Protein 7FGP (pdb70)

Nearest PDB structures (foldseek):
  7fgp-assembly1_B  TM=1.003E+00  e=1.646E-81  Aureimonas altamirensis DSM 21988
  7fgp-assembly1_A  TM=9.881E-01  e=2.625E-73  Aureimonas altamirensis DSM 21988
  1vrq-assembly1_B  TM=8.591E-01  e=1.798E-23  Corynebacterium sp. U-96
  2gah-assembly1_B  TM=8.578E-01  e=1.438E-22  Stenotrophomonas maltophilia
  3if9-assembly1_B-2  TM=8.647E-01  e=1.458E-21  Bacillus subtilis

Secondary structure (DSSP, 8-state):
-PPEEEEE--SHHHHHHHHHHHHTT-EEEEEESS-TT-SGGGS---EE-STT--S-HHHHHHHHHHHHHHHHHGGGSSS--SEE-S-EEE-TTPBPTTSSB--S-HHHHHHHHHHTT---EEE-GGGHHHH-TTS-GGGS-SS-EEEETT-EEE-HHHHHHHHHHH---S--EEEE--EEEEEEETTEEEEEEETTS-EEE-SEEEE--GGGHHHHHGGGS----B--EEEEEEEESP------SEEE-SS---EEETTEEEE--HHHHTTS-TT----TT-HHHHHHHHHHHHH-GGGTT--EEEEEEEEE--BTTSS-EEE--TT-BTEEEEE-SSHHHHHHHHHHHHHHHHHH----GGGGGG-GGGGS-SS--/--EEEEE--SHHHHHHHHHHHHTT-EEEEEESS-TT-SGGGS---EE-S-SS---HHHHHHHHHHHHHHHHHGGGSSS--SEE-S-EEEE----HHHHHHHHHHHT---EEE-HHHHHHH-TTS-GGGTTT--EEEETT-EEE-HHHHHHHHHHH---S--EEEE--EEEEEEETTEEEEEEETTS-EEE-SEEEE--GGGHHHHHGGGS-------EEEEEEEESP------SEEE-SS---EEETTEEEE--HHHHTT--TT----TT-HHHHHHHHHHHHH-GGGTT--EEEEEEEEES-SSGGG-EEEE-TTSBTEEEEE-SSHHHHHHHHHHHHHHHHHHS---GGGGGG-GGGG--

B-factor: mean 20.96, std 8.36, range [6.31, 59.05]

Foldseek 3Di:
DAFEEEEEALFLFSLLQLLQLLVVRHAYEYEYQPDHRPACNQVDQAWQDLLLPLPDLLQSVLSVLLQVLVVVCPVVDDPDDFFAFQKAKADQQFADLLGDTHNDAVVVSVVSCVVSPQQKDKDFLVCVCVQPVLFDNVQRDGGIIIIRRGITGGSGRSVSVRSNVCSVPRNYHYHNFAFQAFDADPLETQFTATPVRDTDGGLAYEYEHEQCRQRRHPPHADDQAWDKFKWKKWKWDAAPGDDRYWYGGNQWTHDDPNRIDIITDPVLSVVDDQPDDQDQVDVSNVSRLVSVCNGRVSRPPIGTDGMDMHMGFAGPVSAWAWAGEPRYHRYIYTYHGSCSSNNNVSSNQVSCCNVPVDHDPSCVVHHSHVVDDPDDD/DFEEEEEALWLFSLLQLLQLLVVPYAYEYEYQPDHRPACSQVDQAWQDLQPPDDDLLSSVLSVVLSVLVVVCVVVDDPDDWFAFQKEKEWECVQVVVSQVVCVVSPQQKDKDFLVVVCVVFVLFDSVLGPGTIMIIRRGITGGSGRSVSVRSNVCSVPRNYHYHNFAFQAFDADPQATFFTATPVRDTDGGLAYEYEHELCRARRHHDPDDDADWDKFKWKKWKWDAAPGDDRHWYHGHQWTHDDPNRIDIITDPVLSVVDDQPDDQDQVDVSNVSRLVSVCNGRVSRPPIGTDGMDMHMHGHDDALSWAFADDPRGHRYTYGYGRSCSNNNNVSSNQRSCCNVPVDHDPSCVSRHSCVVVD

Sequence (739 aa):
QDLKAIVVGAGVIGSSVAYRLAQGGAQVTLVEADRVGGGTSCVSYAWVNACEKLTSHSYYKLNYAGRQAHEAILDEFESPAWYHRPGVLQWQHAEAEAGGRDDNDPLDKYRQLVEWGYPAELIDARDVRELEPQINADAIGNAPVIHYPQDGWLDPTLYAGSLTEAAVRHGLTLVRGKVAGLVVESGRCTGVRLDDGSVLGADAVINCSGRWSNETVGEGAPHVPLAPTVGLIAYTAPAGIGLRRALRTPLVNRPDGAGRLLLRSNELDQLVGNHDAPALDHPQALELLRRAEATVPALASVGIEAVRIAIRPIPQDSYSAVGPVPNLGNYWVAVTHSGVTLGAFIGEALADEVLNGRPRPELDDFRPARFFEQEPADLKAIVVGAGVIGSSVAYRLAQGGAQVTLVEADRVGGGTSCVSYAWVNACEKLTSHSYYKLNYAGRQAHEAILDEFESPAWYHRPGVLQWQHNDPLDKYRQLVEWGYPAELIDARDVRELEPQINADAIGNAPVIHYPQDGWLDPTLYAGSLTEAAVRHGLTLVRGKVAGLVVESGRCTGVRLDDGSVLGADAVINCSGRWSNETVGEGAPHVPLAPTVGLIAYTAPAGIGLRRALRTPLVNRPDGAGRLLLRSNELDQLVGNHDAPALDHPQALELLRRAEATVPALASVGIEAVRIAIRPIPQDSYSAVGPVPNLGNYWVAVTHSGVTLGAFIGEALADEVLNGRPRPELDDFRPARFFE

Structure (mmCIF, N/CA/C/O backbone):
data_7FGP
#
_entry.id   7FGP
#
_cell.length_a   105.727
_cell.length_b   105.727
_cell.length_c   261.837
_cell.angle_alpha   90.000
_cell.angle_beta   90.000
_cell.angle_gamma   120.000
#
_symmetry.space_group_name_H-M   'P 65 2 2'
#
loop_
_entity.id
_entity.type
_entity.pdbx_description
1 polymer 'Glycine/D-amino acid oxidase'
2 non-polymer 'FLAVIN-ADENINE DINUCLEOTIDE'
3 non-polymer 'SULFATE ION'
4 non-polymer GLYCEROL
5 non-polymer DI(HYDROXYETHYL)ETHER
6 water water
#
loop_
_atom_site.group_PDB
_atom_site.id
_atom_site.type_symbol
_atom_site.label_atom_id
_atom_site.label_alt_id
_atom_site.label_comp_id
_atom_site.label_asym_id
_atom_site.label_entity_id
_atom_site.label_seq_id
_atom_site.pdbx_PDB_ins_code
_atom_site.Cartn_x
_atom_site.Cartn_y
_atom_site.Cartn_z
_atom_site.occupancy
_atom_site.B_iso_or_equiv
_atom_site.auth_seq_id
_atom_site.auth_comp_id
_atom_site.auth_asym_id
_atom_site.auth_atom_id
_atom_site.pdbx_PDB_model_num
ATOM 1 N N . GLN A 1 12 ? 10.859 40.640 -24.921 1.00 47.66 -1 GLN A N 1
ATOM 2 C CA . GLN A 1 12 ? 12.167 41.126 -24.499 1.00 49.03 -1 GLN A CA 1
ATOM 3 C C . GLN A 1 12 ? 12.676 40.378 -23.272 1.00 40.54 -1 GLN A C 1
ATOM 4 O O . GLN A 1 12 ? 13.768 39.813 -23.292 1.00 43.92 -1 GLN A O 1
ATOM 6 N N . ASP A 1 13 ? 11.860 40.376 -22.218 1.00 40.64 0 ASP A N 1
ATOM 7 C CA . ASP A 1 13 ? 12.294 39.894 -20.912 1.00 35.00 0 ASP A CA 1
ATOM 8 C C . ASP A 1 13 ? 12.801 38.457 -20.984 1.00 31.58 0 ASP A C 1
ATOM 9 O O . ASP A 1 13 ? 12.166 37.584 -21.583 1.00 33.89 0 ASP A O 1
ATOM 14 N N . LEU A 1 14 ? 13.954 38.222 -20.362 1.00 22.36 1 LEU A N 1
ATOM 15 C CA . LEU A 1 14 ? 14.543 36.892 -20.310 1.00 20.99 1 LEU A CA 1
ATOM 16 C C . LEU A 1 14 ? 13.656 35.961 -19.492 1.00 17.97 1 LEU A C 1
ATOM 17 O O . LEU A 1 14 ? 13.203 36.320 -18.399 1.00 19.25 1 LEU A O 1
ATOM 22 N N . LYS A 1 15 ? 13.412 34.763 -20.018 1.00 17.00 2 LYS A N 1
ATOM 23 C CA . LYS A 1 15 ? 12.637 33.738 -19.327 1.00 16.97 2 LYS A CA 1
ATOM 24 C C . LYS A 1 15 ? 13.599 32.792 -18.619 1.00 16.64 2 LYS A C 1
ATOM 25 O O . LYS A 1 15 ? 14.412 32.127 -19.269 1.00 16.57 2 LYS A O 1
ATOM 31 N N . ALA A 1 16 ? 13.500 32.724 -17.294 1.00 14.63 3 ALA A N 1
ATOM 32 C CA . ALA A 1 16 ? 14.391 31.903 -16.486 1.00 14.96 3 ALA A CA 1
ATOM 33 C C . ALA A 1 16 ? 13.575 30.911 -15.672 1.00 13.45 3 ALA A C 1
ATOM 34 O O . ALA A 1 16 ? 12.572 31.283 -15.055 1.00 17.17 3 ALA A O 1
ATOM 36 N N . ILE A 1 17 ? 14.007 29.654 -15.672 1.00 13.10 4 ILE A N 1
ATOM 37 C CA . ILE A 1 17 ? 13.431 28.616 -14.824 1.00 13.54 4 ILE A CA 1
ATOM 38 C C . ILE A 1 17 ? 14.435 28.285 -13.730 1.00 12.65 4 ILE A C 1
ATOM 39 O O . ILE A 1 17 ? 15.600 27.986 -14.018 1.00 12.86 4 ILE A O 1
ATOM 44 N N . VAL A 1 18 ? 13.986 28.349 -12.482 1.00 12.75 5 VAL A N 1
ATOM 45 C CA . VAL A 1 18 ? 14.768 27.919 -11.329 1.00 11.87 5 VAL A CA 1
ATOM 46 C C . VAL A 1 18 ? 14.127 26.640 -10.813 1.00 11.84 5 VAL A C 1
ATOM 47 O O . VAL A 1 18 ? 12.925 26.618 -10.520 1.00 13.57 5 VAL A O 1
ATOM 51 N N . VAL A 1 19 ? 14.911 25.571 -10.722 1.00 12.16 6 VAL A N 1
ATOM 52 C CA . VAL A 1 19 ? 14.424 24.284 -10.238 1.00 11.69 6 VAL A CA 1
ATOM 53 C C . VAL A 1 19 ? 14.826 24.145 -8.778 1.00 11.80 6 VAL A C 1
ATOM 54 O O . VAL A 1 19 ? 16.019 24.122 -8.458 1.00 13.13 6 VAL A O 1
ATOM 58 N N . GLY A 1 20 ? 13.834 24.043 -7.898 1.00 11.45 7 GLY A N 1
ATOM 59 C CA . GLY A 1 20 ? 14.086 23.920 -6.475 1.00 11.52 7 GLY A CA 1
ATOM 60 C C . GLY A 1 20 ? 13.863 25.224 -5.737 1.00 11.15 7 GLY A C 1
ATOM 61 O O . GLY A 1 20 ? 14.441 26.252 -6.102 1.00 12.62 7 GLY A O 1
ATOM 62 N N . ALA A 1 21 ? 13.030 25.193 -4.696 1.00 11.51 8 ALA A N 1
ATOM 63 C CA . ALA A 1 21 ? 12.657 26.375 -3.929 1.00 11.49 8 ALA A CA 1
ATOM 64 C C . ALA A 1 21 ? 13.140 26.288 -2.485 1.00 11.98 8 ALA A C 1
ATOM 65 O O . ALA A 1 21 ? 12.408 26.615 -1.545 1.00 12.74 8 ALA A O 1
ATOM 67 N N . GLY A 1 22 ? 14.381 25.851 -2.294 1.00 11.87 9 GLY A N 1
ATOM 68 C CA . GLY A 1 22 ? 15.023 25.892 -0.995 1.00 10.69 9 GLY A CA 1
ATOM 69 C C . GLY A 1 22 ? 15.667 27.240 -0.739 1.00 11.91 9 GLY A C 1
ATOM 70 O O . GLY A 1 22 ? 15.371 28.240 -1.398 1.00 12.62 9 GLY A O 1
ATOM 71 N N . VAL A 1 23 ? 16.571 27.264 0.244 1.00 11.29 10 VAL A N 1
ATOM 72 C CA . VAL A 1 23 ? 17.257 28.509 0.582 1.00 11.06 10 VAL A CA 1
ATOM 73 C C . VAL A 1 23 ? 18.055 29.045 -0.603 1.00 10.74 10 VAL A C 1
ATOM 74 O O . VAL A 1 23 ? 18.208 30.263 -0.756 1.00 12.85 10 VAL A O 1
ATOM 78 N N . ILE A 1 24 ? 18.555 28.162 -1.467 1.00 11.00 11 ILE A N 1
ATOM 79 C CA . ILE A 1 24 ? 19.339 28.610 -2.616 1.00 11.45 11 ILE A CA 1
ATOM 80 C C . ILE A 1 24 ? 18.433 29.029 -3.769 1.00 12.33 11 ILE A C 1
ATOM 81 O O . ILE A 1 24 ? 18.544 30.146 -4.286 1.00 12.26 11 ILE A O 1
ATOM 86 N N . GLY A 1 25 ? 17.522 28.144 -4.183 1.00 10.62 12 GLY A N 1
ATOM 87 C CA . GLY A 1 25 ? 16.664 28.447 -5.320 1.00 11.83 12 GLY A CA 1
ATOM 88 C C . GLY A 1 25 ? 15.773 29.654 -5.095 1.00 12.58 12 GLY A C 1
ATOM 89 O O . GLY A 1 25 ? 15.558 30.456 -6.010 1.00 12.24 12 GLY A O 1
ATOM 90 N N . SER A 1 26 ? 15.237 29.803 -3.879 1.00 11.87 13 SER A N 1
ATOM 91 C CA . SER A 1 26 ? 14.424 30.981 -3.591 1.00 11.33 13 SER A CA 1
ATOM 92 C C . SER A 1 26 ? 15.244 32.263 -3.720 1.00 12.62 13 SER A C 1
ATOM 93 O O . SER A 1 26 ? 14.730 33.294 -4.170 1.00 12.52 13 SER A O 1
ATOM 96 N N . SER A 1 27 ? 16.527 32.212 -3.351 1.00 11.95 14 SER A N 1
ATOM 97 C CA . SER A 1 27 ? 17.392 33.382 -3.481 1.00 12.10 14 SER A CA 1
ATOM 98 C C . SER A 1 27 ? 17.663 33.702 -4.944 1.00 11.98 14 SER A C 1
ATOM 99 O O . SER A 1 27 ? 17.609 34.867 -5.356 1.00 12.25 14 SER A O 1
ATOM 102 N N . VAL A 1 28 ? 17.980 32.677 -5.739 1.00 11.41 15 VAL A N 1
ATOM 103 C CA . VAL A 1 28 ? 18.232 32.880 -7.163 1.00 12.31 15 VAL A CA 1
ATOM 104 C C . VAL A 1 28 ? 16.985 33.423 -7.848 1.00 12.51 15 VAL A C 1
ATOM 105 O O . VAL A 1 28 ? 17.050 34.369 -8.642 1.00 13.72 15 VAL A O 1
ATOM 109 N N . ALA A 1 29 ? 15.827 32.831 -7.544 1.00 12.06 16 ALA A N 1
ATOM 110 C CA . ALA A 1 29 ? 14.584 33.254 -8.180 1.00 12.63 16 ALA A CA 1
ATOM 111 C C . ALA A 1 29 ? 14.226 34.686 -7.800 1.00 13.67 16 ALA A C 1
ATOM 112 O O . ALA A 1 29 ? 13.791 35.473 -8.652 1.00 13.29 16 ALA A O 1
ATOM 114 N N . TYR A 1 30 ? 14.410 35.043 -6.527 1.00 12.52 17 TYR A N 1
ATOM 115 C CA . TYR A 1 30 ? 14.094 36.393 -6.072 1.00 12.09 17 TYR A CA 1
ATOM 116 C C . TYR A 1 30 ? 14.973 37.431 -6.760 1.00 14.06 17 TYR A C 1
ATOM 117 O O . TYR A 1 30 ? 14.477 38.449 -7.259 1.00 13.69 17 TYR A O 1
ATOM 126 N N . ARG A 1 31 ? 16.287 37.194 -6.796 1.00 14.24 18 ARG A N 1
ATOM 127 C CA . ARG A 1 31 ? 17.187 38.167 -7.407 1.00 13.78 18 ARG A CA 1
ATOM 128 C C . ARG A 1 31 ? 16.999 38.244 -8.919 1.00 13.69 18 ARG A C 1
ATOM 129 O O . ARG A 1 31 ? 17.126 39.328 -9.499 1.00 14.87 18 ARG A O 1
ATOM 137 N N . LEU A 1 32 ? 16.691 37.121 -9.571 1.00 13.12 19 LEU A N 1
ATOM 138 C CA . LEU A 1 32 ? 16.435 37.148 -11.009 1.00 12.24 19 LEU A CA 1
ATOM 139 C C . LEU A 1 32 ? 15.172 37.939 -11.323 1.00 15.61 19 LEU A C 1
ATOM 140 O O . LEU A 1 32 ? 15.150 38.755 -12.252 1.00 15.19 19 LEU A O 1
ATOM 145 N N . ALA A 1 33 ? 14.101 37.698 -10.562 1.00 14.32 20 ALA A N 1
ATOM 146 C CA . ALA A 1 33 ? 12.851 38.412 -10.797 1.00 15.30 20 ALA A CA 1
ATOM 147 C C . ALA A 1 33 ? 13.015 39.899 -10.517 1.00 16.46 20 ALA A C 1
ATOM 148 O O . ALA A 1 33 ? 12.545 40.744 -11.290 1.00 17.40 20 ALA A O 1
ATOM 150 N N . GLN A 1 34 ? 13.691 40.234 -9.417 1.00 15.75 21 GLN A N 1
ATOM 151 C CA . GLN A 1 34 ? 14.007 41.625 -9.116 1.00 16.36 21 GLN A CA 1
ATOM 152 C C . GLN A 1 34 ? 14.824 42.268 -10.230 1.00 17.95 21 GLN A C 1
ATOM 153 O O . GLN A 1 34 ? 14.662 43.462 -10.508 1.00 19.20 21 GLN A O 1
ATOM 159 N N . GLY A 1 35 ? 15.696 41.498 -10.880 1.00 16.88 22 GLY A N 1
ATOM 160 C CA . GLY A 1 35 ? 16.508 41.983 -11.976 1.00 19.09 22 GLY A CA 1
ATOM 161 C C . GLY A 1 35 ? 15.802 42.119 -13.304 1.00 19.48 22 GLY A C 1
ATOM 162 O O . GLY A 1 35 ? 16.421 42.552 -14.280 1.00 20.31 22 GLY A O 1
ATOM 163 N N . GLY A 1 36 ? 14.524 41.751 -13.381 1.00 17.47 23 GLY A N 1
ATOM 164 C CA . GLY A 1 36 ? 13.738 41.935 -14.586 1.00 16.33 23 GLY A CA 1
ATOM 165 C C . GLY A 1 36 ? 13.423 40.675 -15.363 1.00 20.88 23 GLY A C 1
ATOM 166 O O . GLY A 1 36 ? 12.697 40.756 -16.361 1.00 21.06 23 GLY A O 1
ATOM 167 N N . ALA A 1 37 ? 13.937 39.520 -14.956 1.00 16.72 24 ALA A N 1
ATOM 168 C CA . ALA A 1 37 ? 13.650 38.283 -15.664 1.00 15.24 24 ALA A CA 1
ATOM 169 C C . ALA A 1 37 ? 12.244 37.791 -15.338 1.00 16.16 24 ALA A C 1
ATOM 170 O O . ALA A 1 37 ? 11.705 38.053 -14.258 1.00 17.17 24 ALA A O 1
ATOM 172 N N . GLN A 1 38 ? 11.649 37.075 -16.293 1.00 16.86 25 GLN A N 1
ATOM 173 C CA . GLN A 1 38 ? 10.376 36.393 -16.089 1.00 18.53 25 GLN A CA 1
ATOM 174 C C . GLN A 1 38 ? 10.691 35.013 -15.525 1.00 15.27 25 GLN A C 1
ATOM 175 O O . GLN A 1 38 ? 11.148 34.126 -16.255 1.00 16.42 25 GLN A O 1
ATOM 181 N N . VAL A 1 39 ? 10.459 34.828 -14.227 1.00 15.82 26 VAL A N 1
ATOM 182 C CA . VAL A 1 39 ? 10.970 33.671 -13.500 1.00 15.23 26 VAL A CA 1
ATOM 183 C C . VAL A 1 39 ? 9.840 32.688 -13.237 1.00 13.70 26 VAL A C 1
ATOM 184 O O . VAL A 1 39 ? 8.773 33.071 -12.741 1.00 16.79 26 VAL A O 1
ATOM 188 N N . THR A 1 40 ? 10.087 31.421 -13.553 1.00 14.13 27 THR A N 1
ATOM 189 C CA . THR A 1 40 ? 9.225 30.313 -13.172 1.00 15.27 27 THR A CA 1
ATOM 190 C C . THR A 1 40 ? 10.001 29.439 -12.198 1.00 15.16 27 THR A C 1
ATOM 191 O O . THR A 1 40 ? 11.051 28.891 -12.552 1.00 15.88 27 THR A O 1
ATOM 195 N N . LEU A 1 41 ? 9.497 29.329 -10.973 1.00 13.67 28 LEU A N 1
ATOM 196 C CA . LEU A 1 41 ? 10.126 28.543 -9.922 1.00 13.80 28 LEU A CA 1
ATOM 197 C C . LEU A 1 41 ? 9.396 27.209 -9.831 1.00 12.96 28 LEU A C 1
ATOM 198 O O . LEU A 1 41 ? 8.203 27.173 -9.511 1.00 15.88 28 LEU A O 1
ATOM 203 N N . VAL A 1 42 ? 10.107 26.121 -10.120 1.00 13.13 29 VAL A N 1
ATOM 204 C CA . VAL A 1 42 ? 9.527 24.782 -10.194 1.00 12.57 29 VAL A CA 1
ATOM 205 C C . VAL A 1 42 ? 9.982 23.992 -8.976 1.00 14.09 29 VAL A C 1
ATOM 206 O O . VAL A 1 42 ? 11.185 23.791 -8.773 1.00 14.29 29 VAL A O 1
ATOM 210 N N . GLU A 1 43 ? 9.020 23.523 -8.182 1.00 12.25 30 GLU A N 1
ATOM 211 C CA . GLU A 1 43 ? 9.306 22.855 -6.916 1.00 13.07 30 GLU A CA 1
ATOM 212 C C . GLU A 1 43 ? 8.421 21.622 -6.804 1.00 14.93 30 GLU A C 1
ATOM 213 O O . GLU A 1 43 ? 7.194 21.728 -6.884 1.00 16.14 30 GLU A O 1
ATOM 219 N N . ALA A 1 44 ? 9.045 20.455 -6.608 1.00 13.50 31 ALA A N 1
ATOM 220 C CA . ALA A 1 44 ? 8.314 19.189 -6.630 1.00 14.56 31 ALA A CA 1
ATOM 221 C C . ALA A 1 44 ? 7.539 18.929 -5.345 1.00 17.45 31 ALA A C 1
ATOM 222 O O . ALA A 1 44 ? 6.540 18.200 -5.368 1.00 17.73 31 ALA A O 1
ATOM 224 N N . ASP A 1 45 ? 7.980 19.497 -4.225 1.00 14.99 32 ASP A N 1
ATOM 225 C CA . ASP A 1 45 ? 7.360 19.240 -2.932 1.00 17.81 32 ASP A CA 1
ATOM 226 C C . ASP A 1 45 ? 6.670 20.504 -2.438 1.00 15.68 32 ASP A C 1
ATOM 227 O O . ASP A 1 45 ? 5.470 20.693 -2.657 1.00 16.94 32 ASP A O 1
ATOM 232 N N . ARG A 1 46 ? 7.424 21.381 -1.783 1.00 13.87 33 ARG A N 1
ATOM 233 C CA . ARG A 1 46 ? 6.888 22.639 -1.289 1.00 13.47 33 ARG A CA 1
ATOM 234 C C . ARG A 1 46 ? 8.052 23.590 -1.065 1.00 13.27 33 ARG A C 1
ATOM 235 O O . ARG A 1 46 ? 9.198 23.164 -0.898 1.00 13.16 33 ARG A O 1
ATOM 243 N N . VAL A 1 47 ? 7.741 24.889 -1.073 1.00 13.26 34 VAL A N 1
ATOM 244 C CA . VAL A 1 47 ? 8.766 25.899 -0.836 1.00 12.65 34 VAL A CA 1
ATOM 245 C C . VAL A 1 47 ? 9.397 25.668 0.529 1.00 12.72 34 VAL A C 1
ATOM 246 O O . VAL A 1 47 ? 8.701 25.563 1.548 1.00 13.20 34 VAL A O 1
ATOM 250 N N . GLY A 1 48 ? 10.727 25.563 0.550 1.00 12.42 35 GLY A N 1
ATOM 251 C CA . GLY A 1 48 ? 11.465 25.380 1.785 1.00 12.62 35 GLY A CA 1
ATOM 252 C C . GLY A 1 48 ? 11.292 24.041 2.463 1.00 13.03 35 GLY A C 1
ATOM 253 O O . GLY A 1 48 ? 11.664 23.907 3.631 1.00 14.02 35 GLY A O 1
ATOM 254 N N . GLY A 1 49 ? 10.754 23.040 1.772 1.00 13.24 36 GLY A N 1
ATOM 255 C CA . GLY A 1 49 ? 10.469 21.763 2.392 1.00 14.90 36 GLY A CA 1
ATOM 256 C C . GLY A 1 49 ? 11.561 20.719 2.325 1.00 15.26 36 GLY A C 1
ATOM 257 O O . GLY A 1 49 ? 11.362 19.603 2.814 1.00 14.06 36 GLY A O 1
ATOM 258 N N . GLY A 1 50 ? 12.712 21.038 1.740 1.00 14.20 37 GLY A N 1
ATOM 259 C CA . GLY A 1 50 ? 13.775 20.063 1.583 1.00 13.02 37 GLY A CA 1
ATOM 260 C C . GLY A 1 50 ? 14.786 20.094 2.710 1.00 12.10 37 GLY A C 1
ATOM 261 O O . GLY A 1 50 ? 14.417 20.216 3.881 1.00 13.41 37 GLY A O 1
ATOM 262 N N . THR A 1 51 ? 16.073 19.988 2.368 1.00 11.68 38 THR A N 1
ATOM 263 C CA . THR A 1 51 ? 17.109 20.005 3.397 1.00 11.99 38 THR A CA 1
ATOM 264 C C . THR A 1 51 ? 17.136 21.331 4.149 1.00 12.55 38 THR A C 1
ATOM 265 O O . THR A 1 51 ? 17.543 21.375 5.315 1.00 11.96 38 THR A O 1
ATOM 269 N N . SER A 1 52 ? 16.680 22.416 3.514 1.00 11.92 39 SER A N 1
ATOM 270 C CA . SER A 1 52 ? 16.619 23.706 4.196 1.00 11.95 39 SER A CA 1
ATOM 271 C C . SER A 1 52 ? 15.714 23.677 5.422 1.00 12.63 39 SER A C 1
ATOM 272 O O . SER A 1 52 ? 15.875 24.516 6.315 1.00 13.39 39 SER A O 1
ATOM 275 N N . CYS A 1 53 ? 14.770 22.739 5.485 1.00 11.63 40 CYS A N 1
ATOM 276 C CA . CYS A 1 53 ? 13.899 22.596 6.643 1.00 12.06 40 CYS A CA 1
ATOM 277 C C . CYS A 1 53 ? 14.563 21.838 7.784 1.00 11.47 40 CYS A C 1
ATOM 278 O O . CYS A 1 53 ? 14.023 21.826 8.894 1.00 13.54 40 CYS A O 1
ATOM 281 N N . VAL A 1 54 ? 15.712 21.212 7.537 1.00 11.29 41 VAL A N 1
ATOM 282 C CA . VAL A 1 54 ? 16.387 20.369 8.518 1.00 12.31 41 VAL A CA 1
ATOM 283 C C . VAL A 1 54 ? 17.835 20.825 8.634 1.00 12.81 41 VAL A C 1
ATOM 284 O O . VAL A 1 54 ? 18.752 20.144 8.162 1.00 13.44 41 VAL A O 1
ATOM 288 N N . SER A 1 55 ? 18.055 21.971 9.274 1.00 12.55 42 SER A N 1
ATOM 289 C CA . SER A 1 55 ? 19.377 22.578 9.283 1.00 12.42 42 SER A CA 1
ATOM 290 C C . SER A 1 55 ? 19.589 23.337 10.583 1.00 12.36 42 SER A C 1
ATOM 291 O O . SER A 1 55 ? 18.670 23.987 11.089 1.00 12.81 42 SER A O 1
ATOM 294 N N . TYR A 1 56 ? 20.808 23.250 11.120 1.00 10.91 43 TYR A N 1
ATOM 295 C CA . TYR A 1 56 ? 21.191 24.138 12.212 1.00 10.85 43 TYR A CA 1
ATOM 296 C C . TYR A 1 56 ? 21.211 25.588 11.744 1.00 11.27 43 TYR A C 1
ATOM 297 O O . TYR A 1 56 ? 20.947 26.503 12.534 1.00 11.29 43 TYR A O 1
ATOM 306 N N . ALA A 1 57 ? 21.533 25.810 10.469 1.00 11.06 44 ALA A N 1
ATOM 307 C CA . ALA A 1 57 ? 21.341 27.099 9.804 1.00 10.73 44 ALA A CA 1
ATOM 308 C C . ALA A 1 57 ? 22.167 28.228 10.420 1.00 11.72 44 ALA A C 1
ATOM 309 O O . ALA A 1 57 ? 21.783 29.397 10.339 1.00 12.09 44 ALA A O 1
ATOM 311 N N . TRP A 1 58 ? 23.307 27.904 11.028 1.00 11.12 45 TRP A N 1
ATOM 312 C CA . TRP A 1 58 ? 24.231 28.936 11.489 1.00 11.30 45 TRP A CA 1
ATOM 313 C C . TRP A 1 58 ? 24.836 29.642 10.281 1.00 10.44 45 TRP A C 1
ATOM 314 O O . TRP A 1 58 ? 25.513 29.015 9.460 1.00 11.11 45 TRP A O 1
ATOM 325 N N . VAL A 1 59 ? 24.580 30.944 10.165 1.00 10.97 46 VAL A N 1
ATOM 326 C CA . VAL A 1 59 ? 25.141 31.763 9.090 1.00 10.98 46 VAL A CA 1
ATOM 327 C C . VAL A 1 59 ? 26.551 32.151 9.528 1.00 11.26 46 VAL A C 1
ATOM 328 O O . VAL A 1 59 ? 26.724 33.022 10.380 1.00 12.53 46 VAL A O 1
ATOM 332 N N . ASN A 1 60 ? 27.568 31.502 8.962 1.00 11.11 47 ASN A N 1
ATOM 333 C CA . ASN A 1 60 ? 28.903 31.638 9.529 1.00 11.17 47 ASN A CA 1
ATOM 334 C C . ASN A 1 60 ? 29.977 31.502 8.461 1.00 11.63 47 ASN A C 1
ATOM 335 O O . ASN A 1 60 ? 29.807 30.796 7.465 1.00 11.88 47 ASN A O 1
ATOM 340 N N . ALA A 1 61 ? 31.107 32.169 8.706 1.00 11.90 48 ALA A N 1
ATOM 341 C CA . ALA A 1 61 ? 32.347 31.887 7.999 1.00 11.20 48 ALA A CA 1
ATOM 342 C C . ALA A 1 61 ? 33.418 31.307 8.910 1.00 11.36 48 ALA A C 1
ATOM 343 O O . ALA A 1 61 ? 34.437 30.816 8.411 1.00 12.31 48 ALA A O 1
ATOM 345 N N . CYS A 1 62 ? 33.202 31.325 10.227 1.00 12.48 49 CYS A N 1
ATOM 346 C CA . CYS A 1 62 ? 34.235 30.947 11.185 1.00 12.75 49 CYS A CA 1
ATOM 347 C C . CYS A 1 62 ? 34.511 29.448 11.225 1.00 13.04 49 CYS A C 1
ATOM 348 O O . CYS A 1 62 ? 35.508 29.040 11.828 1.00 14.51 49 CYS A O 1
ATOM 351 N N . GLU A 1 63 ? 33.660 28.619 10.623 1.00 13.70 50 GLU A N 1
ATOM 352 C CA . GLU A 1 63 ? 33.959 27.197 10.508 1.00 14.64 50 GLU A CA 1
ATOM 353 C C . GLU A 1 63 ? 34.873 26.887 9.330 1.00 15.84 50 GLU A C 1
ATOM 354 O O . GLU A 1 63 ? 35.248 25.724 9.147 1.00 17.46 50 GLU A O 1
ATOM 360 N N . LYS A 1 64 ? 35.239 27.891 8.541 1.00 13.57 51 LYS A N 1
ATOM 361 C CA . LYS A 1 64 ? 36.015 27.710 7.318 1.00 12.58 51 LYS A CA 1
ATOM 362 C C . LYS A 1 64 ? 37.346 28.440 7.474 1.00 14.89 51 LYS A C 1
ATOM 363 O O . LYS A 1 64 ? 37.585 29.465 6.833 1.00 22.41 51 LYS A O 1
ATOM 369 N N . LEU A 1 65 ? 38.218 27.905 8.325 1.00 16.87 52 LEU A N 1
ATOM 370 C CA . LEU A 1 65 ? 39.511 28.521 8.592 1.00 16.91 52 LEU A CA 1
ATOM 371 C C . LEU A 1 65 ? 40.665 27.842 7.865 1.00 20.14 52 LEU A C 1
ATOM 372 O O . LEU A 1 65 ? 41.820 28.227 8.073 1.00 23.49 52 LEU A O 1
ATOM 377 N N . THR A 1 66 ? 40.388 26.852 7.020 1.00 18.06 53 THR A N 1
ATOM 378 C CA . THR A 1 66 ? 41.433 26.187 6.252 1.00 20.22 53 THR A CA 1
ATOM 379 C C . THR A 1 66 ? 41.611 26.769 4.855 1.00 22.53 53 THR A C 1
ATOM 380 O O . THR A 1 66 ? 42.744 26.891 4.381 1.00 27.71 53 THR A O 1
ATOM 384 N N . SER A 1 67 ? 40.519 27.140 4.187 1.00 20.23 54 SER A N 1
ATOM 385 C CA . SER A 1 67 ? 40.555 27.736 2.857 1.00 18.82 54 SER A CA 1
ATOM 386 C C . SER A 1 67 ? 40.170 29.206 2.984 1.00 17.38 54 SER A C 1
ATOM 387 O O . SER A 1 67 ? 39.023 29.525 3.317 1.00 17.08 54 SER A O 1
ATOM 390 N N . HIS A 1 68 ? 41.124 30.103 2.714 1.00 15.39 55 HIS A N 1
ATOM 391 C CA . HIS A 1 68 ? 40.817 31.527 2.814 1.00 15.41 55 HIS A CA 1
ATOM 392 C C . HIS A 1 68 ? 39.762 31.943 1.795 1.00 14.27 55 HIS A C 1
ATOM 393 O O . HIS A 1 68 ? 38.893 32.767 2.094 1.00 14.47 55 HIS A O 1
ATOM 400 N N . SER A 1 69 ? 39.817 31.390 0.582 1.00 14.81 56 SER A N 1
ATOM 401 C CA . SER A 1 69 ? 38.817 31.762 -0.414 1.00 13.49 56 SER A CA 1
ATOM 402 C C . SER A 1 69 ? 37.436 31.237 -0.040 1.00 13.23 56 SER A C 1
ATOM 403 O O . SER A 1 69 ? 36.431 31.919 -0.268 1.00 13.66 56 SER A O 1
ATOM 406 N N . TYR A 1 70 ? 37.362 30.039 0.550 1.00 13.07 57 TYR A N 1
ATOM 407 C CA . TYR A 1 70 ? 36.070 29.555 1.033 1.00 12.65 57 TYR A CA 1
ATOM 408 C C . TYR A 1 70 ? 35.584 30.381 2.218 1.00 12.28 57 TYR A C 1
ATOM 409 O O . TYR A 1 70 ? 34.383 30.651 2.345 1.00 12.66 57 TYR A O 1
ATOM 418 N N . TYR A 1 71 ? 36.501 30.793 3.095 1.00 12.72 58 TYR A N 1
ATOM 419 C CA . TYR A 1 71 ? 36.138 31.723 4.158 1.00 13.20 58 TYR A CA 1
ATOM 420 C C . TYR A 1 71 ? 35.538 32.996 3.578 1.00 13.42 58 TYR A C 1
ATOM 421 O O . TYR A 1 71 ? 34.485 33.462 4.028 1.00 12.23 58 TYR A O 1
ATOM 430 N N . LYS A 1 72 ? 36.200 33.573 2.572 1.00 12.56 59 LYS A N 1
ATOM 431 C CA . LYS A 1 72 ? 35.720 34.822 1.991 1.00 12.15 59 LYS A CA 1
ATOM 432 C C . LYS A 1 72 ? 34.362 34.637 1.329 1.00 12.66 59 LYS A C 1
ATOM 433 O O . LYS A 1 72 ? 33.511 35.534 1.381 1.00 13.23 59 LYS A O 1
ATOM 439 N N . LEU A 1 73 ? 34.138 33.478 0.705 1.00 13.16 60 LEU A N 1
ATOM 440 C CA . LEU A 1 73 ? 32.839 33.204 0.099 1.00 12.26 60 LEU A CA 1
ATOM 441 C C . LEU A 1 73 ? 31.753 33.116 1.163 1.00 11.85 60 LEU A C 1
ATOM 442 O O . LEU A 1 73 ? 30.670 33.694 1.012 1.00 12.17 60 LEU A O 1
ATOM 447 N N . ASN A 1 74 ? 32.030 32.397 2.252 1.00 11.05 61 ASN A N 1
ATOM 448 C CA . ASN A 1 74 ? 31.058 32.298 3.334 1.00 11.08 61 ASN A CA 1
ATOM 449 C C . ASN A 1 74 ? 30.849 33.637 4.027 1.00 13.73 61 ASN A C 1
ATOM 450 O O . ASN A 1 74 ? 29.732 33.938 4.461 1.00 13.13 61 ASN A O 1
ATOM 455 N N . TYR A 1 75 ? 31.899 34.457 4.135 1.00 11.93 62 TYR A N 1
ATOM 456 C CA . TYR A 1 75 ? 31.727 35.781 4.724 1.00 11.30 62 TYR A CA 1
ATOM 457 C C . TYR A 1 75 ? 30.843 36.658 3.847 1.00 12.34 62 TYR A C 1
ATOM 458 O O . TYR A 1 75 ? 29.991 37.398 4.356 1.00 12.64 62 TYR A O 1
ATOM 467 N N . ALA A 1 76 ? 31.024 36.582 2.525 1.00 11.81 63 ALA A N 1
ATOM 468 C CA . ALA A 1 76 ? 30.137 37.303 1.619 1.00 11.95 63 ALA A CA 1
ATOM 469 C C . ALA A 1 76 ? 28.702 36.810 1.754 1.00 12.85 63 ALA A C 1
ATOM 470 O O . ALA A 1 76 ? 27.754 37.598 1.656 1.00 13.05 63 ALA A O 1
ATOM 472 N N . GLY A 1 77 ? 28.523 35.509 1.991 1.00 11.37 64 GLY A N 1
ATOM 473 C CA . GLY A 1 77 ? 27.187 34.993 2.233 1.00 12.29 64 GLY A CA 1
ATOM 474 C C . GLY A 1 77 ? 26.574 35.554 3.501 1.00 11.17 64 GLY A C 1
ATOM 475 O O . GLY A 1 77 ? 25.407 35.956 3.514 1.00 12.31 64 GLY A O 1
ATOM 476 N N . ARG A 1 78 ? 27.358 35.600 4.579 1.00 11.41 65 ARG A N 1
ATOM 477 C CA . ARG A 1 78 ? 26.882 36.173 5.833 1.00 11.44 65 ARG A CA 1
ATOM 478 C C . ARG A 1 78 ? 26.469 37.630 5.653 1.00 12.81 65 ARG A C 1
ATOM 479 O O . ARG A 1 78 ? 25.401 38.046 6.118 1.00 12.86 65 ARG A O 1
ATOM 487 N N . GLN A 1 79 ? 27.299 38.418 4.966 1.00 13.68 66 GLN A N 1
ATOM 488 C CA . GLN A 1 79 ? 26.970 39.824 4.756 1.00 13.99 66 GLN A CA 1
ATOM 489 C C . GLN A 1 79 ? 25.701 39.980 3.928 1.00 14.25 66 GLN A C 1
ATOM 490 O O . GLN A 1 79 ? 24.887 40.874 4.191 1.00 14.29 66 GLN A O 1
ATOM 496 N N . ALA A 1 80 ? 25.510 39.113 2.929 1.00 13.21 67 ALA A N 1
ATOM 497 C CA . ALA A 1 80 ? 24.325 39.206 2.083 1.00 11.80 67 ALA A CA 1
ATOM 498 C C . ALA A 1 80 ? 23.049 38.933 2.869 1.00 12.68 67 ALA A C 1
ATOM 499 O O . ALA A 1 80 ? 21.995 39.500 2.556 1.00 14.10 67 ALA A O 1
ATOM 501 N N . HIS A 1 81 ? 23.117 38.076 3.891 1.00 12.18 68 HIS A N 1
ATOM 502 C CA . HIS A 1 81 ? 21.927 37.803 4.692 1.00 13.20 68 HIS A CA 1
ATOM 503 C C . HIS A 1 81 ? 21.528 38.998 5.549 1.00 13.53 68 HIS A C 1
ATOM 504 O O . HIS A 1 81 ? 20.338 39.197 5.810 1.00 13.73 68 HIS A O 1
ATOM 511 N N . GLU A 1 82 ? 22.495 39.800 6.001 1.00 14.18 69 GLU A N 1
ATOM 512 C CA . GLU A 1 82 ? 22.142 41.030 6.702 1.00 14.24 69 GLU A CA 1
ATOM 513 C C . GLU A 1 82 ? 21.563 42.064 5.742 1.00 15.85 69 GLU A C 1
ATOM 514 O O . GLU A 1 82 ? 20.568 42.727 6.059 1.00 17.33 69 GLU A O 1
ATOM 520 N N . ALA A 1 83 ? 22.163 42.203 4.558 1.00 15.56 70 ALA A N 1
ATOM 521 C CA . ALA A 1 83 ? 21.748 43.251 3.631 1.00 15.95 70 ALA A CA 1
ATOM 522 C C . ALA A 1 83 ? 20.323 43.037 3.131 1.00 18.13 70 ALA A C 1
ATOM 523 O O . ALA A 1 83 ? 19.566 44.002 2.973 1.00 19.12 70 ALA A O 1
ATOM 525 N N . ILE A 1 84 ? 19.934 41.784 2.880 1.00 15.00 71 ILE A N 1
ATOM 526 C CA . ILE A 1 84 ? 18.633 41.518 2.274 1.00 14.95 71 ILE A CA 1
ATOM 527 C C . ILE A 1 84 ? 17.476 41.856 3.210 1.00 16.29 71 ILE A C 1
ATOM 528 O O . ILE A 1 84 ? 16.359 42.102 2.738 1.00 15.03 71 ILE A O 1
ATOM 533 N N . LEU A 1 85 ? 17.718 41.892 4.526 1.00 16.56 72 LEU A N 1
ATOM 534 C CA . LEU A 1 85 ? 16.642 42.167 5.475 1.00 13.94 72 LEU A CA 1
ATOM 535 C C . LEU A 1 85 ? 15.975 43.508 5.205 1.00 17.39 72 LEU A C 1
ATOM 536 O O . LEU A 1 85 ? 14.772 43.662 5.447 1.00 17.27 72 LEU A O 1
ATOM 541 N N . ASP A 1 86 ? 16.732 44.484 4.701 1.00 18.23 73 ASP A N 1
ATOM 542 C CA . ASP A 1 86 ? 16.198 45.819 4.459 1.00 19.41 73 ASP A CA 1
ATOM 543 C C . ASP A 1 86 ? 15.133 45.847 3.371 1.00 18.44 73 ASP A C 1
ATOM 544 O O . ASP A 1 86 ? 14.429 46.854 3.244 1.00 21.91 73 ASP A O 1
ATOM 549 N N . GLU A 1 87 ? 14.995 44.780 2.590 1.00 15.74 74 GLU A N 1
ATOM 550 C CA . GLU A 1 87 ? 14.015 44.725 1.515 1.00 15.73 74 GLU A CA 1
ATOM 551 C C . GLU A 1 87 ? 12.683 44.126 1.956 1.00 14.82 74 GLU A C 1
ATOM 552 O O . GLU A 1 87 ? 11.806 43.910 1.112 1.00 16.79 74 GLU A O 1
ATOM 558 N N . PHE A 1 88 ? 12.502 43.874 3.254 1.00 15.95 75 PHE A N 1
ATOM 559 C CA . PHE A 1 88 ? 11.324 43.169 3.740 1.00 17.44 75 PHE A CA 1
ATOM 560 C C . PHE A 1 88 ? 10.769 43.859 4.978 1.00 15.96 75 PHE A C 1
ATOM 561 O O . PHE A 1 88 ? 11.502 44.513 5.723 1.00 17.99 75 PHE A O 1
ATOM 569 N N . GLU A 1 89 ? 9.460 43.707 5.184 1.00 16.49 76 GLU A N 1
ATOM 570 C CA . GLU A 1 89 ? 8.799 44.221 6.376 1.00 17.67 76 GLU A CA 1
ATOM 571 C C . GLU A 1 89 ? 8.891 43.193 7.494 1.00 17.73 76 GLU A C 1
ATOM 572 O O . GLU A 1 89 ? 8.541 42.024 7.299 1.00 19.38 76 GLU A O 1
ATOM 578 N N . SER A 1 90 ? 9.350 43.642 8.665 1.00 20.52 77 SER A N 1
ATOM 579 C CA . SER A 1 90 ? 9.466 42.832 9.876 1.00 22.97 77 SER A CA 1
ATOM 580 C C . SER A 1 90 ? 9.982 41.423 9.590 1.00 19.91 77 SER A C 1
ATOM 581 O O . SER A 1 90 ? 9.323 40.442 9.964 1.00 21.55 77 SER A O 1
ATOM 584 N N . PRO A 1 91 ? 11.143 41.268 8.949 1.00 17.83 78 PRO A N 1
ATOM 585 C CA . PRO A 1 91 ? 11.648 39.914 8.694 1.00 16.72 78 PRO A CA 1
ATOM 586 C C . PRO A 1 91 ? 12.036 39.252 10.006 1.00 15.04 78 PRO A C 1
ATOM 587 O O . PRO A 1 91 ? 12.766 39.827 10.815 1.00 17.92 78 PRO A O 1
ATOM 591 N N . ALA A 1 92 ? 11.527 38.039 10.220 1.00 13.60 79 ALA A N 1
ATOM 592 C CA . ALA A 1 92 ? 11.694 37.345 11.491 1.00 13.44 79 ALA A CA 1
ATOM 593 C C . ALA A 1 92 ? 12.529 36.075 11.368 1.00 15.30 79 ALA A C 1
ATOM 594 O O . ALA A 1 92 ? 12.406 35.176 12.205 1.00 16.67 79 ALA A O 1
ATOM 596 N N . TRP A 1 93 ? 13.391 35.989 10.355 1.00 13.51 80 TRP A N 1
ATOM 597 C CA . TRP A 1 93 ? 14.059 34.740 10.018 1.00 13.99 80 TRP A CA 1
ATOM 598 C C . TRP A 1 93 ? 15.558 34.727 10.290 1.00 12.70 80 TRP A C 1
ATOM 599 O O . TRP A 1 93 ? 16.208 33.727 9.982 1.00 13.67 80 TRP A O 1
ATOM 610 N N . TYR A 1 94 ? 16.134 35.800 10.828 1.00 12.61 81 TYR A N 1
ATOM 611 C CA . TYR A 1 94 ? 17.575 35.856 11.085 1.00 10.92 81 TYR A CA 1
ATOM 612 C C . TYR A 1 94 ? 17.785 36.285 12.534 1.00 12.68 81 TYR A C 1
ATOM 613 O O . TYR A 1 94 ? 17.719 37.476 12.856 1.00 14.32 81 TYR A O 1
ATOM 622 N N . HIS A 1 95 ? 18.042 35.309 13.401 1.00 11.60 82 HIS A N 1
ATOM 623 C CA . HIS A 1 95 ? 18.175 35.531 14.836 1.00 11.69 82 HIS A CA 1
ATOM 624 C C . HIS A 1 95 ? 19.655 35.587 15.184 1.00 13.33 82 HIS A C 1
ATOM 625 O O . HIS A 1 95 ? 20.387 34.629 14.926 1.00 13.45 82 HIS A O 1
ATOM 632 N N . ARG A 1 96 ? 20.095 36.691 15.788 1.00 13.13 83 ARG A N 1
ATOM 633 C CA . ARG A 1 96 ? 21.519 36.923 16.044 1.00 12.58 83 ARG A CA 1
ATOM 634 C C . ARG A 1 96 ? 21.792 37.231 17.515 1.00 13.11 83 ARG A C 1
ATOM 635 O O . ARG A 1 96 ? 22.309 38.299 17.856 1.00 15.42 83 ARG A O 1
ATOM 643 N N . PRO A 1 97 ? 21.491 36.293 18.420 1.00 12.81 84 PRO A N 1
ATOM 644 C CA . PRO A 1 97 ? 21.779 36.517 19.842 1.00 13.52 84 PRO A CA 1
ATOM 645 C C . PRO A 1 97 ? 23.197 36.156 20.254 1.00 12.44 84 PRO A C 1
ATOM 646 O O . PRO A 1 97 ? 23.567 36.407 21.410 1.00 14.33 84 PRO A O 1
ATOM 650 N N . GLY A 1 98 ? 23.982 35.579 19.363 1.00 12.25 85 GLY A N 1
ATOM 651 C CA . GLY A 1 98 ? 25.322 35.136 19.679 1.00 12.90 85 GLY A CA 1
ATOM 652 C C . GLY A 1 98 ? 25.432 33.620 19.656 1.00 12.77 85 GLY A C 1
ATOM 653 O O . GLY A 1 98 ? 24.453 32.891 19.865 1.00 12.21 85 GLY A O 1
ATOM 654 N N . VAL A 1 99 ? 26.650 33.137 19.406 1.00 10.86 86 VAL A N 1
ATOM 655 C CA . VAL A 1 99 ? 26.958 31.712 19.364 1.00 11.78 86 VAL A CA 1
ATOM 656 C C . VAL A 1 99 ? 28.152 31.453 20.273 1.00 12.54 86 VAL A C 1
ATOM 657 O O . VAL A 1 99 ? 29.145 32.189 20.225 1.00 12.91 86 VAL A O 1
ATOM 661 N N . LEU A 1 100 ? 28.054 30.415 21.102 1.00 10.79 87 LEU A N 1
ATOM 662 C CA . LEU A 1 100 ? 29.146 29.982 21.969 1.00 11.28 87 LEU A CA 1
ATOM 663 C C . LEU A 1 100 ? 29.684 28.656 21.445 1.00 13.42 87 LEU A C 1
ATOM 664 O O . LEU A 1 100 ? 28.924 27.694 21.287 1.00 13.08 87 LEU A O 1
ATOM 669 N N . GLN A 1 101 ? 30.990 28.605 21.189 1.00 12.32 88 GLN A N 1
ATOM 670 C CA . GLN A 1 101 ? 31.621 27.472 20.523 1.00 11.59 88 GLN A CA 1
ATOM 671 C C . GLN A 1 101 ? 32.791 26.978 21.363 1.00 15.09 88 GLN A C 1
ATOM 672 O O . GLN A 1 101 ? 33.719 27.741 21.651 1.00 14.83 88 GLN A O 1
ATOM 678 N N . TRP A 1 102 ? 32.756 25.702 21.728 1.00 13.67 89 TRP A N 1
ATOM 679 C CA . TRP A 1 102 ? 33.763 25.091 22.580 1.00 13.63 89 TRP A CA 1
ATOM 680 C C . TRP A 1 102 ? 34.909 24.530 21.746 1.00 14.38 89 TRP A C 1
ATOM 681 O O . TRP A 1 102 ? 34.755 24.206 20.567 1.00 15.86 89 TRP A O 1
ATOM 692 N N . GLN A 1 103 ? 36.072 24.400 22.383 1.00 15.87 90 GLN A N 1
ATOM 693 C CA . GLN A 1 103 ? 37.100 23.534 21.826 1.00 15.03 90 GLN A CA 1
ATOM 694 C C . GLN A 1 103 ? 36.565 22.109 21.793 1.00 15.35 90 GLN A C 1
ATOM 695 O O . GLN A 1 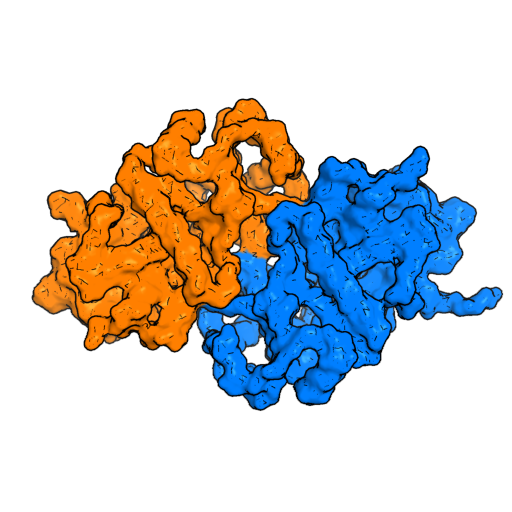103 ? 35.837 21.684 22.695 1.00 16.46 90 GLN A O 1
ATOM 701 N N . HIS A 1 104 ? 36.906 21.379 20.730 1.00 16.37 91 HIS A N 1
ATOM 702 C CA . HIS A 1 104 ? 36.417 20.029 20.450 1.00 16.76 91 HIS A CA 1
ATOM 703 C C . HIS A 1 104 ? 34.967 20.003 19.986 1.00 15.53 91 HIS A C 1
ATOM 704 O O . HIS A 1 104 ? 34.356 18.928 19.946 1.00 20.37 91 HIS A O 1
ATOM 711 N N . ALA A 1 105 ? 34.393 21.152 19.641 1.00 15.64 92 ALA A N 1
ATOM 712 C CA . ALA A 1 105 ? 33.050 21.162 19.086 1.00 16.76 92 ALA A CA 1
ATOM 713 C C . ALA A 1 105 ? 33.062 20.599 17.672 1.00 16.27 92 ALA A C 1
ATOM 714 O O . ALA A 1 105 ? 34.019 20.775 16.914 1.00 15.53 92 ALA A O 1
ATOM 716 N N . GLU A 1 106 ? 31.985 19.905 17.325 1.00 15.61 93 GLU A N 1
ATOM 717 C CA . GLU A 1 106 ? 31.802 19.476 15.950 1.00 16.50 93 GLU A CA 1
ATOM 718 C C . GLU A 1 106 ? 31.401 20.667 15.092 1.00 18.30 93 GLU A C 1
ATOM 719 O O . GLU A 1 106 ? 30.729 21.595 15.549 1.00 24.29 93 GLU A O 1
ATOM 725 N N . ALA A 1 107 ? 31.827 20.639 13.837 1.00 14.99 94 ALA A N 1
ATOM 726 C CA . ALA A 1 107 ? 31.489 21.686 12.886 1.00 15.71 94 ALA A CA 1
ATOM 727 C C . ALA A 1 107 ? 30.329 21.228 12.015 1.00 14.66 94 ALA A C 1
ATOM 728 O O . ALA A 1 107 ? 30.275 20.068 11.596 1.00 15.58 94 ALA A O 1
ATOM 730 N N . GLU A 1 108 ? 29.387 22.141 11.765 1.00 12.93 95 GLU A N 1
ATOM 731 C CA . GLU A 1 108 ? 28.355 21.865 10.771 1.00 14.59 95 GLU A CA 1
ATOM 732 C C . GLU A 1 108 ? 28.983 21.551 9.423 1.00 14.78 95 GLU A C 1
ATOM 733 O O . GLU A 1 108 ? 28.518 20.659 8.703 1.00 14.92 95 GLU A O 1
ATOM 739 N N . ALA A 1 109 ? 30.057 22.261 9.076 1.00 14.31 96 ALA A N 1
ATOM 740 C CA . ALA A 1 109 ? 30.754 22.031 7.818 1.00 15.63 96 ALA A CA 1
ATOM 741 C C . ALA A 1 109 ? 31.488 20.697 7.781 1.00 19.74 96 ALA A C 1
ATOM 742 O O . ALA A 1 109 ? 31.997 20.324 6.719 1.00 21.89 96 ALA A O 1
ATOM 744 N N . GLY A 1 110 ? 31.558 19.979 8.901 1.00 19.61 97 GLY A N 1
ATOM 745 C CA . GLY A 1 110 ? 32.167 18.664 8.929 1.00 19.33 97 GLY A CA 1
ATOM 746 C C . GLY A 1 110 ? 33.346 18.553 9.875 1.00 18.51 97 GLY A C 1
ATOM 747 O O . GLY A 1 110 ? 34.169 19.469 9.962 1.00 20.77 97 GLY A O 1
ATOM 748 N N . GLY A 1 111 ? 33.434 17.434 10.591 1.00 19.98 98 GLY A N 1
ATOM 749 C CA . GLY A 1 111 ? 34.570 17.150 11.441 1.00 17.72 98 GLY A CA 1
ATOM 750 C C . GLY A 1 111 ? 34.450 17.748 12.832 1.00 19.04 98 GLY A C 1
ATOM 751 O O . GLY A 1 111 ? 33.516 18.482 13.163 1.00 21.33 98 GLY A O 1
ATOM 752 N N . ARG A 1 112 ? 35.428 17.408 13.666 1.00 19.57 99 ARG A N 1
ATOM 753 C CA . ARG A 1 112 ? 35.541 17.934 15.019 1.00 19.52 99 ARG A CA 1
ATOM 754 C C . ARG A 1 112 ? 36.771 18.828 15.090 1.00 21.21 99 ARG A C 1
ATOM 755 O O . ARG A 1 112 ? 37.852 18.438 14.635 1.00 23.75 99 ARG A O 1
ATOM 763 N N . ASP A 1 113 ? 36.604 20.024 15.652 1.00 19.12 100 ASP A N 1
ATOM 764 C CA . ASP A 1 113 ? 37.653 21.038 15.689 1.00 18.94 100 ASP A CA 1
ATOM 765 C C . ASP A 1 113 ? 38.349 20.967 17.043 1.00 19.16 100 ASP A C 1
ATOM 766 O O . ASP A 1 113 ? 37.797 21.409 18.055 1.00 18.49 100 ASP A O 1
ATOM 771 N N . ASP A 1 114 ? 39.571 20.437 17.058 1.00 19.20 101 ASP A N 1
ATOM 772 C CA . ASP A 1 114 ? 40.337 20.283 18.287 1.00 21.35 101 ASP A CA 1
ATOM 773 C C . ASP A 1 114 ? 41.378 21.379 18.482 1.00 19.51 101 ASP A C 1
ATOM 774 O O . ASP A 1 114 ? 42.147 21.321 19.447 1.00 19.71 101 ASP A O 1
ATOM 779 N N . ASN A 1 115 ? 41.407 22.380 17.606 1.00 18.86 102 ASN A N 1
ATOM 780 C CA . ASN A 1 115 ? 42.447 23.397 17.655 1.00 19.45 102 ASN A CA 1
ATOM 781 C C . ASN A 1 115 ? 42.333 24.247 18.917 1.00 19.47 102 ASN A C 1
ATOM 782 O O . ASN A 1 115 ? 41.245 24.455 19.461 1.00 19.49 102 ASN A O 1
ATOM 787 N N . ASP A 1 116 ? 43.479 24.741 19.374 1.00 19.15 103 ASP A N 1
ATOM 788 C CA . ASP A 1 116 ? 43.523 25.563 20.574 1.00 21.63 103 ASP A CA 1
ATOM 789 C C . ASP A 1 116 ? 42.738 26.852 20.345 1.00 18.77 103 ASP A C 1
ATOM 790 O O . ASP A 1 116 ? 42.936 27.519 19.320 1.00 18.52 103 ASP A O 1
ATOM 795 N N . PRO A 1 117 ? 41.845 27.233 21.263 1.00 16.77 104 PRO A N 1
ATOM 796 C CA . PRO A 1 117 ? 41.029 28.439 21.038 1.00 18.68 104 PRO A CA 1
ATOM 797 C C . PRO A 1 117 ? 41.831 29.720 20.874 1.00 18.11 104 PRO A C 1
ATOM 798 O O . PRO A 1 117 ? 41.400 30.609 20.130 1.00 17.93 104 PRO A O 1
ATOM 802 N N . LEU A 1 118 ? 42.984 29.850 21.537 1.00 19.10 105 LEU A N 1
ATOM 803 C CA . LEU A 1 118 ? 43.767 31.075 21.392 1.00 18.74 105 LEU A CA 1
ATOM 804 C C . LEU A 1 118 ? 44.406 31.166 20.011 1.00 19.68 105 LEU A C 1
ATOM 805 O O . LEU A 1 118 ? 44.435 32.246 19.408 1.00 19.63 105 LEU A O 1
ATOM 810 N N . ASP A 1 119 ? 44.928 30.047 19.497 1.00 20.66 106 ASP A N 1
ATOM 811 C CA . ASP A 1 119 ? 45.423 30.013 18.122 1.00 23.67 106 ASP A CA 1
ATOM 812 C C . ASP A 1 119 ? 44.304 30.333 17.143 1.00 19.56 106 ASP A C 1
ATOM 813 O O . ASP A 1 119 ? 44.476 31.129 16.212 1.00 19.49 106 ASP A O 1
ATOM 818 N N . LYS A 1 120 ? 43.148 29.699 17.338 1.00 18.90 107 LYS A N 1
ATOM 819 C CA . LYS A 1 120 ? 41.995 29.934 16.482 1.00 18.65 107 LYS A CA 1
ATOM 820 C C . LYS A 1 120 ? 41.564 31.393 16.532 1.00 15.22 107 LYS A C 1
ATOM 821 O O . LYS A 1 120 ? 41.252 31.995 15.497 1.00 15.14 107 LYS A O 1
ATOM 827 N N . TYR A 1 121 ? 41.548 31.981 17.730 1.00 16.08 108 TYR A N 1
ATOM 828 C CA . TYR A 1 121 ? 41.138 33.373 17.859 1.00 14.82 108 TYR A CA 1
ATOM 829 C C . TYR A 1 121 ? 42.081 34.301 17.105 1.00 14.06 108 TYR A C 1
ATOM 830 O O . TYR A 1 121 ? 41.636 35.255 16.454 1.00 14.99 108 TYR A O 1
ATOM 839 N N . ARG A 1 122 ? 43.389 34.038 17.178 1.00 15.93 109 ARG A N 1
ATOM 840 C CA . ARG A 1 122 ? 44.343 34.851 16.431 1.00 15.62 109 ARG A CA 1
ATOM 841 C C . ARG A 1 122 ? 44.018 34.847 14.943 1.00 14.88 109 ARG A C 1
ATOM 842 O O . ARG A 1 122 ? 44.066 35.894 14.287 1.00 15.24 109 ARG A O 1
ATOM 850 N N . GLN A 1 123 ? 43.663 33.681 14.397 1.00 16.18 110 GLN A N 1
ATOM 851 C CA . GLN A 1 123 ? 43.318 33.610 12.981 1.00 15.27 110 GLN A CA 1
ATOM 852 C C . GLN A 1 123 ? 42.007 34.329 12.691 1.00 13.25 110 GLN A C 1
ATOM 853 O O . GLN A 1 123 ? 41.885 35.019 11.671 1.00 14.13 110 GLN A O 1
ATOM 859 N N . LEU A 1 124 ? 41.012 34.175 13.569 1.00 13.30 111 LEU A N 1
ATOM 860 C CA . LEU A 1 124 ? 39.746 34.876 13.380 1.00 14.59 111 LEU A CA 1
ATOM 861 C C . LEU A 1 124 ? 39.951 36.385 13.363 1.00 13.42 111 LEU A C 1
ATOM 862 O O . LEU A 1 124 ? 39.350 37.094 12.546 1.00 13.39 111 LEU A O 1
ATOM 867 N N . VAL A 1 125 ? 40.811 36.891 14.249 1.00 13.95 112 VAL A N 1
ATOM 868 C CA . VAL A 1 125 ? 41.102 38.323 14.283 1.00 13.99 112 VAL A CA 1
ATOM 869 C C . VAL A 1 125 ? 41.785 38.760 12.993 1.00 13.68 112 VAL A C 1
ATOM 870 O O . VAL A 1 125 ? 41.416 39.772 12.384 1.00 13.94 112 VAL A O 1
ATOM 874 N N . GLU A 1 126 ? 42.795 38.001 12.556 1.00 13.74 113 GLU A N 1
ATOM 875 C CA . GLU A 1 126 ? 43.519 38.358 11.339 1.00 13.03 113 GLU A CA 1
ATOM 876 C C . GLU A 1 126 ? 42.608 38.367 10.119 1.00 14.56 113 GLU A C 1
ATOM 877 O O . GLU A 1 126 ? 42.793 39.190 9.214 1.00 15.28 113 GLU A O 1
ATOM 883 N N . TRP A 1 127 ? 41.618 37.480 10.078 1.00 15.09 114 TRP A N 1
ATOM 884 C CA . TRP A 1 127 ? 40.687 37.413 8.959 1.00 15.73 114 TRP A CA 1
ATOM 885 C C . TRP A 1 127 ? 39.437 38.259 9.171 1.00 15.91 114 TRP A C 1
ATOM 886 O O . TRP A 1 127 ? 38.543 38.244 8.318 1.00 17.86 114 TRP A O 1
ATOM 897 N N . GLY A 1 128 ? 39.351 38.987 10.283 1.00 14.06 115 GLY A N 1
ATOM 898 C CA . GLY A 1 128 ? 38.299 39.966 10.467 1.00 15.36 115 GLY A CA 1
ATOM 899 C C . GLY A 1 128 ? 36.965 39.430 10.929 1.00 13.23 115 GLY A C 1
ATOM 900 O O . GLY A 1 128 ? 35.943 40.086 10.707 1.00 17.92 115 GLY A O 1
ATOM 901 N N . TYR A 1 129 ? 36.932 38.266 11.57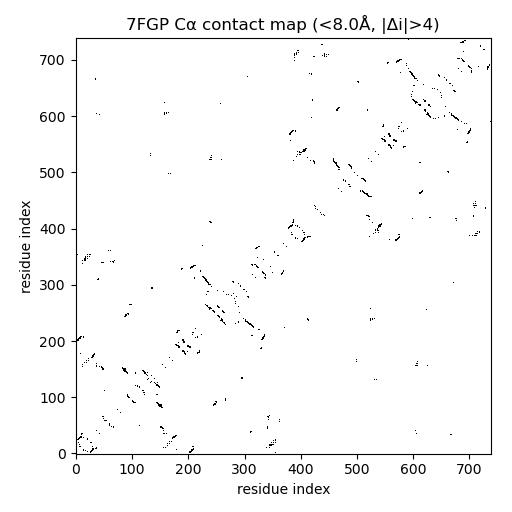4 1.00 13.21 116 TYR A N 1
ATOM 902 C CA . TYR A 1 129 ? 35.632 37.755 11.996 1.00 12.85 116 TYR A CA 1
ATOM 903 C C . TYR A 1 129 ? 35.295 38.269 13.390 1.00 14.32 116 TYR A C 1
ATOM 904 O O . TYR A 1 129 ? 36.156 38.239 14.277 1.00 15.19 116 TYR A O 1
ATOM 913 N N . PRO A 1 130 ? 34.067 38.739 13.617 1.00 12.49 117 PRO A N 1
ATOM 914 C CA . PRO A 1 130 ? 33.694 39.237 14.950 1.00 14.09 117 PRO A CA 1
ATOM 915 C C . PRO A 1 130 ? 33.635 38.129 15.988 1.00 12.62 117 PRO A C 1
ATOM 916 O O . PRO A 1 130 ? 32.787 37.235 15.906 1.00 13.93 117 PRO A O 1
ATOM 920 N N . ALA A 1 131 ? 34.525 38.183 16.977 1.00 13.45 118 ALA A N 1
ATOM 921 C CA . ALA A 1 131 ? 34.623 37.116 17.963 1.00 12.89 118 ALA A CA 1
ATOM 922 C C . ALA A 1 131 ? 35.335 37.638 19.200 1.00 14.33 118 ALA A C 1
ATOM 923 O O . ALA A 1 131 ? 36.002 38.675 19.169 1.00 16.22 118 ALA A O 1
ATOM 925 N N . GLU A 1 132 ? 35.180 36.892 20.292 1.00 13.15 119 GLU A N 1
ATOM 926 C CA . GLU A 1 132 ? 35.877 37.162 21.541 1.00 14.15 119 GLU A CA 1
ATOM 927 C C . GLU A 1 132 ? 36.008 35.846 22.294 1.00 14.74 119 GLU A C 1
ATOM 928 O O . GLU A 1 132 ? 35.284 34.884 22.025 1.00 16.60 119 GLU A O 1
ATOM 934 N N . LEU A 1 133 ? 36.942 35.804 23.238 1.00 12.59 120 LEU A N 1
ATOM 935 C CA . LEU A 1 133 ? 37.132 34.626 24.072 1.00 13.44 120 LEU A CA 1
ATOM 936 C C . LEU A 1 133 ? 36.504 34.850 25.441 1.00 13.87 120 LEU A C 1
ATOM 937 O O . LEU A 1 133 ? 36.524 35.965 25.970 1.00 16.00 120 LEU A O 1
ATOM 942 N N . ILE A 1 134 ? 35.941 33.783 26.001 1.00 13.95 121 ILE A N 1
ATOM 943 C CA . ILE A 1 134 ? 35.369 33.791 27.342 1.00 14.78 121 ILE A CA 1
ATOM 944 C C . ILE A 1 134 ? 36.052 32.695 28.145 1.00 14.61 121 ILE A C 1
ATOM 945 O O . ILE A 1 134 ? 36.113 31.543 27.702 1.00 15.00 121 ILE A O 1
ATOM 950 N N . ASP A 1 135 ? 36.572 33.049 29.318 1.00 14.55 122 ASP A N 1
ATOM 951 C CA . ASP A 1 135 ? 37.095 32.027 30.213 1.00 13.99 122 ASP A CA 1
ATOM 952 C C . ASP A 1 135 ? 35.982 31.047 30.559 1.00 12.96 122 ASP A C 1
ATOM 953 O O . ASP A 1 135 ? 34.822 31.434 30.724 1.00 14.67 122 ASP A O 1
ATOM 958 N N . ALA A 1 136 ? 36.338 29.761 30.646 1.00 14.31 123 ALA A N 1
ATOM 959 C CA . ALA A 1 136 ? 35.344 28.740 30.961 1.00 15.53 123 ALA A CA 1
ATOM 960 C C . ALA A 1 136 ? 34.583 29.064 32.240 1.00 15.54 123 ALA A C 1
ATOM 961 O O . ALA A 1 136 ? 33.383 28.783 32.338 1.00 15.96 123 ALA A O 1
ATOM 963 N N . ARG A 1 137 ? 35.253 29.670 33.219 1.00 15.32 124 ARG A N 1
ATOM 964 C CA . ARG A 1 137 ? 34.616 30.010 34.485 1.00 16.74 124 ARG A CA 1
ATOM 965 C C . ARG A 1 137 ? 33.690 31.217 34.387 1.00 19.48 124 ARG A C 1
ATOM 966 O O . ARG A 1 137 ? 33.002 31.525 35.366 1.00 18.70 124 ARG A O 1
ATOM 974 N N . ASP A 1 138 ? 33.657 31.903 33.244 1.00 14.74 125 ASP A N 1
ATOM 975 C CA . ASP A 1 138 ? 32.779 33.047 33.039 1.00 15.68 125 ASP A CA 1
ATOM 976 C C . ASP A 1 138 ? 31.642 32.756 32.070 1.00 15.73 125 ASP A C 1
ATOM 977 O O . ASP A 1 138 ? 30.820 33.644 31.819 1.00 17.39 125 ASP A O 1
ATOM 982 N N . VAL A 1 139 ? 31.573 31.540 31.521 1.00 15.95 126 VAL A N 1
ATOM 983 C CA . VAL A 1 139 ? 30.524 31.206 30.560 1.00 17.14 126 VAL A CA 1
ATOM 984 C C . VAL A 1 139 ? 29.146 31.330 31.196 1.00 16.62 126 VAL A C 1
ATOM 985 O O . VAL A 1 139 ? 28.194 31.807 30.564 1.00 17.00 126 VAL A O 1
ATOM 989 N N . ARG A 1 140 ? 29.016 30.917 32.458 1.00 16.09 127 ARG A N 1
ATOM 990 C CA . ARG A 1 140 ? 27.721 30.963 33.125 1.00 15.93 127 ARG A CA 1
ATOM 991 C C . ARG A 1 140 ? 27.242 32.381 33.410 1.00 17.73 127 ARG A C 1
ATOM 992 O O . ARG A 1 140 ? 26.072 32.558 33.757 1.00 19.69 127 ARG A O 1
ATOM 1000 N N . GLU A 1 141 ? 28.100 33.395 33.276 1.00 17.01 128 GLU A N 1
ATOM 1001 C CA . GLU A 1 141 ? 27.593 34.762 33.330 1.00 18.77 128 GLU A CA 1
ATOM 1002 C C . GLU A 1 141 ? 26.723 35.074 32.119 1.00 20.53 128 GLU A C 1
ATOM 1003 O O . GLU A 1 141 ? 25.772 35.856 32.223 1.00 21.45 128 GLU A O 1
ATOM 1009 N N . LEU A 1 142 ? 27.027 34.465 30.971 1.00 15.97 129 LEU A N 1
ATOM 1010 C CA . LEU A 1 142 ? 26.215 34.659 29.774 1.00 16.73 129 LEU A CA 1
ATOM 1011 C C . LEU A 1 142 ? 25.000 33.740 29.775 1.00 16.18 129 LEU A C 1
ATOM 1012 O O . LEU A 1 142 ? 23.886 34.169 29.451 1.00 18.11 129 LEU A O 1
ATOM 1017 N N . GLU A 1 143 ? 25.199 32.468 30.121 1.00 15.63 130 GLU A N 1
ATOM 1018 C CA . GLU A 1 143 ? 24.131 31.470 30.132 1.00 15.37 130 GLU A CA 1
ATOM 1019 C C . GLU A 1 143 ? 24.203 30.701 31.443 1.00 14.29 130 GLU A C 1
ATOM 1020 O O . GLU A 1 143 ? 24.831 29.636 31.524 1.00 15.38 130 GLU A O 1
ATOM 1026 N N . PRO A 1 144 ? 23.561 31.213 32.496 1.00 14.86 131 PRO A N 1
ATOM 1027 C CA . PRO A 1 144 ? 23.733 30.612 33.831 1.00 16.14 131 PRO A CA 1
ATOM 1028 C C . PRO A 1 144 ? 23.140 29.223 33.992 1.00 14.94 131 PRO A C 1
ATOM 1029 O O . PRO A 1 144 ? 23.488 28.538 34.960 1.00 17.62 131 PRO A O 1
ATOM 1033 N N . GLN A 1 145 ? 22.273 28.774 33.093 1.00 14.24 132 GLN A N 1
ATOM 1034 C CA . GLN A 1 145 ? 21.652 27.466 33.258 1.00 15.67 132 GLN A CA 1
ATOM 1035 C C . GLN A 1 145 ? 22.474 26.328 32.664 1.00 15.01 132 GLN A C 1
ATOM 1036 O O . GLN A 1 145 ? 22.058 25.168 32.752 1.00 16.25 132 GLN A O 1
ATOM 1042 N N . ILE A 1 146 ? 23.633 26.625 32.073 1.00 15.38 133 ILE A N 1
ATOM 1043 C CA . ILE A 1 146 ? 24.541 25.565 31.655 1.00 15.29 133 ILE A CA 1
ATOM 1044 C C . ILE A 1 146 ? 25.125 24.889 32.888 1.00 17.48 133 ILE A C 1
ATOM 1045 O O . ILE A 1 146 ? 25.528 25.552 33.855 1.00 16.52 133 ILE A O 1
ATOM 1050 N N . ASN A 1 147 ? 25.156 23.558 32.862 1.00 15.63 134 ASN A N 1
ATOM 1051 C CA . ASN A 1 147 ? 25.745 22.779 33.944 1.00 18.90 134 ASN A CA 1
ATOM 1052 C C . ASN A 1 147 ? 27.220 23.129 34.093 1.00 16.78 134 ASN A C 1
ATOM 1053 O O . ASN A 1 147 ? 27.981 23.080 33.124 1.00 17.11 134 ASN A O 1
ATOM 1058 N N . ALA A 1 148 ? 27.625 23.480 35.318 1.00 18.21 135 ALA A N 1
ATOM 1059 C CA . ALA A 1 148 ? 29.026 23.808 35.561 1.00 17.67 135 ALA A CA 1
ATOM 1060 C C . ALA A 1 148 ? 29.952 22.658 35.185 1.00 19.61 135 ALA A C 1
ATOM 1061 O O . ALA A 1 148 ? 31.074 22.891 34.721 1.00 21.35 135 ALA A O 1
ATOM 1063 N N . ASP A 1 149 ? 29.498 21.415 35.357 1.00 18.95 136 ASP A N 1
ATOM 1064 C CA . ASP A 1 149 ? 30.315 20.251 35.037 1.00 22.82 136 ASP A CA 1
ATOM 1065 C C . ASP A 1 149 ? 30.420 19.982 33.541 1.00 21.99 136 ASP A C 1
ATOM 1066 O O . ASP A 1 149 ? 31.260 19.175 33.133 1.00 24.24 136 ASP A O 1
ATOM 1071 N N . ALA A 1 150 ? 29.596 20.629 32.719 1.00 19.20 137 ALA A N 1
ATOM 1072 C CA . ALA A 1 150 ? 29.594 20.384 31.284 1.00 20.37 137 ALA A CA 1
ATOM 1073 C C . ALA A 1 150 ? 30.516 21.317 30.512 1.00 19.70 137 ALA A C 1
ATOM 1074 O O . ALA A 1 150 ? 30.739 21.094 29.318 1.00 19.27 137 ALA A O 1
ATOM 1076 N N . ILE A 1 151 ? 31.071 22.337 31.165 1.00 16.95 138 ILE A N 1
ATOM 1077 C CA . ILE A 1 151 ? 31.727 23.423 30.444 1.00 18.87 138 ILE A CA 1
ATOM 1078 C C . ILE A 1 151 ? 33.165 23.074 30.079 1.00 18.58 138 ILE A C 1
ATOM 1079 O O . ILE A 1 151 ? 33.645 23.433 28.998 1.00 17.86 138 ILE A O 1
ATOM 1084 N N . GLY A 1 152 ? 33.877 22.376 30.955 1.00 18.28 139 GLY A N 1
ATOM 1085 C CA . GLY A 1 152 ? 35.284 22.135 30.721 1.00 21.41 139 GLY A CA 1
ATOM 1086 C C . GLY A 1 152 ? 36.131 23.297 31.205 1.00 20.06 139 GLY A C 1
ATOM 1087 O O . GLY A 1 152 ? 35.657 24.221 31.869 1.00 21.50 139 GLY A O 1
ATOM 1088 N N . ASN A 1 153 ? 37.416 23.251 30.845 1.00 21.05 140 ASN A N 1
ATOM 1089 C CA . ASN A 1 153 ? 38.379 24.212 31.364 1.00 19.36 140 ASN A CA 1
ATOM 1090 C C . ASN A 1 153 ? 38.970 25.147 30.318 1.00 21.29 140 ASN A C 1
ATOM 1091 O O . ASN A 1 153 ? 39.558 26.165 30.693 1.00 22.72 140 ASN A O 1
ATOM 1096 N N . ALA A 1 154 ? 38.825 24.841 29.033 1.00 18.85 141 ALA A N 1
ATOM 1097 C CA . ALA A 1 154 ? 39.403 25.661 27.983 1.00 18.94 141 ALA A CA 1
ATOM 1098 C C . ALA A 1 154 ? 38.521 26.872 27.688 1.00 15.18 141 ALA A C 1
ATOM 1099 O O . ALA A 1 154 ? 37.315 26.853 27.950 1.00 15.86 141 ALA A O 1
ATOM 1101 N N . PRO A 1 155 ? 39.101 27.945 27.145 1.00 17.10 142 PRO A N 1
ATOM 1102 C CA . PRO A 1 155 ? 38.288 29.109 26.772 1.00 16.23 142 PRO A CA 1
ATOM 1103 C C . PRO A 1 155 ? 37.261 28.755 25.707 1.00 14.93 142 PRO A C 1
ATOM 1104 O O . PRO A 1 155 ? 37.470 27.870 24.874 1.00 16.15 142 PRO A O 1
ATOM 1108 N N . VAL A 1 156 ? 36.140 29.469 25.745 1.00 13.85 143 VAL A N 1
ATOM 1109 C CA . VAL A 1 156 ? 35.046 29.302 24.798 1.00 12.65 143 VAL A CA 1
ATOM 1110 C C . VAL A 1 156 ? 35.037 30.505 23.866 1.00 13.83 143 VAL A C 1
ATOM 1111 O O . VAL A 1 156 ? 35.226 31.644 24.307 1.00 14.33 143 VAL A O 1
ATOM 1115 N N . ILE A 1 157 ? 34.835 30.258 22.578 1.00 13.61 144 ILE A N 1
ATOM 1116 C CA . ILE A 1 157 ? 34.744 31.340 21.606 1.00 13.03 144 ILE A CA 1
ATOM 1117 C C . ILE A 1 157 ? 33.307 31.842 21.556 1.00 14.06 144 ILE A C 1
ATOM 1118 O O . ILE A 1 157 ? 32.366 31.056 21.385 1.00 15.14 144 ILE A O 1
ATOM 1123 N N . HIS A 1 158 ? 33.139 33.150 21.709 1.00 12.21 145 HIS A N 1
ATOM 1124 C CA . HIS A 1 158 ? 31.839 33.797 21.623 1.00 12.65 145 HIS A CA 1
ATOM 1125 C C . HIS A 1 158 ? 31.804 34.608 20.338 1.00 13.07 145 HIS A C 1
ATOM 1126 O O . HIS A 1 158 ? 32.648 35.487 20.130 1.00 13.60 145 HIS A O 1
ATOM 1133 N N . TYR A 1 159 ? 30.854 34.289 19.469 1.00 11.69 146 TYR A N 1
ATOM 1134 C CA . TYR A 1 159 ? 30.605 35.075 18.271 1.00 12.02 146 TYR A CA 1
ATOM 1135 C C . TYR A 1 159 ? 29.391 35.946 18.567 1.00 13.31 146 TYR A C 1
ATOM 1136 O O . TYR A 1 159 ? 28.250 35.525 18.335 1.00 12.21 146 TYR A O 1
ATOM 1145 N N . PRO A 1 160 ? 29.592 37.158 19.095 1.00 12.94 147 PRO A N 1
ATOM 1146 C CA . PRO A 1 160 ? 28.469 37.883 19.713 1.00 13.87 147 PRO A CA 1
ATOM 1147 C C . PRO A 1 160 ? 27.460 38.428 18.725 1.00 14.11 147 PRO A C 1
ATOM 1148 O O . PRO A 1 160 ? 26.332 38.735 19.130 1.00 16.94 147 PRO A O 1
ATOM 1152 N N . GLN A 1 161 ? 27.822 38.566 17.452 1.00 12.49 148 GLN A N 1
ATOM 1153 C CA . GLN A 1 161 ? 26.920 39.088 16.435 1.00 15.15 148 GLN A CA 1
ATOM 1154 C C . GLN A 1 161 ? 26.411 38.000 15.503 1.00 14.60 148 GLN A C 1
ATOM 1155 O O . GLN A 1 161 ? 25.776 38.309 14.489 1.00 15.65 148 GLN A O 1
ATOM 1161 N N . ASP A 1 162 ? 26.666 36.737 15.823 1.00 12.25 149 ASP A N 1
ATOM 1162 C CA . ASP A 1 162 ? 26.324 35.627 14.949 1.00 11.28 149 ASP A CA 1
ATOM 1163 C C . ASP A 1 162 ? 24.984 35.015 15.334 1.00 11.91 149 ASP A C 1
ATOM 1164 O O . ASP A 1 162 ? 24.506 35.148 16.464 1.00 13.73 149 ASP A O 1
ATOM 1169 N N . GLY A 1 163 ? 24.389 34.324 14.376 1.00 11.72 150 GLY A N 1
ATOM 1170 C CA . GLY A 1 163 ? 23.182 33.589 14.658 1.00 13.23 150 GLY A CA 1
ATOM 1171 C C . GLY A 1 163 ? 22.761 32.731 13.491 1.00 12.76 150 GLY A C 1
ATOM 1172 O O . GLY A 1 163 ? 23.555 32.429 12.598 1.00 12.49 150 GLY A O 1
ATOM 1173 N N . TRP A 1 164 ? 21.487 32.353 13.505 1.00 11.98 151 TRP A N 1
ATOM 1174 C CA . TRP A 1 164 ? 20.969 31.352 12.591 1.00 10.78 151 TRP A CA 1
ATOM 1175 C C . TRP A 1 164 ? 19.803 31.898 11.782 1.00 11.96 151 TRP A C 1
ATOM 1176 O O . TRP A 1 164 ? 19.117 32.844 12.182 1.00 11.57 151 TRP A O 1
ATOM 1187 N N . LEU A 1 165 ? 19.591 31.271 10.633 1.00 11.15 152 LEU A N 1
ATOM 1188 C CA . LEU A 1 165 ? 18.469 31.559 9.759 1.00 10.74 152 LEU A CA 1
ATOM 1189 C C . LEU A 1 165 ? 17.332 30.582 10.027 1.00 12.09 152 LEU A C 1
ATOM 1190 O O . LEU A 1 165 ? 17.526 29.496 10.577 1.00 11.93 152 LEU A O 1
ATOM 1195 N N . ASP A 1 166 ? 16.127 30.994 9.634 1.00 11.77 153 ASP A N 1
ATOM 1196 C CA . ASP A 1 166 ? 14.978 30.104 9.509 1.00 10.95 153 ASP A CA 1
ATOM 1197 C C . ASP A 1 166 ? 14.796 29.908 8.011 1.00 10.95 153 ASP A C 1
ATOM 1198 O O . ASP A 1 166 ? 14.054 30.664 7.367 1.00 11.69 153 ASP A O 1
ATOM 1203 N N . PRO A 1 167 ? 15.465 28.923 7.405 1.00 11.54 154 PRO A N 1
ATOM 1204 C CA . PRO A 1 167 ? 15.517 28.862 5.932 1.00 10.92 154 PRO A CA 1
ATOM 1205 C C . PRO A 1 167 ? 14.169 28.683 5.255 1.00 11.75 154 PRO A C 1
ATOM 1206 O O . PRO A 1 167 ? 13.979 29.188 4.140 1.00 11.96 154 PRO A O 1
ATOM 1210 N N . THR A 1 168 ? 13.232 27.970 5.882 1.00 12.09 155 THR A N 1
ATOM 1211 C CA . THR A 1 168 ? 11.923 27.771 5.265 1.00 12.06 155 THR A CA 1
ATOM 1212 C C . THR A 1 168 ? 11.118 29.065 5.255 1.00 11.85 155 THR A C 1
ATOM 1213 O O . THR A 1 168 ? 10.464 29.390 4.255 1.00 12.25 155 THR A O 1
ATOM 1217 N N . LEU A 1 169 ? 11.160 29.816 6.359 1.00 12.06 156 LEU A N 1
ATOM 1218 C CA . LEU A 1 169 ? 10.501 31.119 6.415 1.00 12.31 156 LEU A CA 1
ATOM 1219 C C . LEU A 1 169 ? 11.160 32.107 5.459 1.00 12.48 156 LEU A C 1
ATOM 1220 O O . LEU A 1 169 ? 10.472 32.882 4.783 1.00 12.53 156 LEU A O 1
ATOM 1225 N N . TYR A 1 170 ? 12.492 32.085 5.388 1.00 11.57 157 TYR A N 1
ATOM 1226 C CA . TYR A 1 170 ? 13.220 32.899 4.418 1.00 12.22 157 TYR A CA 1
ATOM 1227 C C . TYR A 1 170 ? 12.776 32.579 2.994 1.00 11.94 157 TYR A C 1
ATOM 1228 O O . TYR A 1 170 ? 12.426 33.481 2.221 1.00 12.51 157 TYR A O 1
ATOM 1237 N N . ALA A 1 171 ? 12.784 31.294 2.628 1.00 11.06 158 ALA A N 1
ATOM 1238 C CA . ALA A 1 171 ? 12.400 30.907 1.273 1.00 11.21 158 ALA A CA 1
ATOM 1239 C C . ALA A 1 171 ? 10.961 31.302 0.971 1.00 11.73 158 ALA A C 1
ATOM 1240 O O . ALA A 1 171 ? 10.656 31.769 -0.133 1.00 12.87 158 ALA A O 1
ATOM 1242 N N . GLY A 1 172 ? 10.062 31.128 1.941 1.00 11.84 159 GLY A N 1
ATOM 1243 C CA . GLY A 1 172 ? 8.678 31.512 1.721 1.00 12.48 159 GLY A CA 1
ATOM 1244 C C . GLY A 1 172 ? 8.506 33.009 1.546 1.00 12.79 159 GLY A C 1
ATOM 1245 O O . GLY A 1 172 ? 7.694 33.456 0.731 1.00 13.45 159 GLY A O 1
ATOM 1246 N N . SER A 1 173 ? 9.267 33.803 2.303 1.00 11.94 160 SER A N 1
ATOM 1247 C CA . SER A 1 173 ? 9.157 35.256 2.210 1.00 12.30 160 SER A CA 1
ATOM 1248 C C . SER A 1 173 ? 9.725 35.780 0.897 1.00 12.88 160 SER A C 1
ATOM 1249 O O . SER A 1 173 ? 9.136 36.672 0.275 1.00 13.54 160 SER A O 1
ATOM 1252 N N . LEU A 1 174 ? 10.874 35.254 0.467 1.00 11.94 161 LEU A N 1
ATOM 1253 C CA . LEU A 1 174 ? 11.438 35.687 -0.807 1.00 12.57 161 LEU A CA 1
ATOM 1254 C C . LEU A 1 174 ? 10.534 35.298 -1.969 1.00 13.47 161 LEU A C 1
ATOM 1255 O O . LEU A 1 174 ? 10.364 36.072 -2.921 1.00 13.65 161 LEU A O 1
ATOM 1260 N N . THR A 1 175 ? 9.944 34.102 -1.912 1.00 10.90 162 THR A N 1
ATOM 1261 C CA . THR A 1 175 ? 9.044 33.672 -2.977 1.00 12.15 162 THR A CA 1
ATOM 1262 C C . THR A 1 175 ? 7.791 34.538 -3.019 1.00 12.60 162 THR A C 1
ATOM 1263 O O . THR A 1 175 ? 7.321 34.903 -4.103 1.00 13.93 162 THR A O 1
ATOM 1267 N N . GLU A 1 176 ? 7.248 34.891 -1.851 1.00 13.30 163 GLU A N 1
ATOM 1268 C CA . GLU A 1 176 ? 6.091 35.780 -1.811 1.00 13.72 163 GLU A CA 1
ATOM 1269 C C . GLU A 1 176 ? 6.418 37.129 -2.438 1.00 13.55 163 GLU A C 1
ATOM 1270 O O . GLU A 1 176 ? 5.647 37.653 -3.251 1.00 14.72 163 GLU A O 1
ATOM 1276 N N . ALA A 1 177 ? 7.566 37.705 -2.075 1.00 14.48 164 ALA A N 1
ATOM 1277 C CA . ALA A 1 177 ? 7.951 39.001 -2.623 1.00 14.19 164 ALA A CA 1
ATOM 1278 C C . ALA A 1 177 ? 8.187 38.915 -4.125 1.00 13.80 164 ALA A C 1
ATOM 1279 O O . ALA A 1 177 ? 7.775 39.807 -4.876 1.00 15.21 164 ALA A O 1
ATOM 1281 N N . ALA A 1 178 ? 8.841 37.846 -4.582 1.00 13.21 165 ALA A N 1
ATOM 1282 C CA . ALA A 1 178 ? 9.111 37.702 -6.010 1.00 12.77 165 ALA A CA 1
ATOM 1283 C C . ALA A 1 178 ? 7.818 37.620 -6.811 1.00 14.68 165 ALA A C 1
ATOM 1284 O O . ALA A 1 178 ? 7.725 38.171 -7.914 1.00 15.84 165 ALA A O 1
ATOM 1294 N N . VAL A 1 180 ? 4.703 38.811 -5.821 1.00 16.48 167 VAL A N 1
ATOM 1295 C CA . VAL A 1 180 ? 3.885 40.014 -5.695 1.00 16.56 167 VAL A CA 1
ATOM 1296 C C . VAL A 1 180 ? 4.540 41.191 -6.406 1.00 17.97 167 VAL A C 1
ATOM 1297 O O . VAL A 1 180 ? 3.882 41.937 -7.143 1.00 20.23 167 VAL A O 1
ATOM 1301 N N . ARG A 1 181 ? 5.841 41.382 -6.196 1.00 17.17 168 ARG A N 1
ATOM 1302 C CA . ARG A 1 181 ? 6.526 42.546 -6.741 1.00 17.66 168 ARG A CA 1
ATOM 1303 C C . ARG A 1 181 ? 7.002 42.351 -8.171 1.00 19.09 168 ARG A C 1
ATOM 1304 O O . ARG A 1 181 ? 7.032 43.318 -8.940 1.00 19.45 168 ARG A O 1
ATOM 1312 N N . HIS A 1 182 ? 7.378 41.128 -8.552 1.00 16.34 169 HIS A N 1
ATOM 1313 C CA . HIS A 1 182 ? 8.112 40.923 -9.794 1.00 19.33 169 HIS A CA 1
ATOM 1314 C C . HIS A 1 182 ? 7.513 39.853 -10.702 1.00 18.13 169 HIS A C 1
ATOM 1315 O O . HIS A 1 182 ? 8.166 39.448 -11.671 1.00 21.43 169 HIS A O 1
ATOM 1322 N N . GLY A 1 183 ? 6.300 39.384 -10.421 1.00 17.25 170 GLY A N 1
ATOM 1323 C CA . GLY A 1 183 ? 5.611 38.508 -11.348 1.00 18.42 170 GLY A CA 1
ATOM 1324 C C . GLY A 1 183 ? 6.137 37.094 -11.444 1.00 18.78 170 GLY A C 1
ATOM 1325 O O . GLY A 1 183 ? 5.846 36.407 -12.425 1.00 20.33 170 GLY A O 1
ATOM 1326 N N . LEU A 1 184 ? 6.902 36.633 -10.457 1.00 15.73 171 LEU A N 1
ATOM 1327 C CA . LEU A 1 184 ? 7.339 35.244 -10.453 1.00 16.28 171 LEU A CA 1
ATOM 1328 C C . LEU A 1 184 ? 6.128 34.321 -10.391 1.00 16.17 171 LEU A C 1
ATOM 1329 O O . LEU A 1 184 ? 5.128 34.625 -9.735 1.00 15.58 171 LEU A O 1
ATOM 1334 N N . THR A 1 185 ? 6.219 33.188 -11.081 1.00 15.84 172 THR A N 1
ATOM 1335 C CA . THR A 1 185 ? 5.217 32.137 -10.994 1.00 15.38 172 THR A CA 1
ATOM 1336 C C . THR A 1 185 ? 5.820 30.915 -10.314 1.00 18.47 172 THR A C 1
ATOM 1337 O O . THR A 1 185 ? 6.984 30.571 -10.548 1.00 16.51 172 THR A O 1
ATOM 1341 N N . LEU A 1 186 ? 5.026 30.272 -9.464 1.00 18.13 173 LEU A N 1
ATOM 1342 C CA . LEU A 1 186 ? 5.430 29.066 -8.756 1.00 16.64 173 LEU A CA 1
ATOM 1343 C C . LEU A 1 186 ? 4.686 27.882 -9.358 1.00 19.14 173 LEU A C 1
ATOM 1344 O O . LEU A 1 186 ? 3.451 27.886 -9.421 1.00 21.04 173 LEU A O 1
ATOM 1349 N N . VAL A 1 187 ? 5.436 26.878 -9.799 1.00 16.19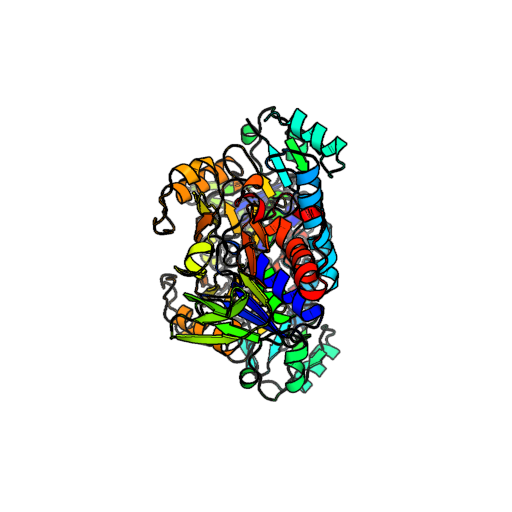 174 VAL A N 1
ATOM 1350 C CA . VAL A 1 187 ? 4.886 25.673 -10.407 1.00 16.35 174 VAL A CA 1
ATOM 1351 C C . VAL A 1 187 ? 5.199 24.505 -9.488 1.00 18.79 174 VAL A C 1
ATOM 1352 O O . VAL A 1 187 ? 6.366 24.257 -9.160 1.00 17.60 174 VAL A O 1
ATOM 1356 N N . ARG A 1 188 ? 4.165 23.782 -9.072 1.00 16.56 175 ARG A N 1
ATOM 1357 C CA . ARG A 1 188 ? 4.370 22.535 -8.335 1.00 16.57 175 ARG A CA 1
ATOM 1358 C C . ARG A 1 188 ? 4.487 21.408 -9.349 1.00 20.26 175 ARG A C 1
ATOM 1359 O O . ARG A 1 188 ? 3.482 20.895 -9.846 1.00 24.27 175 ARG A O 1
ATOM 1367 N N . GLY A 1 189 ? 5.720 21.026 -9.650 1.00 17.22 176 GLY A N 1
ATOM 1368 C CA . GLY A 1 189 ? 5.990 19.961 -10.591 1.00 17.13 176 GLY A CA 1
ATOM 1369 C C . GLY A 1 189 ? 7.380 19.420 -10.365 1.00 14.97 176 GLY A C 1
ATOM 1370 O O . GLY A 1 189 ? 8.203 20.034 -9.678 1.00 15.17 176 GLY A O 1
ATOM 1371 N N . LYS A 1 190 ? 7.637 18.259 -10.952 1.00 13.78 177 LYS A N 1
ATOM 1372 C CA . LYS A 1 190 ? 8.909 17.572 -10.796 1.00 14.60 177 LYS A CA 1
ATOM 1373 C C . LYS A 1 190 ? 9.637 17.564 -12.131 1.00 16.86 177 LYS A C 1
ATOM 1374 O O . LYS A 1 190 ? 9.157 16.969 -13.103 1.00 15.68 177 LYS A O 1
ATOM 1380 N N . VAL A 1 191 ? 10.801 18.210 -12.170 1.00 14.80 178 VAL A N 1
ATOM 1381 C CA . VAL A 1 191 ? 11.625 18.191 -13.371 1.00 13.67 178 VAL A CA 1
ATOM 1382 C C . VAL A 1 191 ? 12.246 16.811 -13.530 1.00 14.97 178 VAL A C 1
ATOM 1383 O O . VAL A 1 191 ? 12.830 16.261 -12.586 1.00 14.99 178 VAL A O 1
ATOM 1387 N N . ALA A 1 192 ? 12.110 16.237 -14.728 1.00 17.08 179 ALA A N 1
ATOM 1388 C CA . ALA A 1 192 ? 12.690 14.938 -15.036 1.00 17.44 179 ALA A CA 1
ATOM 1389 C C . ALA A 1 192 ? 13.926 15.025 -15.920 1.00 16.10 179 ALA A C 1
ATOM 1390 O O . ALA A 1 192 ? 14.673 14.044 -16.010 1.00 19.80 179 ALA A O 1
ATOM 1392 N N . GLY A 1 193 ? 14.156 16.160 -16.565 1.00 16.35 180 GLY A N 1
ATOM 1393 C CA . GLY A 1 193 ? 15.317 16.314 -17.421 1.00 18.74 180 GLY A CA 1
ATOM 1394 C C . GLY A 1 193 ? 15.292 17.669 -18.089 1.00 16.40 180 GLY A C 1
ATOM 1395 O O . GLY A 1 193 ? 14.417 18.502 -17.832 1.00 16.62 180 GLY A O 1
ATOM 1396 N N . LEU A 1 194 ? 16.273 17.879 -18.959 1.00 19.92 181 LEU A N 1
ATOM 1397 C CA . LEU A 1 194 ? 16.418 19.124 -19.693 1.00 19.10 181 LEU A CA 1
ATOM 1398 C C . LEU A 1 194 ? 16.075 18.910 -21.160 1.00 20.81 181 LEU A C 1
ATOM 1399 O O . LEU A 1 194 ? 16.234 17.813 -21.702 1.00 22.02 181 LEU A O 1
ATOM 1404 N N . VAL A 1 195 ? 15.599 19.974 -21.795 1.00 18.81 182 VAL A N 1
ATOM 1405 C CA . VAL A 1 195 ? 15.469 20.019 -23.246 1.00 18.73 182 VAL A CA 1
ATOM 1406 C C . VAL A 1 195 ? 16.747 20.646 -23.786 1.00 20.58 182 VAL A C 1
ATOM 1407 O O . VAL A 1 195 ? 17.112 21.760 -23.394 1.00 19.78 182 VAL A O 1
ATOM 1411 N N . VAL A 1 196 ? 17.440 19.926 -24.665 1.00 19.62 183 VAL A N 1
ATOM 1412 C CA . VAL A 1 196 ? 18.750 20.335 -25.160 1.00 20.11 183 VAL A CA 1
ATOM 1413 C C . VAL A 1 196 ? 18.716 20.328 -26.682 1.00 20.21 183 VAL A C 1
ATOM 1414 O O . VAL A 1 196 ? 18.392 19.303 -27.295 1.00 24.22 183 VAL A O 1
ATOM 1418 N N . GLU A 1 197 ? 19.052 21.466 -27.288 1.00 19.87 184 GLU A N 1
ATOM 1419 C CA . GLU A 1 197 ? 19.074 21.619 -28.738 1.00 23.82 184 GLU A CA 1
ATOM 1420 C C . GLU A 1 197 ? 20.400 22.250 -29.128 1.00 22.86 184 GLU A C 1
ATOM 1421 O O . GLU A 1 197 ? 20.704 23.367 -28.697 1.00 23.80 184 GLU A O 1
ATOM 1427 N N . SER A 1 198 ? 21.180 21.539 -29.943 1.00 23.35 185 SER A N 1
ATOM 1428 C CA . SER A 1 198 ? 22.460 22.039 -30.452 1.00 22.96 185 SER A CA 1
ATOM 1429 C C . SER A 1 198 ? 23.382 22.495 -29.321 1.00 21.15 185 SER A C 1
ATOM 1430 O O . SER A 1 198 ? 23.993 23.564 -29.373 1.00 23.70 185 SER A O 1
ATOM 1433 N N . GLY A 1 199 ? 23.469 21.669 -28.281 1.00 21.58 186 GLY A N 1
ATOM 1434 C CA . GLY A 1 199 ? 24.348 21.956 -27.164 1.00 23.70 186 GLY A CA 1
ATOM 1435 C C . GLY A 1 199 ? 23.888 23.056 -26.235 1.00 23.35 186 GLY A C 1
ATOM 1436 O O . GLY A 1 199 ? 24.679 23.514 -25.405 1.00 19.10 186 GLY A O 1
ATOM 1437 N N . ARG A 1 200 ? 22.637 23.498 -26.345 1.00 19.59 187 ARG A N 1
ATOM 1438 C CA . ARG A 1 200 ? 22.092 24.532 -25.481 1.00 21.04 187 ARG A CA 1
ATOM 1439 C C . ARG A 1 200 ? 20.805 24.036 -24.844 1.00 19.81 187 ARG A C 1
ATOM 1440 O O . ARG A 1 200 ? 19.981 23.394 -25.498 1.00 21.38 187 ARG A O 1
ATOM 1448 N N . CYS A 1 201 ? 20.640 24.330 -23.563 1.00 16.86 188 CYS A N 1
ATOM 1449 C CA . CYS A 1 201 ? 19.414 23.981 -22.865 1.00 16.74 188 CYS A CA 1
ATOM 1450 C C . CYS A 1 201 ? 18.337 25.000 -23.208 1.00 19.27 188 CYS A C 1
ATOM 1451 O O . CYS A 1 201 ? 18.569 26.208 -23.126 1.00 19.20 188 CYS A O 1
ATOM 1454 N N . THR A 1 202 ? 17.161 24.512 -23.600 1.00 17.49 189 THR A N 1
ATOM 1455 C CA . THR A 1 202 ? 16.054 25.373 -24.001 1.00 17.24 189 THR A CA 1
ATOM 1456 C C . THR A 1 202 ? 14.847 25.252 -23.082 1.00 18.55 189 THR A C 1
ATOM 1457 O O . THR A 1 202 ? 13.776 25.779 -23.410 1.00 18.34 189 THR A O 1
ATOM 1461 N N . GLY A 1 203 ? 14.982 24.578 -21.955 1.00 15.92 190 GLY A N 1
ATOM 1462 C CA . GLY A 1 203 ? 13.887 24.430 -21.024 1.00 17.64 190 GLY A CA 1
ATOM 1463 C C . GLY A 1 203 ? 14.029 23.137 -20.249 1.00 17.33 190 GLY A C 1
ATOM 1464 O O . GLY A 1 203 ? 15.061 22.473 -20.295 1.00 16.99 190 GLY A O 1
ATOM 1465 N N . VAL A 1 204 ? 12.961 22.795 -19.535 1.00 15.51 191 VAL A N 1
ATOM 1466 C CA . VAL A 1 204 ? 12.921 21.592 -18.715 1.00 16.16 191 VAL A CA 1
ATOM 1467 C C . VAL A 1 204 ? 11.748 20.726 -19.145 1.00 16.85 191 VAL A C 1
ATOM 1468 O O . VAL A 1 204 ? 10.753 21.210 -19.697 1.00 17.65 191 VAL A O 1
ATOM 1472 N N . ARG A 1 205 ? 11.877 19.431 -18.883 1.00 15.93 192 ARG A N 1
ATOM 1473 C CA . ARG A 1 205 ? 10.812 18.463 -19.093 1.00 16.95 192 ARG A CA 1
ATOM 1474 C C . ARG A 1 205 ? 10.338 17.972 -17.732 1.00 17.45 192 ARG A C 1
ATOM 1475 O O . ARG A 1 205 ? 11.153 17.563 -16.898 1.00 17.29 192 ARG A O 1
ATOM 1483 N N . LEU A 1 206 ? 9.030 18.032 -17.502 1.00 16.25 193 LEU A N 1
ATOM 1484 C CA . LEU A 1 206 ? 8.466 17.531 -16.259 1.00 15.70 193 LEU A CA 1
ATOM 1485 C C . LEU A 1 206 ? 8.219 16.027 -16.363 1.00 18.48 193 LEU A C 1
ATOM 1486 O O . LEU A 1 206 ? 8.296 15.430 -17.441 1.00 19.40 193 LEU A O 1
ATOM 1491 N N . ASP A 1 207 ? 7.917 15.406 -15.220 1.00 17.76 194 ASP A N 1
ATOM 1492 C CA . ASP A 1 207 ? 7.744 13.957 -15.211 1.00 20.25 194 ASP A CA 1
ATOM 1493 C C . ASP A 1 207 ? 6.456 13.500 -15.888 1.00 24.42 194 ASP A C 1
ATOM 1494 O O . ASP A 1 207 ? 6.252 12.290 -16.034 1.00 26.70 194 ASP A O 1
ATOM 1499 N N . ASP A 1 208 ? 5.592 14.423 -16.305 1.00 22.41 195 ASP A N 1
ATOM 1500 C CA . ASP A 1 208 ? 4.449 14.084 -17.142 1.00 23.95 195 ASP A CA 1
ATOM 1501 C C . ASP A 1 208 ? 4.739 14.255 -18.629 1.00 24.31 195 ASP A C 1
ATOM 1502 O O . ASP A 1 208 ? 3.832 14.089 -19.451 1.00 26.59 195 ASP A O 1
ATOM 1507 N N . GLY A 1 209 ? 5.981 14.575 -18.990 1.00 21.81 196 GLY A N 1
ATOM 1508 C CA . GLY A 1 209 ? 6.348 14.797 -20.369 1.00 23.17 196 GLY A CA 1
ATOM 1509 C C . GLY A 1 209 ? 6.134 16.209 -20.863 1.00 23.44 196 GLY A C 1
ATOM 1510 O O . GLY A 1 209 ? 6.637 16.553 -21.942 1.00 23.66 196 GLY A O 1
ATOM 1511 N N . SER A 1 210 ? 5.407 17.038 -20.115 1.00 19.97 197 SER A N 1
ATOM 1512 C CA . SER A 1 210 ? 5.209 18.418 -20.523 1.00 19.20 197 SER A CA 1
ATOM 1513 C C . SER A 1 210 ? 6.537 19.165 -20.504 1.00 18.71 197 SER A C 1
ATOM 1514 O O . SER A 1 210 ? 7.484 18.793 -19.805 1.00 20.09 197 SER A O 1
ATOM 1517 N N . VAL A 1 211 ? 6.603 20.229 -21.295 1.00 18.71 198 VAL A N 1
ATOM 1518 C CA . VAL A 1 211 ? 7.816 21.015 -21.461 1.00 19.42 198 VAL A CA 1
ATOM 1519 C C . VAL A 1 211 ? 7.543 22.439 -21.003 1.00 20.06 198 VAL A C 1
ATOM 1520 O O . VAL A 1 211 ? 6.475 22.999 -21.278 1.00 20.54 198 VAL A O 1
ATOM 1524 N N . LEU A 1 212 ? 8.502 23.013 -20.280 1.00 17.09 199 LEU A N 1
ATOM 1525 C CA . LEU A 1 212 ? 8.489 24.422 -19.906 1.00 17.35 199 LEU A CA 1
ATOM 1526 C C . LEU A 1 212 ? 9.706 25.057 -20.567 1.00 18.36 199 LEU A C 1
ATOM 1527 O O . LEU A 1 212 ? 10.843 24.786 -20.169 1.00 17.93 199 LEU A O 1
ATOM 1532 N N . GLY A 1 213 ? 9.475 25.880 -21.588 1.00 16.84 200 GLY A N 1
ATOM 1533 C CA . GLY A 1 213 ? 10.579 26.506 -22.291 1.00 15.84 200 GLY A CA 1
ATOM 1534 C C . GLY A 1 213 ? 11.132 27.703 -21.540 1.00 17.14 200 GLY A C 1
ATOM 1535 O O . GLY A 1 213 ? 10.424 28.392 -20.808 1.00 19.99 200 GLY A O 1
ATOM 1536 N N . ALA A 1 214 ? 12.428 27.952 -21.730 1.00 16.70 201 ALA A N 1
ATOM 1537 C CA . ALA A 1 214 ? 13.072 29.075 -21.065 1.00 15.51 201 ALA A CA 1
ATOM 1538 C C . ALA A 1 214 ? 14.355 29.444 -21.792 1.00 14.64 201 ALA A C 1
ATOM 1539 O O . ALA A 1 214 ? 14.907 28.656 -22.565 1.00 18.17 201 ALA A O 1
ATOM 1541 N N . ASP A 1 215 ? 14.822 30.663 -21.520 1.00 15.55 202 ASP A N 1
ATOM 1542 C CA . ASP A 1 215 ? 16.112 31.133 -22.005 1.00 16.52 202 ASP A CA 1
ATOM 1543 C C . ASP A 1 215 ? 17.258 30.754 -21.079 1.00 15.80 202 ASP A C 1
ATOM 1544 O O . ASP A 1 215 ? 18.419 30.788 -21.503 1.00 17.65 202 ASP A O 1
ATOM 1549 N N . ALA A 1 216 ? 16.959 30.406 -19.830 1.00 15.29 203 ALA A N 1
ATOM 1550 C CA . ALA A 1 216 ? 17.974 30.021 -18.862 1.00 14.85 203 ALA A CA 1
ATOM 1551 C C . ALA A 1 216 ? 17.344 29.057 -17.871 1.00 14.34 203 ALA A C 1
ATOM 1552 O O . ALA A 1 216 ? 16.194 29.242 -17.464 1.00 14.99 203 ALA A O 1
ATOM 1554 N N . VAL A 1 217 ? 18.096 28.025 -17.497 1.00 13.73 204 VAL A N 1
ATOM 1555 C CA . VAL A 1 217 ? 17.676 27.065 -16.484 1.00 12.41 204 VAL A CA 1
ATOM 1556 C C . VAL A 1 217 ? 18.743 27.027 -15.401 1.00 13.33 204 VAL A C 1
ATOM 1557 O O . VAL A 1 217 ? 19.929 26.840 -15.698 1.00 13.61 204 VAL A O 1
ATOM 1561 N N . ILE A 1 218 ? 18.324 27.216 -14.152 1.00 11.87 205 ILE A N 1
ATOM 1562 C CA . ILE A 1 218 ? 19.222 27.214 -13.002 1.00 12.53 205 ILE A CA 1
ATOM 1563 C C . ILE A 1 218 ? 18.779 26.091 -12.073 1.00 13.01 205 ILE A C 1
ATOM 1564 O O . ILE A 1 218 ? 17.689 26.149 -11.487 1.00 13.28 205 ILE A O 1
ATOM 1569 N N . ASN A 1 219 ? 19.626 25.074 -11.934 1.00 12.47 206 ASN A N 1
ATOM 1570 C CA . ASN A 1 219 ? 19.311 23.869 -11.168 1.00 10.84 206 ASN A CA 1
ATOM 1571 C C . ASN A 1 219 ? 19.737 24.093 -9.721 1.00 11.90 206 ASN A C 1
ATOM 1572 O O . ASN A 1 219 ? 20.926 24.046 -9.395 1.00 12.71 206 ASN A O 1
ATOM 1577 N N . CYS A 1 220 ? 18.759 24.334 -8.850 1.00 10.90 207 CYS A N 1
ATOM 1578 C CA . CYS A 1 220 ? 19.010 24.501 -7.425 1.00 12.44 207 CYS A CA 1
ATOM 1579 C C . CYS A 1 220 ? 18.259 23.436 -6.639 1.00 11.34 207 CYS A C 1
ATOM 1580 O O . CYS A 1 220 ? 17.507 23.757 -5.711 1.00 11.78 207 CYS A O 1
ATOM 1583 N N . SER A 1 221 ? 18.448 22.169 -7.003 1.00 11.73 208 SER A N 1
ATOM 1584 C CA . SER A 1 221 ? 17.692 21.078 -6.409 1.00 11.06 208 SER A CA 1
ATOM 1585 C C . SER A 1 221 ? 18.465 20.350 -5.306 1.00 12.20 208 SER A C 1
ATOM 1586 O O . SER A 1 221 ? 18.139 19.201 -4.983 1.00 12.70 208 SER A O 1
ATOM 1589 N N . GLY A 1 222 ? 19.458 21.010 -4.704 1.00 12.34 209 GLY A N 1
ATOM 1590 C CA . GLY A 1 222 ? 20.091 20.477 -3.505 1.00 12.35 209 GLY A CA 1
ATOM 1591 C C . GLY A 1 222 ? 20.724 19.119 -3.726 1.00 12.04 209 GLY A C 1
ATOM 1592 O O . GLY A 1 222 ? 21.395 18.869 -4.734 1.00 12.14 209 GLY A O 1
ATOM 1593 N N . ARG A 1 223 ? 20.499 18.217 -2.768 1.00 11.57 210 ARG A N 1
ATOM 1594 C CA . ARG A 1 223 ? 21.088 16.884 -2.846 1.00 10.80 210 ARG A CA 1
ATOM 1595 C C . ARG A 1 223 ? 20.524 16.054 -3.994 1.00 13.75 210 ARG A C 1
ATOM 1596 O O . ARG A 1 223 ? 21.096 15.008 -4.320 1.00 13.82 210 ARG A O 1
ATOM 1604 N N . TRP A 1 224 ? 19.426 16.493 -4.606 1.00 12.34 211 TRP A N 1
ATOM 1605 C CA . TRP A 1 224 ? 18.855 15.850 -5.781 1.00 13.20 211 TRP A CA 1
ATOM 1606 C C . TRP A 1 224 ? 19.433 16.391 -7.084 1.00 13.88 211 TRP A C 1
ATOM 1607 O O . TRP A 1 224 ? 18.900 16.081 -8.154 1.00 12.86 211 TRP A O 1
ATOM 1618 N N . SER A 1 225 ? 20.514 17.175 -7.014 1.00 12.10 212 SER A N 1
ATOM 1619 C CA . SER A 1 225 ? 20.972 17.964 -8.159 1.00 12.97 212 SER A CA 1
ATOM 1620 C C . SER A 1 225 ? 21.132 17.122 -9.423 1.00 12.82 212 SER A C 1
ATOM 1621 O O . SER A 1 225 ? 20.700 17.523 -10.512 1.00 13.55 212 SER A O 1
ATOM 1624 N N . ASN A 1 226 ? 21.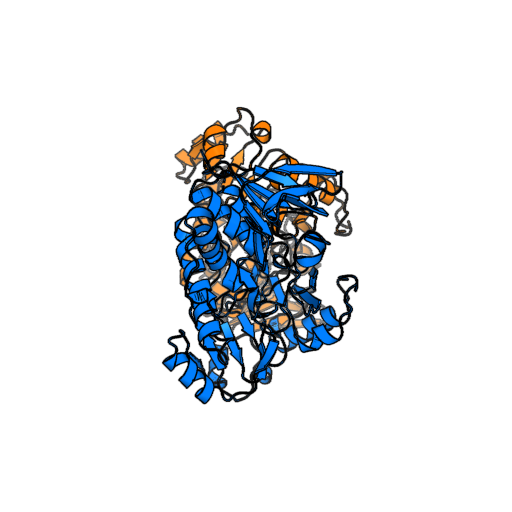753 15.949 -9.296 1.00 12.40 213 ASN A N 1
ATOM 1625 C CA . ASN A 1 226 ? 22.011 15.128 -10.473 1.00 15.66 213 ASN A CA 1
ATOM 1626 C C . ASN A 1 226 ? 20.782 14.347 -10.919 1.00 17.30 213 ASN A C 1
ATOM 1627 O O . ASN A 1 226 ? 20.604 14.121 -12.121 1.00 16.49 213 ASN A O 1
ATOM 1632 N N . GLU A 1 227 ? 19.933 13.922 -9.979 1.00 15.51 214 GLU A N 1
ATOM 1633 C CA . GLU A 1 227 ? 18.698 13.239 -10.355 1.00 16.27 214 GLU A CA 1
ATOM 1634 C C . GLU A 1 227 ? 17.787 14.148 -11.169 1.00 17.35 214 GLU A C 1
ATOM 1635 O O . GLU A 1 227 ? 17.032 13.670 -12.024 1.00 18.14 214 GLU A O 1
ATOM 1641 N N . THR A 1 228 ? 17.859 15.458 -10.928 1.00 14.32 215 THR A N 1
ATOM 1642 C CA . THR A 1 228 ? 16.986 16.405 -11.612 1.00 14.65 215 THR A CA 1
ATOM 1643 C C . THR A 1 228 ? 17.268 16.445 -13.109 1.00 16.39 215 THR A C 1
ATOM 1644 O O . THR A 1 228 ? 16.336 16.498 -13.921 1.00 16.89 215 THR A O 1
ATOM 1648 N N . VAL A 1 229 ? 18.543 16.409 -13.495 1.00 15.58 216 VAL A N 1
ATOM 1649 C CA . VAL A 1 229 ? 18.901 16.545 -14.903 1.00 16.79 216 VAL A CA 1
ATOM 1650 C C . VAL A 1 229 ? 19.020 15.209 -15.628 1.00 21.29 216 VAL A C 1
ATOM 1651 O O . VAL A 1 229 ? 18.911 15.178 -16.862 1.00 19.45 216 VAL A O 1
ATOM 1655 N N . GLY A 1 230 ? 19.238 14.113 -14.906 1.00 19.03 217 GLY A N 1
ATOM 1656 C CA . GLY A 1 230 ? 19.370 12.821 -15.564 1.00 23.71 217 GLY A CA 1
ATOM 1657 C C . GLY A 1 230 ? 20.517 12.828 -16.555 1.00 27.57 217 GLY A C 1
ATOM 1658 O O . GLY A 1 230 ? 21.626 13.287 -16.258 1.00 28.59 217 GLY A O 1
ATOM 1659 N N . GLU A 1 231 ? 20.248 12.326 -17.759 1.00 29.80 218 GLU A N 1
ATOM 1660 C CA . GLU A 1 231 ? 21.256 12.265 -18.811 1.00 30.88 218 GLU A CA 1
ATOM 1661 C C . GLU A 1 231 ? 21.398 13.570 -19.584 1.00 31.54 218 GLU A C 1
ATOM 1662 O O . GLU A 1 231 ? 22.222 13.639 -20.503 1.00 37.09 218 GLU A O 1
ATOM 1664 N N . GLY A 1 232 ? 20.634 14.604 -19.233 1.00 29.37 219 GLY A N 1
ATOM 1665 C CA . GLY A 1 232 ? 20.622 15.837 -20.000 1.00 29.98 219 GLY A CA 1
ATOM 1666 C C . GLY A 1 232 ? 21.725 16.824 -19.702 1.00 29.59 219 GLY A C 1
ATOM 1667 O O . GLY A 1 232 ? 21.935 17.751 -20.488 1.00 28.60 219 GLY A O 1
ATOM 1668 N N . ALA A 1 233 ? 22.440 16.657 -18.593 1.00 27.56 220 ALA A N 1
ATOM 1669 C CA . ALA A 1 233 ? 23.491 17.594 -18.230 1.00 23.96 220 ALA A CA 1
ATOM 1670 C C . ALA A 1 233 ? 24.613 16.837 -17.542 1.00 22.81 220 ALA A C 1
ATOM 1671 O O . ALA A 1 233 ? 24.374 15.771 -16.961 1.00 22.00 220 ALA A O 1
ATOM 1673 N N . PRO A 1 234 ? 25.842 17.349 -17.599 1.00 21.75 221 PRO A N 1
ATOM 1674 C CA . PRO A 1 234 ? 26.907 16.787 -16.765 1.00 18.45 221 PRO A CA 1
ATOM 1675 C C . PRO A 1 234 ? 26.514 16.834 -15.297 1.00 17.10 221 PRO A C 1
ATOM 1676 O O . PRO A 1 234 ? 25.696 17.654 -14.874 1.00 20.49 221 PRO A O 1
ATOM 1680 N N . HIS A 1 235 ? 27.103 15.932 -14.520 1.00 16.61 222 HIS A N 1
ATOM 1681 C CA . HIS A 1 235 ? 26.793 15.795 -13.105 1.00 15.89 222 HIS A CA 1
ATOM 1682 C C . HIS A 1 235 ? 27.941 16.332 -12.265 1.00 17.52 222 HIS A C 1
ATOM 1683 O O . HIS A 1 235 ? 29.113 16.120 -12.591 1.00 20.13 222 HIS A O 1
ATOM 1690 N N . VAL A 1 236 ? 27.601 17.025 -11.184 1.00 15.63 223 VAL A N 1
ATOM 1691 C CA . VAL A 1 236 ? 28.569 17.412 -10.164 1.00 14.51 223 VAL A CA 1
ATOM 1692 C C . VAL A 1 236 ? 28.697 16.244 -9.191 1.00 13.75 223 VAL A C 1
ATOM 1693 O O . VAL A 1 236 ? 27.682 15.830 -8.609 1.00 15.63 223 VAL A O 1
ATOM 1697 N N . PRO A 1 237 ? 29.890 15.685 -8.996 1.00 14.79 224 PRO A N 1
ATOM 1698 C CA . PRO A 1 237 ? 30.025 14.551 -8.072 1.00 14.15 224 PRO A CA 1
ATOM 1699 C C . PRO A 1 237 ? 29.696 14.976 -6.649 1.00 13.04 224 PRO A C 1
ATOM 1700 O O . PRO A 1 237 ? 30.163 16.011 -6.170 1.00 15.00 224 PRO A O 1
ATOM 1704 N N . LEU A 1 238 ? 28.883 14.164 -5.977 1.00 14.23 225 LEU A N 1
ATOM 1705 C CA . LEU A 1 238 ? 28.376 14.475 -4.649 1.00 13.23 225 LEU A CA 1
ATOM 1706 C C . LEU A 1 238 ? 28.800 13.411 -3.645 1.00 15.91 225 LEU A C 1
ATOM 1707 O O . LEU A 1 238 ? 29.066 12.258 -3.997 1.00 16.11 225 LEU A O 1
ATOM 1712 N N . ALA A 1 239 ? 28.852 13.815 -2.376 1.00 13.32 226 ALA A N 1
ATOM 1713 C CA . ALA A 1 239 ? 29.197 12.930 -1.262 1.00 14.57 226 ALA A CA 1
ATOM 1714 C C . ALA A 1 239 ? 28.175 13.125 -0.148 1.00 15.00 226 ALA A C 1
ATOM 1715 O O . ALA A 1 239 ? 28.481 13.696 0.906 1.00 16.15 226 ALA A O 1
ATOM 1717 N N . PRO A 1 240 ? 26.948 12.652 -0.351 1.00 14.27 227 PRO A N 1
ATOM 1718 C CA . PRO A 1 240 ? 25.875 12.944 0.607 1.00 15.39 227 PRO A CA 1
ATOM 1719 C C . PRO A 1 240 ? 26.072 12.243 1.942 1.00 14.89 227 PRO A C 1
ATOM 1720 O O . PRO A 1 240 ? 26.642 11.153 2.025 1.00 16.24 227 PRO A O 1
ATOM 1724 N N . THR A 1 241 ? 25.584 12.896 2.999 1.00 12.85 228 THR A N 1
ATOM 1725 C CA . THR A 1 241 ? 25.509 12.310 4.330 1.00 13.07 228 THR A CA 1
ATOM 1726 C C . THR A 1 241 ? 24.163 12.663 4.943 1.00 13.94 228 THR A C 1
ATOM 1727 O O . THR A 1 241 ? 23.561 13.688 4.611 1.00 14.80 228 THR A O 1
ATOM 1731 N N . VAL A 1 242 ? 23.704 11.815 5.850 1.00 13.89 229 VAL A N 1
ATOM 1732 C CA . VAL A 1 242 ? 22.409 11.992 6.497 1.00 14.08 229 VAL A CA 1
ATOM 1733 C C . VAL A 1 242 ? 22.579 12.806 7.772 1.00 14.81 229 VAL A C 1
ATOM 1734 O O . VAL A 1 242 ? 23.608 12.741 8.456 1.00 14.03 229 VAL A O 1
ATOM 1738 N N . GLY A 1 243 ? 21.556 13.597 8.087 1.00 12.25 230 GLY A N 1
ATOM 1739 C CA . GLY A 1 243 ? 21.506 14.324 9.339 1.00 13.88 230 GLY A CA 1
ATOM 1740 C C . GLY A 1 243 ? 20.162 14.190 10.023 1.00 13.67 230 GLY A C 1
ATOM 1741 O O . GLY A 1 243 ? 19.115 14.321 9.380 1.00 13.68 230 GLY A O 1
ATOM 1742 N N . LEU A 1 244 ? 20.178 13.904 11.321 1.00 12.99 231 LEU A N 1
ATOM 1743 C CA . LEU A 1 244 ? 18.977 13.852 12.140 1.00 13.12 231 LEU A CA 1
ATOM 1744 C C . LEU A 1 244 ? 18.990 15.033 13.097 1.00 11.58 231 LEU A C 1
ATOM 1745 O O . LEU A 1 244 ? 20.020 15.336 13.705 1.00 11.48 231 LEU A O 1
ATOM 1750 N N . ILE A 1 245 ? 17.847 15.700 13.230 1.00 11.33 232 ILE A N 1
ATOM 1751 C CA . ILE A 1 245 ? 17.690 16.792 14.181 1.00 11.17 232 ILE A CA 1
ATOM 1752 C C . ILE A 1 245 ? 16.474 16.510 15.050 1.00 11.94 232 ILE A C 1
ATOM 1753 O O . ILE A 1 245 ? 15.418 16.111 14.546 1.00 12.57 232 ILE A O 1
ATOM 1758 N N . ALA A 1 246 ? 16.624 16.713 16.358 1.00 11.52 233 ALA A N 1
ATOM 1759 C CA . ALA A 1 246 ? 15.523 16.599 17.304 1.00 9.69 233 ALA A CA 1
ATOM 1760 C C . ALA A 1 246 ? 15.119 17.986 17.784 1.00 12.09 233 ALA A C 1
ATOM 1761 O O . ALA A 1 246 ? 15.972 18.856 17.992 1.00 13.64 233 ALA A O 1
ATOM 1763 N N . TYR A 1 247 ? 13.814 18.189 17.950 1.00 12.12 234 TYR A N 1
ATOM 1764 C CA . TYR A 1 247 ? 13.252 19.468 18.368 1.00 11.52 234 TYR A CA 1
ATOM 1765 C C . TYR A 1 247 ? 12.419 19.226 19.616 1.00 13.14 234 TYR A C 1
ATOM 1766 O O . TYR A 1 247 ? 11.512 18.388 19.604 1.00 12.97 234 TYR A O 1
ATOM 1775 N N . THR A 1 248 ? 12.728 19.949 20.688 1.00 12.76 235 THR A N 1
ATOM 1776 C CA . THR A 1 248 ? 11.970 19.765 21.913 1.00 11.62 235 THR A CA 1
ATOM 1777 C C . THR A 1 248 ? 10.651 20.526 21.848 1.00 13.25 235 THR A C 1
ATOM 1778 O O . THR A 1 248 ? 10.455 21.427 21.027 1.00 12.81 235 THR A O 1
ATOM 1782 N N . ALA A 1 249 ? 9.735 20.143 22.737 1.00 12.42 236 ALA A N 1
ATOM 1783 C CA . ALA A 1 249 ? 8.605 20.991 23.054 1.00 12.77 236 ALA A CA 1
ATOM 1784 C C . ALA A 1 249 ? 9.134 22.307 23.622 1.00 12.65 236 ALA A C 1
ATOM 1785 O O . ALA A 1 249 ? 10.305 22.399 24.003 1.00 13.59 236 ALA A O 1
ATOM 1787 N N . PRO A 1 250 ? 8.305 23.349 23.671 1.00 12.70 237 PRO A N 1
ATOM 1788 C CA . PRO A 1 250 ? 8.752 24.606 24.284 1.00 13.01 237 PRO A CA 1
ATOM 1789 C C . PRO A 1 250 ? 9.275 24.369 25.693 1.00 11.98 237 PRO A C 1
ATOM 1790 O O . PRO A 1 250 ? 8.620 23.730 26.519 1.00 13.37 237 PRO A O 1
ATOM 1794 N N . ALA A 1 251 ? 10.478 24.873 25.957 1.00 12.93 238 ALA A N 1
ATOM 1795 C CA . ALA A 1 251 ? 11.205 24.601 27.189 1.00 13.37 238 ALA A CA 1
ATOM 1796 C C . ALA A 1 251 ? 11.225 25.844 28.068 1.00 13.65 238 ALA A C 1
ATOM 1797 O O . ALA A 1 251 ? 11.485 26.951 27.584 1.00 12.96 238 ALA A O 1
ATOM 1799 N N . GLY A 1 252 ? 10.963 25.654 29.360 1.00 12.79 239 GLY A N 1
ATOM 1800 C CA . GLY A 1 252 ? 10.991 26.750 30.308 1.00 13.34 239 GLY A CA 1
ATOM 1801 C C . GLY A 1 252 ? 12.391 27.081 30.780 1.00 13.19 239 GLY A C 1
ATOM 1802 O O . GLY A 1 252 ? 12.701 26.968 31.972 1.00 13.47 239 GLY A O 1
ATOM 1803 N N . ILE A 1 253 ? 13.249 27.491 29.843 1.00 13.71 240 ILE A N 1
ATOM 1804 C CA . ILE A 1 253 ? 14.616 27.898 30.135 1.00 13.41 240 ILE A CA 1
ATOM 1805 C C . ILE A 1 253 ? 14.870 29.251 29.482 1.00 13.90 240 ILE A C 1
ATOM 1806 O O . ILE A 1 253 ? 14.168 29.664 28.557 1.00 16.51 240 ILE A O 1
ATOM 1811 N N . GLY A 1 254 ? 15.890 29.944 29.980 1.00 13.02 241 GLY A N 1
ATOM 1812 C CA . GLY A 1 254 ? 16.178 31.283 29.516 1.00 14.45 241 GLY A CA 1
ATOM 1813 C C . GLY A 1 254 ? 17.145 31.398 28.360 1.00 14.96 241 GLY A C 1
ATOM 1814 O O . GLY A 1 254 ? 17.365 32.513 27.875 1.00 15.69 241 GLY A O 1
ATOM 1815 N N . LEU A 1 255 ? 17.709 30.283 27.894 1.00 14.06 242 LEU A N 1
ATOM 1816 C CA . LEU A 1 255 ? 18.782 30.264 26.904 1.00 13.78 242 LEU A CA 1
ATOM 1817 C C . LEU A 1 255 ? 18.531 31.233 25.757 1.00 13.44 242 LEU A C 1
ATOM 1818 O O . LEU A 1 255 ? 17.501 31.164 25.082 1.00 14.08 242 LEU A O 1
ATOM 1823 N N . ARG A 1 256 ? 19.481 32.143 25.542 1.00 12.84 243 ARG A N 1
ATOM 1824 C CA . ARG A 1 256 ? 19.450 33.060 24.410 1.00 13.39 243 ARG A CA 1
ATOM 1825 C C . ARG A 1 256 ? 20.332 32.598 23.259 1.00 12.14 243 ARG A C 1
ATOM 1826 O O . ARG A 1 256 ? 19.919 32.669 22.097 1.00 14.97 243 ARG A O 1
ATOM 1834 N N . ARG A 1 257 ? 21.532 32.115 23.559 1.00 14.02 244 ARG A N 1
ATOM 1835 C CA . ARG A 1 257 ? 22.553 31.866 22.554 1.00 13.96 244 ARG A CA 1
ATOM 1836 C C . ARG A 1 257 ? 22.516 30.426 22.053 1.00 13.01 244 ARG A C 1
ATOM 1837 O O . ARG A 1 257 ? 22.016 29.516 22.719 1.00 14.78 244 ARG A O 1
ATOM 1845 N N . ALA A 1 258 ? 23.062 30.236 20.853 1.00 11.78 245 ALA A N 1
ATOM 1846 C CA . ALA A 1 258 ? 23.336 28.896 20.357 1.00 12.00 245 ALA A CA 1
ATOM 1847 C C . ALA A 1 258 ? 24.566 28.341 21.065 1.00 15.13 245 ALA A C 1
ATOM 1848 O O . ALA A 1 258 ? 25.528 29.069 21.331 1.00 15.06 245 ALA A O 1
ATOM 1850 N N . LEU A 1 259 ? 24.527 27.048 21.387 1.00 12.80 246 LEU A N 1
ATOM 1851 C CA . LEU A 1 259 ? 25.606 26.375 22.100 1.00 12.30 246 LEU A CA 1
ATOM 1852 C C . LEU A 1 259 ? 26.148 25.246 21.239 1.00 13.97 246 LEU A C 1
ATOM 1853 O O . LEU A 1 259 ? 25.379 24.415 20.743 1.00 17.04 246 LEU A O 1
ATOM 1858 N N . ARG A 1 260 ? 27.468 25.209 21.073 1.00 12.07 247 ARG A N 1
ATOM 1859 C CA . ARG A 1 260 ? 28.144 24.154 20.319 1.00 12.58 247 ARG A CA 1
ATOM 1860 C C . ARG A 1 260 ? 29.235 23.592 21.227 1.00 13.45 247 ARG A C 1
ATOM 1861 O O . ARG A 1 260 ? 30.377 24.062 21.221 1.00 13.53 247 ARG A O 1
ATOM 1869 N N . THR A 1 261 ? 28.869 22.602 22.027 1.00 14.23 248 THR A N 1
ATOM 1870 C CA . THR A 1 261 ? 29.747 21.975 23.001 1.00 13.60 248 THR A CA 1
ATOM 1871 C C . THR A 1 261 ? 30.335 20.700 22.418 1.00 14.70 248 THR A C 1
ATOM 1872 O O . THR A 1 261 ? 29.907 20.232 21.361 1.00 15.90 248 THR A O 1
ATOM 1876 N N . PRO A 1 262 ? 31.337 20.103 23.075 1.00 15.21 249 PRO A N 1
ATOM 1877 C CA . PRO A 1 262 ? 31.857 18.822 22.569 1.00 18.38 249 PRO A CA 1
ATOM 1878 C C . PRO A 1 262 ? 30.819 17.717 22.558 1.00 17.21 249 PRO A C 1
ATOM 1879 O O . PRO A 1 262 ? 31.001 16.723 21.844 1.00 20.72 249 PRO A O 1
ATOM 1883 N N . LEU A 1 263 ? 29.731 17.868 23.310 1.00 15.91 250 LEU A N 1
ATOM 1884 C CA . LEU A 1 263 ? 28.718 16.833 23.469 1.00 16.31 250 LEU A CA 1
ATOM 1885 C C . LEU A 1 263 ? 27.520 17.008 22.546 1.00 16.77 250 LEU A C 1
ATOM 1886 O O . LEU A 1 263 ? 26.987 16.014 22.042 1.00 16.01 250 LEU A O 1
ATOM 1891 N N . VAL A 1 264 ? 27.072 18.240 22.307 1.00 14.47 251 VAL A N 1
ATOM 1892 C CA . VAL A 1 264 ? 25.852 18.459 21.539 1.00 14.63 251 VAL A CA 1
ATOM 1893 C C . VAL A 1 264 ? 25.872 19.864 20.958 1.00 13.43 251 VAL A C 1
ATOM 1894 O O . VAL A 1 264 ? 26.462 20.783 21.532 1.00 14.91 251 VAL A O 1
ATOM 1898 N N . ASN A 1 265 ? 25.237 20.022 19.801 1.00 12.67 252 ASN A N 1
ATOM 1899 C CA . ASN A 1 265 ? 24.957 21.329 19.224 1.00 12.19 252 ASN A CA 1
ATOM 1900 C C . ASN A 1 265 ? 23.483 21.623 19.463 1.00 13.08 252 ASN A C 1
ATOM 1901 O O . ASN A 1 265 ? 22.617 20.844 19.051 1.00 15.53 252 ASN A O 1
ATOM 1914 N N . ARG A 1 267 ? 20.336 24.936 20.117 1.00 11.91 254 ARG A N 1
ATOM 1915 C CA . ARG A 1 267 ? 20.024 26.353 20.010 1.00 12.25 254 ARG A CA 1
ATOM 1916 C C . ARG A 1 267 ? 18.522 26.539 20.143 1.00 11.59 254 ARG A C 1
ATOM 1917 O O . ARG A 1 267 ? 17.748 25.614 19.865 1.00 12.32 254 ARG A O 1
ATOM 1925 N N . PRO A 1 268 ? 18.081 27.721 20.571 1.00 11.86 255 PRO A N 1
ATOM 1926 C CA . PRO A 1 268 ? 16.654 28.043 20.500 1.00 12.57 255 PRO A CA 1
ATOM 1927 C C . PRO A 1 268 ? 16.160 27.950 19.065 1.00 11.65 255 PRO A C 1
ATOM 1928 O O . PRO A 1 268 ? 16.888 28.235 18.112 1.00 12.20 255 PRO A O 1
ATOM 1932 N N . ASP A 1 269 ? 14.899 27.534 18.912 1.00 12.34 256 ASP A N 1
ATOM 1933 C CA . ASP A 1 269 ? 14.305 27.465 17.582 1.00 11.39 256 ASP A CA 1
ATOM 1934 C C . ASP A 1 269 ? 12.888 28.033 17.548 1.00 12.39 256 ASP A C 1
ATOM 1935 O O . ASP A 1 269 ? 12.149 27.773 16.592 1.00 12.93 256 ASP A O 1
ATOM 1940 N N . GLY A 1 270 ? 12.492 28.797 18.561 1.00 12.83 257 GLY A N 1
ATOM 1941 C CA . GLY A 1 270 ? 11.218 29.486 18.516 1.00 14.65 257 GLY A CA 1
ATOM 1942 C C . GLY A 1 270 ? 10.285 29.137 19.655 1.00 13.54 257 GLY A C 1
ATOM 1943 O O . GLY A 1 270 ? 9.952 27.965 19.853 1.00 13.03 257 GLY A O 1
ATOM 1944 N N . ALA A 1 271 ? 9.862 30.155 20.406 1.00 13.01 258 ALA A N 1
ATOM 1945 C CA . ALA A 1 271 ? 8.895 30.027 21.497 1.00 12.79 258 ALA A CA 1
ATOM 1946 C C . ALA A 1 271 ? 9.382 29.126 22.627 1.00 15.70 258 ALA A C 1
ATOM 1947 O O . ALA A 1 271 ? 8.573 28.618 23.412 1.00 15.82 258 ALA A O 1
ATOM 1949 N N . GLY A 1 272 ? 10.693 28.927 22.740 1.00 12.17 259 GLY A N 1
ATOM 1950 C CA . GLY A 1 272 ? 11.254 28.063 23.754 1.00 12.61 259 GLY A CA 1
ATOM 1951 C C . GLY A 1 272 ? 11.656 26.689 23.262 1.00 12.02 259 GLY A C 1
ATOM 1952 O O . GLY A 1 272 ? 12.299 25.947 24.014 1.00 12.55 259 GLY A O 1
ATOM 1953 N N . ARG A 1 273 ? 11.295 26.325 22.032 1.00 11.71 260 ARG A N 1
ATOM 1954 C CA . ARG A 1 273 ? 11.746 25.059 21.473 1.00 11.16 260 ARG A CA 1
ATOM 1955 C C . ARG A 1 273 ? 13.263 25.063 21.336 1.00 12.25 260 ARG A C 1
ATOM 1956 O O . ARG A 1 273 ? 13.890 26.108 21.133 1.00 12.88 260 ARG A O 1
ATOM 1964 N N . LEU A 1 274 ? 13.856 23.877 21.430 1.00 12.05 261 LEU A N 1
ATOM 1965 C CA . LEU A 1 274 ? 15.287 23.708 21.231 1.00 12.38 261 LEU A CA 1
ATOM 1966 C C . LEU A 1 274 ? 15.544 22.752 20.077 1.00 13.08 261 LEU A C 1
ATOM 1967 O O . LEU A 1 274 ? 14.878 21.719 19.953 1.00 13.88 261 LEU A O 1
ATOM 1972 N N . LEU A 1 275 ? 16.512 23.115 19.239 1.00 11.43 262 LEU A N 1
ATOM 1973 C CA . LEU A 1 275 ? 17.006 22.277 18.157 1.00 10.61 262 LEU A CA 1
ATOM 1974 C C . LEU A 1 275 ? 18.274 21.589 18.649 1.00 12.48 262 LEU A C 1
ATOM 1975 O O . LEU A 1 275 ? 19.155 22.249 19.208 1.00 12.53 262 LEU A O 1
ATOM 1980 N N . LEU A 1 276 ? 18.366 20.270 18.441 1.00 12.23 263 LEU A N 1
ATOM 1981 C CA . LEU A 1 276 ? 19.486 19.466 18.921 1.00 11.35 263 LEU A CA 1
ATOM 1982 C C . LEU A 1 276 ? 20.031 18.599 17.794 1.00 11.10 263 LEU A C 1
ATOM 1983 O O . LEU A 1 276 ? 19.259 17.986 17.054 1.00 12.42 263 LEU A O 1
ATOM 1988 N N . ARG A 1 277 ? 21.360 18.526 17.676 1.00 11.73 264 ARG A N 1
ATOM 1989 C CA . ARG A 1 277 ? 21.986 17.663 16.675 1.00 11.65 264 ARG A CA 1
ATOM 1990 C C . ARG A 1 277 ? 23.432 17.366 17.062 1.00 12.09 264 ARG A C 1
ATOM 1991 O O . ARG A 1 277 ? 24.022 18.045 17.907 1.00 12.76 264 ARG A O 1
ATOM 1999 N N . SER A 1 278 ? 23.999 16.339 16.420 1.00 11.99 265 SER A N 1
ATOM 2000 C CA . SER A 1 278 ? 25.362 15.898 16.708 1.00 12.89 265 SER A CA 1
ATOM 2001 C C . SER A 1 278 ? 25.927 15.158 15.501 1.00 12.83 265 SER A C 1
ATOM 2002 O O . SER A 1 278 ? 25.269 14.263 14.962 1.00 13.45 265 SER A O 1
ATOM 2005 N N . ASN A 1 279 ? 27.144 15.531 15.084 1.00 13.31 266 ASN A N 1
ATOM 2006 C CA . ASN A 1 279 ? 27.823 14.790 14.022 1.00 15.14 266 ASN A CA 1
ATOM 2007 C C . ASN A 1 279 ? 28.031 13.334 14.422 1.00 16.86 266 ASN A C 1
ATOM 2008 O O . ASN A 1 279 ? 27.814 12.420 13.614 1.00 15.87 266 ASN A O 1
ATOM 2013 N N . GLU A 1 280 ? 28.477 13.105 15.662 1.00 15.03 267 GLU A N 1
ATOM 2014 C CA . GLU A 1 280 ? 28.740 11.751 16.140 1.00 17.92 267 GLU A CA 1
ATOM 2015 C C . GLU A 1 280 ? 27.500 10.876 16.020 1.00 15.59 267 GLU A C 1
ATOM 2016 O O . GLU A 1 280 ? 27.569 9.739 15.538 1.00 16.98 267 GLU A O 1
ATOM 2022 N N . LEU A 1 281 ? 26.348 11.399 16.439 1.00 14.70 268 LEU A N 1
ATOM 2023 C CA . LEU A 1 281 ? 25.126 10.606 16.405 1.00 15.28 268 LEU A CA 1
ATOM 2024 C C . LEU A 1 281 ? 24.609 10.418 14.984 1.00 15.69 268 LEU A C 1
ATOM 2025 O O . LEU A 1 281 ? 23.975 9.397 14.692 1.00 15.97 268 LEU A O 1
ATOM 2030 N N . ASP A 1 282 ? 24.871 11.382 14.092 1.00 13.72 269 ASP A N 1
ATOM 2031 C CA . ASP A 1 282 ? 24.504 11.225 12.687 1.00 14.55 269 ASP A CA 1
ATOM 2032 C C . ASP A 1 282 ? 25.091 9.950 12.096 1.00 16.43 269 ASP A C 1
ATOM 2033 O O . ASP A 1 282 ? 24.468 9.322 11.230 1.00 16.83 269 ASP A O 1
ATOM 2038 N N . GLN A 1 283 ? 26.284 9.552 12.549 1.00 18.23 270 GLN A N 1
ATOM 2039 C CA . GLN A 1 283 ? 26.941 8.367 12.007 1.00 18.87 270 GLN A CA 1
ATOM 2040 C C . GLN A 1 283 ? 26.164 7.090 12.291 1.00 20.22 270 GLN A C 1
ATOM 2041 O O . GLN A 1 283 ? 26.364 6.089 11.594 1.00 21.55 270 GLN A O 1
ATOM 2047 N N . LEU A 1 284 ? 25.288 7.101 13.292 1.00 17.82 271 LEU A N 1
ATOM 2048 C CA . LEU A 1 284 ? 24.475 5.944 13.636 1.00 17.94 271 LEU A CA 1
ATOM 2049 C C . LEU A 1 284 ? 23.113 5.951 12.953 1.00 20.61 271 LEU A C 1
ATOM 2050 O O . LEU A 1 284 ? 22.356 4.985 13.101 1.00 21.79 271 LEU A O 1
ATOM 2055 N N . VAL A 1 285 ? 22.791 7.001 12.204 1.00 16.63 272 VAL A N 1
ATOM 2056 C CA . VAL A 1 285 ? 21.492 7.138 11.556 1.00 16.95 272 VAL A CA 1
ATOM 2057 C C . VAL A 1 285 ? 21.579 6.570 10.145 1.00 16.31 272 VAL A C 1
ATOM 2058 O O . VAL A 1 285 ? 22.538 6.844 9.412 1.00 19.05 272 VAL A O 1
ATOM 2062 N N . GLY A 1 286 ? 20.582 5.772 9.765 1.00 17.34 273 GLY A N 1
ATOM 2063 C CA . GLY A 1 286 ? 20.505 5.290 8.399 1.00 17.46 273 GLY A CA 1
ATOM 2064 C C . GLY A 1 286 ? 19.848 6.305 7.481 1.00 18.80 273 GLY A C 1
ATOM 2065 O O . GLY A 1 286 ? 19.049 7.137 7.907 1.00 19.66 273 GLY A O 1
ATOM 2066 N N . ASN A 1 287 ? 20.194 6.218 6.192 1.00 20.53 274 ASN A N 1
ATOM 2067 C CA . ASN A 1 287 ? 19.693 7.185 5.218 1.00 20.58 274 ASN A CA 1
ATOM 2068 C C . ASN A 1 287 ? 18.173 7.166 5.122 1.00 24.88 274 ASN A C 1
ATOM 2069 O O . ASN A 1 287 ? 17.561 8.189 4.796 1.00 27.06 274 ASN A O 1
ATOM 2074 N N . HIS A 1 288 ? 17.546 6.021 5.396 1.00 21.25 275 HIS A N 1
ATOM 2075 C CA . HIS A 1 288 ? 16.100 5.879 5.264 1.00 21.86 275 HIS A CA 1
ATOM 2076 C C . HIS A 1 288 ? 15.419 5.578 6.594 1.00 23.73 275 HIS A C 1
ATOM 2077 O O . HIS A 1 288 ? 14.333 4.991 6.614 1.00 25.21 275 HIS A O 1
ATOM 2084 N N . ASP A 1 289 ? 16.036 5.972 7.705 1.00 20.71 276 ASP A N 1
ATOM 2085 C CA . ASP A 1 289 ? 15.406 5.806 9.006 1.00 20.58 276 ASP A CA 1
ATOM 2086 C C . ASP A 1 289 ? 14.123 6.624 9.072 1.00 20.18 276 ASP A C 1
ATOM 2087 O O . ASP A 1 289 ? 14.055 7.746 8.564 1.00 20.59 276 ASP A O 1
ATOM 2092 N N . ALA A 1 290 ? 13.105 6.058 9.708 1.00 19.34 277 ALA A N 1
ATOM 2093 C CA . ALA A 1 290 ? 11.907 6.829 9.992 1.00 20.18 277 ALA A CA 1
ATOM 2094 C C . ALA A 1 290 ? 12.204 7.835 11.102 1.00 18.59 277 ALA A C 1
ATOM 2095 O O . ALA A 1 290 ? 12.862 7.494 12.091 1.00 18.12 277 ALA A O 1
ATOM 2097 N N . PRO A 1 291 ? 11.748 9.079 10.967 1.00 17.20 278 PRO A N 1
ATOM 2098 C CA . PRO A 1 291 ? 12.019 10.106 11.990 1.00 16.31 278 PRO A CA 1
ATOM 2099 C C . PRO A 1 291 ? 11.112 9.972 13.210 1.00 16.12 278 PRO A C 1
ATOM 2100 O O . PRO A 1 291 ? 10.373 10.889 13.581 1.00 17.27 278 PRO A O 1
ATOM 2104 N N . ALA A 1 292 ? 11.170 8.810 13.854 1.00 17.37 279 ALA A N 1
ATOM 2105 C CA . ALA A 1 292 ? 10.336 8.556 15.019 1.00 16.54 279 ALA A CA 1
ATOM 2106 C C . ALA A 1 292 ? 10.754 9.443 16.186 1.00 15.29 279 ALA A C 1
ATOM 2107 O O . ALA A 1 292 ? 11.934 9.757 16.370 1.00 16.25 279 ALA A O 1
ATOM 2109 N N . LEU A 1 293 ? 9.765 9.847 16.985 1.00 15.35 280 LEU A N 1
ATOM 2110 C CA . LEU A 1 293 ? 10.048 10.684 18.144 1.00 15.77 280 LEU A CA 1
ATOM 2111 C C . LEU A 1 293 ? 10.861 9.953 19.202 1.00 16.61 280 LEU A C 1
ATOM 2112 O O . LEU A 1 293 ? 11.482 10.605 20.048 1.00 17.73 280 LEU A O 1
ATOM 2117 N N . ASP A 1 294 ? 10.867 8.619 19.179 1.00 16.03 281 ASP A N 1
ATOM 2118 C CA . ASP A 1 294 ? 11.703 7.822 20.067 1.00 18.01 281 ASP A CA 1
ATOM 2119 C C . ASP A 1 294 ? 12.867 7.165 19.331 1.00 18.88 281 ASP A C 1
ATOM 2120 O O . ASP A 1 294 ? 13.374 6.131 19.779 1.00 17.94 281 ASP A O 1
ATOM 2125 N N . HIS A 1 295 ? 13.280 7.737 18.204 1.00 15.28 282 HIS A N 1
ATOM 2126 C CA . HIS A 1 295 ? 14.471 7.270 17.513 1.00 14.98 282 HIS A CA 1
ATOM 2127 C C . HIS A 1 295 ? 15.637 7.232 18.498 1.00 13.30 282 HIS A C 1
ATOM 2128 O O . HIS A 1 295 ? 15.806 8.168 19.290 1.00 14.16 282 HIS A O 1
ATOM 2135 N N . PRO A 1 296 ? 16.438 6.162 18.502 1.00 14.13 283 PRO A N 1
ATOM 2136 C CA . PRO A 1 296 ? 17.489 6.041 19.528 1.00 14.43 283 PRO A CA 1
ATOM 2137 C C . PRO A 1 296 ? 18.444 7.218 19.572 1.00 15.02 283 PRO A C 1
ATOM 2138 O O . PRO A 1 296 ? 18.897 7.596 20.660 1.00 14.92 283 PRO A O 1
ATOM 2142 N N . GLN A 1 297 ? 18.752 7.825 18.425 1.00 13.69 284 GLN A N 1
ATOM 2143 C CA . GLN A 1 297 ? 19.645 8.977 18.435 1.00 13.89 284 GLN A CA 1
ATOM 2144 C C . GLN A 1 297 ? 18.932 10.254 18.861 1.00 14.31 284 GLN A C 1
ATOM 2145 O O . GLN A 1 297 ? 19.568 11.153 19.421 1.00 13.72 284 GLN A O 1
ATOM 2151 N N . ALA A 1 298 ? 17.622 10.355 18.618 1.00 13.55 285 ALA A N 1
ATOM 2152 C CA . ALA A 1 298 ? 16.868 11.493 19.136 1.00 12.68 285 ALA A CA 1
ATOM 2153 C C . ALA A 1 298 ? 16.802 11.459 20.657 1.00 13.47 285 ALA A C 1
ATOM 2154 O O . ALA A 1 298 ? 16.968 12.494 21.316 1.00 14.16 285 ALA A O 1
ATOM 2156 N N . LEU A 1 299 ? 16.563 10.276 21.232 1.00 12.80 286 LEU A N 1
ATOM 2157 C CA . LEU A 1 299 ? 16.550 10.144 22.685 1.00 13.95 286 LEU A CA 1
ATOM 2158 C C . LEU A 1 299 ? 17.902 10.509 23.280 1.00 12.97 286 LEU A C 1
ATOM 2159 O O . LEU A 1 299 ? 17.970 11.169 24.323 1.00 13.54 286 LEU A O 1
ATOM 2164 N N . GLU A 1 300 ? 18.990 10.100 22.623 1.00 13.56 287 GLU A N 1
ATOM 2165 C CA . GLU A 1 300 ? 20.319 10.423 23.130 1.00 13.75 287 GLU A CA 1
ATOM 2166 C C . GLU A 1 300 ? 20.619 11.911 22.995 1.00 12.50 287 GLU A C 1
ATOM 2167 O O . GLU A 1 300 ? 21.286 12.495 23.857 1.00 13.52 287 GLU A O 1
ATOM 2173 N N . LEU A 1 301 ? 20.128 12.545 21.926 1.00 13.24 288 LEU A N 1
ATOM 2174 C CA . LEU A 1 301 ? 20.257 13.994 21.809 1.00 12.76 288 LEU A CA 1
ATOM 2175 C C . LEU A 1 301 ? 19.596 14.700 22.985 1.00 11.99 288 LEU A C 1
ATOM 2176 O O . LEU A 1 301 ? 20.169 15.632 23.562 1.00 12.62 288 LEU A O 1
ATOM 2181 N N . LEU A 1 302 ? 18.388 14.267 23.357 1.00 13.06 289 LEU A N 1
ATOM 2182 C CA . LEU A 1 302 ? 17.706 14.877 24.493 1.00 12.44 289 LEU A CA 1
ATOM 2183 C C . LEU A 1 302 ? 18.489 14.666 25.783 1.00 12.49 289 LEU A C 1
ATOM 2184 O O . LEU A 1 302 ? 18.618 15.590 26.595 1.00 14.34 289 LEU A O 1
ATOM 2189 N N . ARG A 1 303 ? 19.026 13.459 25.986 1.00 12.12 290 ARG A N 1
ATOM 2190 C CA . ARG A 1 303 ? 19.828 13.204 27.180 1.00 13.89 290 ARG A CA 1
ATOM 2191 C C . ARG A 1 303 ? 21.033 14.134 27.242 1.00 12.99 290 ARG A C 1
ATOM 2192 O O . ARG A 1 303 ? 21.333 14.705 28.297 1.00 13.79 290 ARG A O 1
ATOM 2200 N N . ARG A 1 304 ? 21.730 14.303 26.117 1.00 13.23 291 ARG A N 1
ATOM 2201 C CA . ARG A 1 304 ? 22.886 15.193 26.088 1.00 12.57 291 ARG A CA 1
ATOM 2202 C C . ARG A 1 304 ? 22.481 16.638 26.347 1.00 14.28 291 ARG A C 1
ATOM 2203 O O . ARG A 1 304 ? 23.211 17.384 27.009 1.00 13.85 291 ARG A O 1
ATOM 2211 N N . ALA A 1 305 ? 21.321 17.053 25.829 1.00 13.49 292 ALA A N 1
ATOM 2212 C CA . ALA A 1 305 ? 20.858 18.417 26.060 1.00 15.05 292 ALA A CA 1
ATOM 2213 C C . ALA A 1 305 ? 20.548 18.659 27.532 1.00 13.98 292 ALA A C 1
ATOM 2214 O O . ALA A 1 305 ? 20.877 19.721 28.073 1.00 13.64 292 ALA A O 1
ATOM 2216 N N . GLU A 1 306 ? 19.917 17.689 28.200 1.00 14.33 293 GLU A N 1
ATOM 2217 C CA . GLU A 1 306 ? 19.623 17.854 29.620 1.00 15.22 293 GLU A CA 1
ATOM 2218 C C . GLU A 1 306 ? 20.890 17.822 30.466 1.00 14.56 293 GLU A C 1
ATOM 2219 O O . GLU A 1 306 ? 20.968 18.513 31.487 1.00 15.25 293 GLU A O 1
ATOM 2225 N N . ALA A 1 307 ? 21.890 17.033 30.063 1.00 14.06 294 ALA A N 1
ATOM 2226 C CA . ALA A 1 307 ? 23.166 17.062 30.769 1.00 14.54 294 ALA A CA 1
ATOM 2227 C C . ALA A 1 307 ? 23.836 18.421 30.634 1.00 17.07 294 ALA A C 1
ATOM 2228 O O . ALA A 1 307 ? 24.552 18.858 31.543 1.00 17.38 294 ALA A O 1
ATOM 2230 N N . THR A 1 308 ? 23.603 19.107 29.515 1.00 13.64 295 THR A N 1
ATOM 2231 C CA . THR A 1 308 ? 24.180 20.427 29.291 1.00 14.03 295 THR A CA 1
ATOM 2232 C C . THR A 1 308 ? 23.384 21.514 30.006 1.00 14.58 295 THR A C 1
ATOM 2233 O O . THR A 1 308 ? 23.971 22.422 30.603 1.00 15.00 295 THR A O 1
ATOM 2237 N N . VAL A 1 309 ? 22.057 21.446 29.943 1.00 15.08 296 VAL A N 1
ATOM 2238 C CA . VAL A 1 309 ? 21.181 22.395 30.628 1.00 15.81 296 VAL A CA 1
ATOM 2239 C C . VAL A 1 309 ? 20.206 21.602 31.490 1.00 15.07 296 VAL A C 1
ATOM 2240 O O . VAL A 1 309 ? 19.130 21.211 31.012 1.00 14.58 296 VAL A O 1
ATOM 2244 N N . PRO A 1 310 ? 20.544 21.330 32.753 1.00 16.63 297 PRO A N 1
ATOM 2245 C CA . PRO A 1 310 ? 19.653 20.519 33.601 1.00 15.67 297 PRO A CA 1
ATOM 2246 C C . PRO A 1 310 ? 18.256 21.089 33.775 1.00 16.78 297 PRO A C 1
ATOM 2247 O O . PRO A 1 310 ? 17.329 20.324 34.071 1.00 18.96 297 PRO A O 1
ATOM 2251 N N . ALA A 1 311 ? 18.066 22.396 33.584 1.00 16.03 298 ALA A N 1
ATOM 2252 C CA . ALA A 1 311 ? 16.749 23.012 33.704 1.00 15.43 298 ALA A CA 1
ATOM 2253 C C . ALA A 1 311 ? 15.789 22.507 32.632 1.00 16.54 298 ALA A C 1
ATOM 2254 O O . ALA A 1 311 ? 14.609 22.872 32.626 1.00 17.03 298 ALA A O 1
ATOM 2256 N N . LEU A 1 312 ? 16.288 21.673 31.721 1.00 17.05 299 LEU A N 1
ATOM 2257 C CA . LEU A 1 312 ? 15.473 21.030 30.700 1.00 16.88 299 LEU A CA 1
ATOM 2258 C C . LEU A 1 312 ? 14.708 19.822 31.219 1.00 18.00 299 LEU A C 1
ATOM 2259 O O . LEU A 1 312 ? 14.066 19.134 30.418 1.00 19.99 299 LEU A O 1
ATOM 2264 N N . ALA A 1 313 ? 14.767 19.551 32.523 1.00 19.70 300 ALA A N 1
ATOM 2265 C CA . ALA A 1 313 ? 14.105 18.384 33.093 1.00 22.17 300 ALA A CA 1
ATOM 2266 C C . ALA A 1 313 ? 12.642 18.334 32.676 1.00 19.04 300 ALA A C 1
ATOM 2267 O O . ALA A 1 313 ? 11.934 19.343 32.720 1.00 19.92 300 ALA A O 1
ATOM 2269 N N . SER A 1 314 ? 12.206 17.152 32.241 1.00 19.35 301 SER A N 1
ATOM 2270 C CA . SER A 1 314 ? 10.832 16.829 31.865 1.00 17.32 301 SER A CA 1
ATOM 2271 C C . SER A 1 314 ? 10.385 17.437 30.541 1.00 17.79 301 SER A C 1
ATOM 2272 O O . SER A 1 314 ? 9.230 17.235 30.151 1.00 17.91 301 SER A O 1
ATOM 2275 N N . VAL A 1 315 ? 11.241 18.177 29.841 1.00 16.48 302 VAL A N 1
ATOM 2276 C CA . VAL A 1 315 ? 10.927 18.601 28.482 1.00 19.06 302 VAL A CA 1
ATOM 2277 C C . VAL A 1 315 ? 11.185 17.428 27.549 1.00 18.67 302 VAL A C 1
ATOM 2278 O O . VAL A 1 315 ? 12.260 16.818 27.580 1.00 22.64 302 VAL A O 1
ATOM 2282 N N . GLY A 1 316 ? 10.193 17.097 26.726 1.00 18.07 303 GLY A N 1
ATOM 2283 C CA . GLY A 1 316 ? 10.295 15.979 25.818 1.00 16.01 303 GLY A CA 1
ATOM 2284 C C . GLY A 1 316 ? 10.603 16.406 24.390 1.00 15.54 303 GLY A C 1
ATOM 2285 O O . GLY A 1 316 ? 10.685 17.586 24.056 1.00 15.43 303 GLY A O 1
ATOM 2286 N N . ILE A 1 317 ? 10.789 15.397 23.546 1.00 12.60 304 ILE A N 1
ATOM 2287 C CA . ILE A 1 317 ? 10.951 15.607 22.112 1.00 12.94 304 ILE A CA 1
ATOM 2288 C C . ILE A 1 317 ? 9.573 15.787 21.494 1.00 15.42 304 ILE A C 1
ATOM 2289 O O . ILE A 1 317 ? 8.670 14.970 21.713 1.00 16.63 304 ILE A O 1
ATOM 2294 N N . GLU A 1 318 ? 9.405 16.857 20.717 1.00 13.48 305 GLU A N 1
ATOM 2295 C CA . GLU A 1 318 ? 8.153 17.093 20.011 1.00 13.89 305 GLU A CA 1
ATOM 2296 C C . GLU A 1 318 ? 8.231 16.777 18.524 1.00 15.11 305 GLU A C 1
ATOM 2297 O O . GLU A 1 318 ? 7.211 16.416 17.927 1.00 15.73 305 GLU A O 1
ATOM 2303 N N . ALA A 1 319 ? 9.409 16.890 17.914 1.00 12.98 306 ALA A N 1
ATOM 2304 C CA . ALA A 1 319 ? 9.560 16.644 16.489 1.00 12.54 306 ALA A CA 1
ATOM 2305 C C . ALA A 1 319 ? 10.947 16.086 16.218 1.00 11.60 306 ALA A C 1
ATOM 2306 O O . ALA A 1 319 ? 11.905 16.385 16.936 1.00 12.93 306 ALA A O 1
ATOM 2308 N N . VAL A 1 320 ? 11.039 15.264 15.175 1.00 12.58 307 VAL A N 1
ATOM 2309 C CA . VAL A 1 320 ? 12.308 14.746 14.673 1.00 13.39 307 VAL A CA 1
ATOM 2310 C C . VAL A 1 320 ? 12.280 14.864 13.157 1.00 13.48 307 VAL A C 1
ATOM 2311 O O . VAL A 1 320 ? 11.294 14.481 12.521 1.00 13.77 307 VAL A O 1
ATOM 2315 N N . ARG A 1 321 ? 13.349 15.408 12.579 1.00 11.83 308 ARG A N 1
ATOM 2316 C CA . ARG A 1 321 ? 13.461 15.555 11.134 1.00 12.64 308 ARG A CA 1
ATOM 2317 C C . ARG A 1 321 ? 14.776 14.952 10.662 1.00 12.37 308 ARG A C 1
ATOM 2318 O O . ARG A 1 321 ? 15.786 14.993 11.370 1.00 13.12 308 ARG A O 1
ATOM 2326 N N . ILE A 1 322 ? 14.751 14.386 9.458 1.00 13.19 309 ILE A N 1
ATOM 2327 C CA . ILE A 1 322 ? 15.913 13.750 8.849 1.00 13.14 309 ILE A CA 1
ATOM 2328 C C . ILE A 1 322 ? 16.031 14.244 7.414 1.00 14.08 309 ILE A C 1
ATOM 2329 O O . ILE A 1 322 ? 15.024 14.360 6.706 1.00 14.78 309 ILE A O 1
ATOM 2334 N N . ALA A 1 323 ? 17.256 14.544 6.985 1.00 12.18 310 ALA A N 1
ATOM 2335 C CA . ALA A 1 323 ? 17.486 15.009 5.624 1.00 12.51 310 ALA A CA 1
ATOM 2336 C C . ALA A 1 323 ? 18.895 14.633 5.189 1.00 12.14 310 ALA A C 1
ATOM 2337 O O . ALA A 1 323 ? 19.723 14.195 5.991 1.00 13.64 310 ALA A O 1
ATOM 2339 N N . ILE A 1 324 ? 19.161 14.825 3.898 1.00 13.28 311 ILE A N 1
ATOM 2340 C CA . ILE A 1 324 ? 20.446 14.514 3.280 1.00 13.41 311 ILE A CA 1
ATOM 2341 C C . ILE A 1 324 ? 21.132 15.819 2.900 1.00 13.01 311 ILE A C 1
ATOM 2342 O O . ILE A 1 324 ? 20.511 16.698 2.289 1.00 13.01 311 ILE A O 1
ATOM 2347 N N . ARG A 1 325 ? 22.418 15.937 3.240 1.00 12.52 312 ARG A N 1
ATOM 2348 C CA . ARG A 1 325 ? 23.190 17.134 2.911 1.00 11.56 312 ARG A CA 1
ATOM 2349 C C . ARG A 1 325 ? 23.621 17.102 1.451 1.00 11.73 312 ARG A C 1
ATOM 2350 O O . ARG A 1 325 ? 24.227 16.119 1.011 1.00 13.27 312 ARG A O 1
ATOM 2358 N N . PRO A 1 326 ? 23.354 18.155 0.678 1.00 12.52 313 PRO A N 1
ATOM 2359 C CA . PRO A 1 326 ? 24.079 18.335 -0.588 1.00 11.36 313 PRO A CA 1
ATOM 2360 C C . PRO A 1 326 ? 25.523 18.708 -0.284 1.00 12.15 313 PRO A C 1
ATOM 2361 O O . PRO A 1 326 ? 25.785 19.688 0.416 1.00 12.65 313 PRO A O 1
ATOM 2365 N N . ILE A 1 327 ? 26.459 17.900 -0.776 1.00 12.37 314 ILE A N 1
ATOM 2366 C CA . ILE A 1 327 ? 27.885 18.137 -0.552 1.00 13.22 314 ILE A CA 1
ATOM 2367 C C . ILE A 1 327 ? 28.648 17.750 -1.811 1.00 13.15 314 ILE A C 1
ATOM 2368 O O . ILE A 1 327 ? 28.701 16.558 -2.149 1.00 15.04 314 ILE A O 1
ATOM 2373 N N . PRO A 1 328 ? 29.255 18.694 -2.528 1.00 12.10 315 PRO A N 1
ATOM 2374 C CA . PRO A 1 328 ? 30.145 18.311 -3.630 1.00 12.92 315 PRO A CA 1
ATOM 2375 C C . PRO A 1 328 ? 31.329 17.501 -3.119 1.00 14.62 315 PRO A C 1
ATOM 2376 O O . PRO A 1 328 ? 31.720 17.579 -1.951 1.00 14.51 315 PRO A O 1
ATOM 2380 N N . GLN A 1 329 ? 31.903 16.715 -4.033 1.00 15.10 316 GLN A N 1
ATOM 2381 C CA . GLN A 1 329 ? 32.836 15.654 -3.660 1.00 17.01 316 GLN A CA 1
ATOM 2382 C C . GLN A 1 329 ? 34.047 16.179 -2.894 1.00 15.30 316 GLN A C 1
ATOM 2383 O O . GLN A 1 329 ? 34.550 15.496 -1.995 1.00 18.51 316 GLN A O 1
ATOM 2389 N N . ASP A 1 330 ? 34.528 17.377 -3.222 1.00 14.58 317 ASP A N 1
ATOM 2390 C CA . ASP A 1 330 ? 35.724 17.920 -2.589 1.00 14.08 317 ASP A CA 1
ATOM 2391 C C . ASP A 1 330 ? 35.423 18.839 -1.411 1.00 16.79 317 ASP A C 1
ATOM 2392 O O . ASP A 1 330 ? 36.337 19.513 -0.925 1.00 17.80 317 ASP A O 1
ATOM 2397 N N . SER A 1 331 ? 34.159 18.890 -0.970 1.00 14.69 318 SER A N 1
ATOM 2398 C CA . SER A 1 331 ? 33.668 19.622 0.202 1.00 14.56 318 SER A CA 1
ATOM 2399 C C . SER A 1 331 ? 33.212 21.048 -0.094 1.00 14.48 318 SER A C 1
ATOM 2400 O O . SER A 1 331 ? 32.492 21.641 0.717 1.00 15.44 318 SER A O 1
ATOM 2403 N N . TYR A 1 332 ? 33.593 21.598 -1.243 1.00 13.03 319 TYR A N 1
ATOM 2404 C CA . TYR A 1 332 ? 33.425 23.016 -1.522 1.00 13.30 319 TYR A CA 1
ATOM 2405 C C . TYR A 1 332 ? 32.321 23.258 -2.545 1.00 13.36 319 TYR A C 1
ATOM 2406 O O . TYR A 1 332 ? 31.914 22.360 -3.284 1.00 13.02 319 TYR A O 1
ATOM 2415 N N . SER A 1 333 ? 31.863 24.510 -2.588 1.00 11.98 320 SER A N 1
ATOM 2416 C CA . SER A 1 333 ? 30.708 24.889 -3.394 1.00 12.05 320 SER A CA 1
ATOM 2417 C C . SER A 1 333 ? 30.953 24.612 -4.871 1.00 12.28 320 SER A C 1
ATOM 2418 O O . SER A 1 333 ? 32.080 24.700 -5.363 1.00 12.38 320 SER A O 1
ATOM 2421 N N . ALA A 1 334 ? 29.872 24.304 -5.588 1.00 11.03 321 ALA A N 1
ATOM 2422 C CA . ALA A 1 334 ? 29.893 24.170 -7.044 1.00 11.74 321 ALA A CA 1
ATOM 2423 C C . ALA A 1 334 ? 28.756 25.033 -7.584 1.00 10.68 321 ALA A C 1
ATOM 2424 O O . ALA A 1 334 ? 27.591 24.622 -7.561 1.00 12.44 321 ALA A O 1
ATOM 2426 N N . VAL A 1 335 ? 29.088 26.233 -8.054 1.00 10.99 322 VAL A N 1
ATOM 2427 C CA . VAL A 1 335 ? 28.103 27.222 -8.485 1.00 11.39 322 VAL A CA 1
ATOM 2428 C C . VAL A 1 335 ? 28.577 27.810 -9.807 1.00 12.84 322 VAL A C 1
ATOM 2429 O O . VAL A 1 335 ? 29.604 28.498 -9.854 1.00 12.77 322 VAL A O 1
ATOM 2433 N N . GLY A 1 336 ? 27.830 27.550 -10.878 1.00 11.41 323 GLY A N 1
ATOM 2434 C CA . GLY A 1 336 ? 28.174 28.067 -12.180 1.00 12.65 323 GLY A CA 1
ATOM 2435 C C . GLY A 1 336 ? 27.711 27.156 -13.297 1.00 12.60 323 GLY A C 1
ATOM 2436 O O . GLY A 1 336 ? 26.899 26.248 -13.094 1.00 11.90 323 GLY A O 1
ATOM 2437 N N . PRO A 1 337 ? 28.220 27.386 -14.502 1.00 13.20 324 PRO A N 1
ATOM 2438 C CA . PRO A 1 337 ? 27.870 26.530 -15.637 1.00 13.39 324 PRO A CA 1
ATOM 2439 C C . PRO A 1 337 ? 28.664 25.230 -15.602 1.00 14.36 324 PRO A C 1
ATOM 2440 O O . PRO A 1 337 ? 29.568 25.035 -14.786 1.00 14.61 324 PRO A O 1
ATOM 2444 N N . VAL A 1 338 ? 28.296 24.333 -16.505 1.00 14.52 325 VAL A N 1
ATOM 2445 C CA . VAL A 1 338 ? 28.982 23.056 -16.678 1.00 14.82 325 VAL A CA 1
ATOM 2446 C C . VAL A 1 338 ? 29.496 23.008 -18.110 1.00 15.54 325 VAL A C 1
ATOM 2447 O O . VAL A 1 338 ? 29.054 23.797 -18.964 1.00 16.43 325 VAL A O 1
ATOM 2451 N N . PRO A 1 339 ? 30.445 22.119 -18.410 1.00 15.92 326 PRO A N 1
ATOM 2452 C CA . PRO A 1 339 ? 31.028 22.098 -19.760 1.00 15.74 326 PRO A CA 1
ATOM 2453 C C . PRO A 1 339 ? 29.998 21.761 -20.828 1.00 17.54 326 PRO A C 1
ATOM 2454 O O . PRO A 1 339 ? 29.195 20.838 -20.675 1.00 16.56 326 PRO A O 1
ATOM 2458 N N . ASN A 1 340 ? 30.024 22.538 -21.912 1.00 14.70 327 ASN A N 1
ATOM 2459 C CA . ASN A 1 340 ? 29.342 22.196 -23.164 1.00 16.80 327 ASN A CA 1
ATOM 2460 C C . ASN A 1 340 ? 27.827 22.081 -23.009 1.00 19.67 327 ASN A C 1
ATOM 2461 O O . ASN A 1 340 ? 27.191 21.189 -23.575 1.00 19.97 327 ASN A O 1
ATOM 2466 N N . LEU A 1 341 ? 27.240 23.003 -22.248 1.00 15.37 328 LEU A N 1
ATOM 2467 C CA . LEU A 1 341 ? 25.784 23.099 -22.155 1.00 15.74 328 LEU A CA 1
ATOM 2468 C C . LEU A 1 341 ? 25.445 24.567 -21.921 1.00 17.12 328 LEU A C 1
ATOM 2469 O O . LEU A 1 341 ? 25.573 25.065 -20.800 1.00 18.77 328 LEU A O 1
ATOM 2474 N N . GLY A 1 342 ? 25.018 25.250 -22.980 1.00 14.84 329 GLY A N 1
ATOM 2475 C CA . GLY A 1 342 ? 24.658 26.644 -22.851 1.00 15.75 329 GLY A CA 1
ATOM 2476 C C . GLY A 1 342 ? 23.343 26.837 -22.121 1.00 15.92 329 GLY A C 1
ATOM 2477 O O . GLY A 1 342 ? 22.486 25.954 -22.068 1.00 16.49 329 GLY A O 1
ATOM 2478 N N . ASN A 1 343 ? 23.195 28.028 -21.538 1.00 16.64 330 ASN A N 1
ATOM 2479 C CA . ASN A 1 343 ? 21.962 28.476 -20.893 1.00 15.74 330 ASN A CA 1
ATOM 2480 C C . ASN A 1 343 ? 21.596 27.668 -19.654 1.00 16.30 330 ASN A C 1
ATOM 2481 O O . ASN A 1 343 ? 20.430 27.658 -19.247 1.00 15.51 330 ASN A O 1
ATOM 2486 N N . TYR A 1 344 ? 22.564 26.993 -19.039 1.00 12.77 331 TYR A N 1
ATOM 2487 C CA . TYR A 1 344 ? 22.321 26.171 -17.863 1.00 14.14 331 TYR A CA 1
ATOM 2488 C C . TYR A 1 344 ? 23.328 26.532 -16.783 1.00 13.84 331 TYR A C 1
ATOM 2489 O O . TYR A 1 344 ? 24.507 26.763 -17.071 1.00 14.77 331 TYR A O 1
ATOM 2498 N N . TRP A 1 345 ? 22.846 26.590 -15.543 1.00 11.95 332 TRP A N 1
ATOM 2499 C CA . TRP A 1 345 ? 23.683 26.806 -14.376 1.00 11.22 332 TRP A CA 1
ATOM 2500 C C . TRP A 1 345 ? 23.248 25.837 -13.289 1.00 12.35 332 TRP A C 1
ATOM 2501 O O . TRP A 1 345 ? 22.084 25.432 -13.229 1.00 12.20 332 TRP A O 1
ATOM 2512 N N . VAL A 1 346 ? 24.192 25.466 -12.429 1.00 11.89 333 VAL A N 1
ATOM 2513 C CA . VAL A 1 346 ? 23.905 24.601 -11.294 1.00 11.69 333 VAL A CA 1
ATOM 2514 C C . VAL A 1 346 ? 24.458 25.257 -10.037 1.00 11.10 333 VAL A C 1
ATOM 2515 O O . VAL A 1 346 ? 25.475 25.956 -10.073 1.00 12.28 333 VAL A O 1
ATOM 2519 N N . ALA A 1 347 ? 23.750 25.065 -8.926 1.00 11.18 334 ALA A N 1
ATOM 2520 C CA . ALA A 1 347 ? 24.199 25.516 -7.614 1.00 10.31 334 ALA A CA 1
ATOM 2521 C C . ALA A 1 347 ? 23.984 24.366 -6.644 1.00 12.16 334 ALA A C 1
ATOM 2522 O O . ALA A 1 347 ? 22.842 23.997 -6.355 1.00 12.04 334 ALA A O 1
ATOM 2524 N N . VAL A 1 348 ? 25.076 23.786 -6.160 1.00 11.35 335 VAL A N 1
ATOM 2525 C CA . VAL A 1 348 ? 25.011 22.730 -5.158 1.00 11.01 335 VAL A CA 1
ATOM 2526 C C . VAL A 1 348 ? 26.188 22.915 -4.211 1.00 11.44 335 VAL A C 1
ATOM 2527 O O . VAL A 1 348 ? 27.327 23.101 -4.654 1.00 11.85 335 VAL A O 1
ATOM 2531 N N . THR A 1 349 ? 25.909 22.914 -2.911 1.00 11.07 336 THR A N 1
ATOM 2532 C CA . THR A 1 349 ? 26.935 23.270 -1.940 1.00 11.57 336 THR A CA 1
ATOM 2533 C C . THR A 1 349 ? 26.488 22.850 -0.547 1.00 11.11 336 THR A C 1
ATOM 2534 O O . THR A 1 349 ? 25.289 22.793 -0.255 1.00 12.23 336 THR A O 1
ATOM 2538 N N . HIS A 1 350 ? 27.468 22.557 0.303 1.00 11.72 337 HIS A N 1
ATOM 2539 C CA . HIS A 1 350 ? 27.237 22.561 1.734 1.00 11.53 337 HIS A CA 1
ATOM 2540 C C . HIS A 1 350 ? 27.284 24.005 2.234 1.00 10.24 337 HIS A C 1
ATOM 2541 O O . HIS A 1 350 ? 27.615 24.933 1.496 1.00 11.15 337 HIS A O 1
ATOM 2548 N N . SER A 1 351 ? 26.922 24.202 3.499 1.00 10.63 338 SER A N 1
ATOM 2549 C CA . SER A 1 351 ? 26.758 25.552 4.046 1.00 11.11 338 SER A CA 1
ATOM 2550 C C . SER A 1 351 ? 25.805 26.371 3.172 1.00 11.17 338 SER A C 1
ATOM 2551 O O . SER A 1 351 ? 25.983 27.577 2.975 1.00 11.67 338 SER A O 1
ATOM 2554 N N . GLY A 1 352 ? 24.772 25.704 2.644 1.00 10.58 339 GLY A N 1
ATOM 2555 C CA . GLY A 1 352 ? 23.888 26.367 1.701 1.00 11.79 339 GLY A CA 1
ATOM 2556 C C . GLY A 1 352 ? 23.051 27.462 2.326 1.00 10.97 339 GLY A C 1
ATOM 2557 O O . GLY A 1 352 ? 22.642 28.403 1.637 1.00 11.92 339 GLY A O 1
ATOM 2558 N N . VAL A 1 353 ? 22.772 27.354 3.626 1.00 10.31 340 VAL A N 1
ATOM 2559 C CA . VAL A 1 353 ? 22.072 28.430 4.318 1.00 9.85 340 VAL A CA 1
ATOM 2560 C C . VAL A 1 353 ? 22.936 29.684 4.347 1.00 11.17 340 VAL A C 1
ATOM 2561 O O . VAL A 1 353 ? 22.498 30.766 3.937 1.00 11.55 340 VAL A O 1
ATOM 2565 N N . THR A 1 354 ? 24.182 29.549 4.814 1.00 10.25 341 THR A N 1
ATOM 2566 C CA . THR A 1 354 ? 25.106 30.680 4.841 1.00 10.46 341 THR A CA 1
ATOM 2567 C C . THR A 1 354 ? 25.230 31.330 3.470 1.00 11.05 341 THR A C 1
ATOM 2568 O O . THR A 1 354 ? 25.252 32.560 3.355 1.00 11.50 341 THR A O 1
ATOM 2572 N N . LEU A 1 355 ? 25.295 30.518 2.417 1.00 10.25 342 LEU A N 1
ATOM 2573 C CA . LEU A 1 355 ? 25.642 30.997 1.088 1.00 10.10 342 LEU A CA 1
ATOM 2574 C C . LEU A 1 355 ? 24.438 31.367 0.231 1.00 11.59 342 LEU A C 1
ATOM 2575 O O . LEU A 1 355 ? 24.630 31.932 -0.851 1.00 11.52 342 LEU A O 1
ATOM 2580 N N . GLY A 1 356 ? 23.216 31.088 0.692 1.00 11.26 343 GLY A N 1
ATOM 2581 C CA . GLY A 1 356 ? 22.059 31.159 -0.193 1.00 12.46 343 GLY A CA 1
ATOM 2582 C C . GLY A 1 356 ? 21.837 32.532 -0.801 1.00 11.25 343 GLY A C 1
ATOM 2583 O O . GLY A 1 356 ? 21.668 32.666 -2.016 1.00 12.12 343 GLY A O 1
ATOM 2584 N N . ALA A 1 357 ? 21.814 33.572 0.038 1.00 12.20 344 ALA A N 1
ATOM 2585 C CA . ALA A 1 357 ? 21.542 34.913 -0.470 1.00 11.30 344 ALA A CA 1
ATOM 2586 C C . ALA A 1 357 ? 22.620 35.366 -1.446 1.00 12.41 344 ALA A C 1
ATOM 2587 O O . ALA A 1 357 ? 22.312 35.943 -2.499 1.00 12.77 344 ALA A O 1
ATOM 2589 N N . PHE A 1 358 ? 23.890 35.107 -1.123 1.00 11.76 345 PHE A N 1
ATOM 2590 C CA . PHE A 1 358 ? 24.959 35.509 -2.030 1.00 12.41 345 PHE A CA 1
ATOM 2591 C C . PHE A 1 358 ? 24.884 34.749 -3.348 1.00 12.29 345 PHE A C 1
ATOM 2592 O O . PHE A 1 358 ? 25.092 35.335 -4.417 1.00 12.76 345 PHE A O 1
ATOM 2600 N N . ILE A 1 359 ? 24.596 33.446 -3.297 1.00 11.46 346 ILE A N 1
ATOM 2601 C CA . ILE A 1 359 ? 24.450 32.680 -4.533 1.00 10.97 346 ILE A CA 1
ATOM 2602 C C . ILE A 1 359 ? 23.330 33.258 -5.389 1.00 11.91 346 ILE A C 1
ATOM 2603 O O . ILE A 1 359 ? 23.430 33.303 -6.621 1.00 12.48 346 ILE A O 1
ATOM 2608 N N . GLY A 1 360 ? 22.260 33.733 -4.748 1.00 12.67 347 GLY A N 1
ATOM 2609 C CA . GLY A 1 360 ? 21.169 34.339 -5.496 1.00 13.07 347 GLY A CA 1
ATOM 2610 C C . GLY A 1 360 ? 21.613 35.544 -6.304 1.00 13.81 347 GLY A C 1
ATOM 2611 O O . GLY A 1 360 ? 21.327 35.646 -7.499 1.00 13.39 347 GLY A O 1
ATOM 2612 N N . GLU A 1 361 ? 22.324 36.475 -5.662 1.00 13.30 348 GLU A N 1
ATOM 2613 C CA . GLU A 1 361 ? 22.783 37.656 -6.388 1.00 14.73 348 GLU A CA 1
ATOM 2614 C C . GLU A 1 361 ? 23.898 37.320 -7.371 1.00 16.21 348 GLU A C 1
ATOM 2615 O O . GLU A 1 361 ? 23.975 37.928 -8.444 1.00 15.92 348 GLU A O 1
ATOM 2621 N N . ALA A 1 362 ? 24.748 36.347 -7.039 1.00 13.49 349 ALA A N 1
ATOM 2622 C CA . ALA A 1 362 ? 25.854 35.991 -7.921 1.00 12.72 349 ALA A CA 1
ATOM 2623 C C . ALA A 1 362 ? 25.345 35.364 -9.212 1.00 13.55 349 ALA A C 1
ATOM 2624 O O . ALA A 1 362 ? 25.780 35.737 -10.309 1.00 13.57 349 ALA A O 1
ATOM 2626 N N . LEU A 1 363 ? 24.417 34.410 -9.106 1.00 13.84 350 LEU A N 1
ATOM 2627 C CA . LEU A 1 363 ? 23.900 33.768 -10.309 1.00 13.31 350 LEU A CA 1
ATOM 2628 C C . LEU A 1 363 ? 22.973 34.689 -11.091 1.00 14.91 350 LEU A C 1
ATOM 2629 O O . LEU A 1 363 ? 22.907 34.590 -12.322 1.00 14.93 350 LEU A O 1
ATOM 2634 N N . ALA A 1 364 ? 22.255 35.586 -10.409 1.00 14.50 351 ALA A N 1
ATOM 2635 C CA . ALA A 1 364 ? 21.469 36.582 -11.131 1.00 15.13 351 ALA A CA 1
ATOM 2636 C C . ALA A 1 364 ? 22.364 37.460 -11.995 1.00 16.18 351 ALA A C 1
ATOM 2637 O O . ALA A 1 364 ? 22.016 37.781 -13.137 1.00 17.01 351 ALA A O 1
ATOM 2639 N N . ASP A 1 365 ? 23.528 37.851 -11.468 1.00 17.04 352 ASP A N 1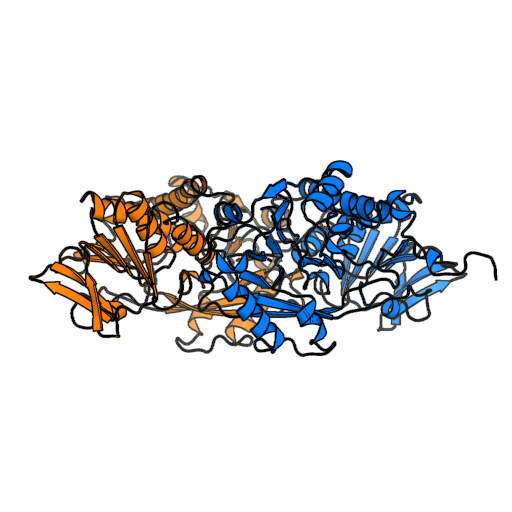
ATOM 2640 C CA . ASP A 1 365 ? 24.467 38.653 -12.247 1.00 18.15 352 ASP A CA 1
ATOM 2641 C C . ASP A 1 365 ? 24.982 37.881 -13.456 1.00 18.16 352 ASP A C 1
ATOM 2642 O O . ASP A 1 365 ? 25.143 38.449 -14.543 1.00 16.79 352 ASP A O 1
ATOM 2647 N N . GLU A 1 366 ? 25.246 36.584 -13.285 1.00 16.41 353 GLU A N 1
ATOM 2648 C CA . GLU A 1 366 ? 25.730 35.766 -14.394 1.00 16.98 353 GLU A CA 1
ATOM 2649 C C . GLU A 1 366 ? 24.662 35.596 -15.465 1.00 18.18 353 GLU A C 1
ATOM 2650 O O . GLU A 1 366 ? 24.938 35.740 -16.662 1.00 17.42 353 GLU A O 1
ATOM 2656 N N . VAL A 1 367 ? 23.437 35.267 -15.053 1.00 15.71 354 VAL A N 1
ATOM 2657 C CA . VAL A 1 367 ? 22.373 34.996 -16.013 1.00 15.22 354 VAL A CA 1
ATOM 2658 C C . VAL A 1 367 ? 21.955 36.271 -16.733 1.00 16.03 354 VAL A C 1
ATOM 2659 O O . VAL A 1 367 ? 21.789 36.281 -17.959 1.00 18.40 354 VAL A O 1
ATOM 2663 N N . LEU A 1 368 ? 21.786 37.365 -15.990 1.00 15.15 355 LEU A N 1
ATOM 2664 C CA . LEU A 1 368 ? 21.259 38.590 -16.581 1.00 15.90 355 LEU A CA 1
ATOM 2665 C C . LEU A 1 368 ? 22.337 39.398 -17.293 1.00 19.38 355 LEU A C 1
ATOM 2666 O O . LEU A 1 368 ? 22.067 40.014 -18.330 1.00 19.98 355 LEU A O 1
ATOM 2671 N N . ASN A 1 369 ? 23.558 39.417 -16.757 1.00 17.49 356 ASN A N 1
ATOM 2672 C CA . ASN A 1 369 ? 24.600 40.299 -17.266 1.00 18.48 356 ASN A CA 1
ATOM 2673 C C . ASN A 1 369 ? 25.864 39.580 -17.719 1.00 19.11 356 ASN A C 1
ATOM 2674 O O . ASN A 1 369 ? 26.826 40.251 -18.113 1.00 24.73 356 ASN A O 1
ATOM 2679 N N . GLY A 1 370 ? 25.891 38.252 -17.688 1.00 16.11 357 GLY A N 1
ATOM 2680 C CA . GLY A 1 370 ? 27.087 37.519 -18.081 1.00 17.58 357 GLY A CA 1
ATOM 2681 C C . GLY A 1 370 ? 28.305 37.850 -17.248 1.00 19.36 357 GLY A C 1
ATOM 2682 O O . GLY A 1 370 ? 29.425 37.880 -17.772 1.00 21.15 357 GLY A O 1
ATOM 2683 N N . ARG A 1 371 ? 28.115 38.086 -15.950 1.00 15.52 358 ARG A N 1
ATOM 2684 C CA . ARG A 1 371 ? 29.170 38.592 -15.073 1.00 17.08 358 ARG A CA 1
ATOM 2685 C C . ARG A 1 371 ? 29.349 37.669 -13.875 1.00 16.75 358 ARG A C 1
ATOM 2686 O O . ARG A 1 371 ? 28.686 37.836 -12.841 1.00 17.30 358 ARG A O 1
ATOM 2694 N N . PRO A 1 372 ? 30.241 36.685 -13.973 1.00 16.11 359 PRO A N 1
ATOM 2695 C CA . PRO A 1 372 ? 30.525 35.834 -12.810 1.00 15.59 359 PRO A CA 1
ATOM 2696 C C . PRO A 1 372 ? 31.202 36.621 -11.701 1.00 16.16 359 PRO A C 1
ATOM 2697 O O . PRO A 1 372 ? 32.066 37.465 -11.949 1.00 20.04 359 PRO A O 1
ATOM 2701 N N . ARG A 1 373 ? 30.796 36.337 -10.464 1.00 16.30 360 ARG A N 1
ATOM 2702 C CA . ARG A 1 373 ? 31.392 37.029 -9.330 1.00 16.94 360 ARG A CA 1
ATOM 2703 C C . ARG A 1 373 ? 32.765 36.437 -9.017 1.00 16.63 360 ARG A C 1
ATOM 2704 O O . ARG A 1 373 ? 32.927 35.214 -9.011 1.00 16.64 360 ARG A O 1
ATOM 2712 N N . PRO A 1 374 ? 33.763 37.284 -8.751 1.00 16.99 361 PRO A N 1
ATOM 2713 C CA . PRO A 1 374 ? 35.116 36.764 -8.491 1.00 17.32 361 PRO A CA 1
ATOM 2714 C C . PRO A 1 374 ? 35.207 35.860 -7.274 1.00 15.56 361 PRO A C 1
ATOM 2715 O O . PRO A 1 374 ? 36.092 34.996 -7.220 1.00 15.98 361 PRO A O 1
ATOM 2719 N N . GLU A 1 375 ? 34.316 36.027 -6.293 1.00 15.04 362 GLU A N 1
ATOM 2720 C CA . GLU A 1 375 ? 34.341 35.170 -5.113 1.00 14.57 362 GLU A CA 1
ATOM 2721 C C . GLU A 1 375 ? 34.150 33.700 -5.462 1.00 13.72 362 GLU A C 1
ATOM 2722 O O . GLU A 1 375 ? 34.563 32.831 -4.687 1.00 15.38 362 GLU A O 1
ATOM 2728 N N . LEU A 1 376 ? 33.543 33.401 -6.609 1.00 13.16 363 LEU A N 1
ATOM 2729 C CA . LEU A 1 376 ? 33.271 32.029 -7.007 1.00 13.33 363 LEU A CA 1
ATOM 2730 C C . LEU A 1 376 ? 34.378 31.415 -7.855 1.00 14.13 363 LEU A C 1
ATOM 2731 O O . LEU A 1 376 ? 34.208 30.292 -8.333 1.00 13.88 363 LEU A O 1
ATOM 2736 N N . ASP A 1 377 ? 35.505 32.114 -8.038 1.00 15.48 364 ASP A N 1
ATOM 2737 C CA . ASP A 1 377 ? 36.535 31.649 -8.968 1.00 16.34 364 ASP A CA 1
ATOM 2738 C C . ASP A 1 377 ? 36.994 30.230 -8.648 1.00 16.26 364 ASP A C 1
ATOM 2739 O O . ASP A 1 377 ? 37.180 29.410 -9.556 1.00 14.88 364 ASP A O 1
ATOM 2744 N N . ASP A 1 378 ? 37.185 29.921 -7.367 1.00 15.05 365 ASP A N 1
ATOM 2745 C CA . ASP A 1 378 ? 37.651 28.604 -6.952 1.00 14.09 365 ASP A CA 1
ATOM 2746 C C . ASP A 1 378 ? 36.524 27.591 -6.810 1.00 14.59 365 ASP A C 1
ATOM 2747 O O . ASP A 1 378 ? 36.789 26.448 -6.424 1.00 15.52 365 ASP A O 1
ATOM 2752 N N . PHE A 1 379 ? 35.282 27.970 -7.112 1.00 12.90 366 PHE A N 1
ATOM 2753 C CA . PHE A 1 379 ? 34.124 27.161 -6.751 1.00 12.98 366 PHE A CA 1
ATOM 2754 C C . PHE A 1 379 ? 33.201 26.920 -7.938 1.00 12.88 366 PHE A C 1
ATOM 2755 O O . PHE A 1 379 ? 31.984 26.806 -7.777 1.00 13.51 366 PHE A O 1
ATOM 2763 N N . ARG A 1 380 ? 33.770 26.815 -9.121 1.00 13.30 367 ARG A N 1
ATOM 2764 C CA . ARG A 1 380 ? 33.010 26.565 -10.334 1.00 11.26 367 ARG A CA 1
ATOM 2765 C C . ARG A 1 380 ? 32.910 25.065 -10.595 1.00 12.60 367 ARG A C 1
ATOM 2766 O O . ARG A 1 380 ? 33.839 24.308 -10.287 1.00 12.55 367 ARG A O 1
ATOM 2774 N N . PRO A 1 381 ? 31.784 24.611 -11.152 1.00 12.19 368 PRO A N 1
ATOM 2775 C CA . PRO A 1 381 ? 31.640 23.178 -11.452 1.00 12.16 368 PRO A CA 1
ATOM 2776 C C . PRO A 1 381 ? 32.692 22.644 -12.408 1.00 12.03 368 PRO A C 1
ATOM 2777 O O . PRO A 1 381 ? 32.984 21.443 -12.370 1.00 14.62 368 PRO A O 1
ATOM 2781 N N . ALA A 1 382 ? 33.283 23.502 -13.246 1.00 13.23 369 ALA A N 1
ATOM 2782 C CA . ALA A 1 382 ? 34.254 23.057 -14.242 1.00 14.70 369 ALA A CA 1
ATOM 2783 C C . ALA A 1 382 ? 35.456 22.350 -13.627 1.00 14.61 369 ALA A C 1
ATOM 2784 O O . ALA A 1 382 ? 36.108 21.558 -14.313 1.00 14.36 369 ALA A O 1
ATOM 2786 N N . ARG A 1 383 ? 35.764 22.608 -12.354 1.00 13.17 370 ARG A N 1
ATOM 2787 C CA . ARG A 1 383 ? 36.931 21.984 -11.739 1.00 14.49 370 ARG A CA 1
ATOM 2788 C C . ARG A 1 383 ? 36.803 20.470 -11.640 1.00 15.77 370 ARG A C 1
ATOM 2789 O O . ARG A 1 383 ? 37.818 19.782 -11.478 1.00 16.19 370 ARG A O 1
ATOM 2797 N N . PHE A 1 384 ? 35.590 19.935 -11.737 1.00 13.94 371 PHE A N 1
ATOM 2798 C CA . PHE A 1 384 ? 35.364 18.500 -11.647 1.00 13.97 371 PHE A CA 1
ATOM 2799 C C . PHE A 1 384 ? 35.485 17.792 -12.989 1.00 15.69 371 PHE A C 1
ATOM 2800 O O . PHE A 1 384 ? 35.401 16.561 -13.032 1.00 18.02 371 PHE A O 1
ATOM 2808 N N . PHE A 1 385 ? 35.684 18.529 -14.073 1.00 14.73 372 PHE A N 1
ATOM 2809 C CA . PHE A 1 385 ? 35.681 17.971 -15.417 1.00 15.10 372 PHE A CA 1
ATOM 2810 C C . PHE A 1 385 ? 37.060 18.127 -16.048 1.00 18.08 372 PHE A C 1
ATOM 2811 O O . PHE A 1 385 ? 37.996 18.645 -15.435 1.00 18.87 372 PHE A O 1
ATOM 2819 N N . GLU A 1 386 ? 37.180 17.654 -17.287 1.00 17.38 373 GLU A N 1
ATOM 2820 C CA . GLU A 1 386 ? 38.452 17.731 -17.990 1.00 19.87 373 GLU A CA 1
ATOM 2821 C C . GLU A 1 386 ? 38.865 19.187 -18.172 1.00 18.44 373 GLU A C 1
ATOM 2822 O O . GLU A 1 386 ? 38.048 20.043 -18.521 1.00 21.32 373 GLU A O 1
ATOM 2828 N N . GLN A 1 387 ? 40.141 19.469 -17.915 1.00 24.82 374 GLN A N 1
ATOM 2829 C CA . GLN A 1 387 ? 40.659 20.823 -18.059 1.00 26.49 374 GLN A CA 1
ATOM 2830 C C . GLN A 1 387 ? 41.238 21.095 -19.439 1.00 29.71 374 GLN A C 1
ATOM 2831 O O . GLN A 1 387 ? 41.389 22.264 -19.814 1.00 31.89 374 GLN A O 1
ATOM 2837 N N . GLU A 1 388 ? 41.561 20.052 -20.199 1.00 28.49 375 GLU A N 1
ATOM 2838 C CA . GLU A 1 388 ? 42.093 20.182 -21.543 1.00 33.00 375 GLU A CA 1
ATOM 2839 C C . GLU A 1 388 ? 41.178 19.469 -22.530 1.00 29.65 375 GLU A C 1
ATOM 2840 O O . GLU A 1 388 ? 40.479 18.521 -22.157 1.00 28.14 375 GLU A O 1
ATOM 2842 N N . PRO A 1 389 ? 41.146 19.912 -23.787 1.00 28.52 376 PRO A N 1
ATOM 2843 C CA . PRO A 1 389 ? 40.330 19.220 -24.794 1.00 29.02 376 PRO A CA 1
ATOM 2844 C C . PRO A 1 389 ? 40.716 17.751 -24.904 1.00 30.46 376 PRO A C 1
ATOM 2845 O O . PRO A 1 389 ? 41.898 17.404 -24.963 1.00 30.29 376 PRO A O 1
ATOM 2849 N N . ALA A 1 390 ? 39.703 16.889 -24.922 1.00 27.66 377 ALA A N 1
ATOM 2850 C CA . ALA A 1 390 ? 39.914 15.447 -24.978 1.00 27.69 377 ALA A CA 1
ATOM 2851 C C . ALA A 1 390 ? 40.580 15.040 -26.287 1.00 29.12 377 ALA A C 1
ATOM 2852 O O . ALA A 1 390 ? 40.415 15.702 -27.312 1.00 28.65 377 ALA A O 1
ATOM 2855 N N . ASP B 1 13 ? 13.271 38.610 56.743 1.00 42.73 0 ASP B N 1
ATOM 2856 C CA . ASP B 1 13 ? 12.828 38.597 55.353 1.00 39.34 0 ASP B CA 1
ATOM 2857 C C . ASP B 1 13 ? 11.610 37.697 55.166 1.00 35.80 0 ASP B C 1
ATOM 2858 O O . ASP B 1 13 ? 11.551 36.592 55.706 1.00 39.94 0 ASP B O 1
ATOM 2863 N N . LEU B 1 14 ? 10.642 38.183 54.393 1.00 26.77 1 LEU B N 1
ATOM 2864 C CA . LEU B 1 14 ? 9.400 37.453 54.178 1.00 25.10 1 LEU B CA 1
ATOM 2865 C C . LEU B 1 14 ? 9.651 36.215 53.323 1.00 23.20 1 LEU B C 1
ATOM 2866 O O . LEU B 1 14 ? 10.308 36.290 52.281 1.00 24.74 1 LEU B O 1
ATOM 2871 N N . LYS B 1 15 ? 9.124 35.076 53.767 1.00 20.74 2 LYS B N 1
ATOM 2872 C CA . LYS B 1 15 ? 9.207 33.822 53.029 1.00 22.88 2 LYS B CA 1
ATOM 2873 C C . LYS B 1 15 ? 7.896 33.620 52.282 1.00 21.10 2 LYS B C 1
ATOM 2874 O O . LYS B 1 15 ? 6.832 33.540 52.904 1.00 18.81 2 LYS B O 1
ATOM 2880 N N . ALA B 1 16 ? 7.969 33.527 50.957 1.00 17.40 3 ALA B N 1
ATOM 2881 C CA . ALA B 1 16 ? 6.789 33.330 50.131 1.00 19.75 3 ALA B CA 1
ATOM 2882 C C . ALA B 1 16 ? 6.953 32.080 49.281 1.00 17.20 3 ALA B C 1
ATOM 2883 O O . ALA B 1 16 ? 8.015 31.853 48.692 1.00 19.56 3 ALA B O 1
ATOM 2885 N N . ILE B 1 17 ? 5.900 31.271 49.223 1.00 16.28 4 ILE B N 1
ATOM 2886 C CA . ILE B 1 17 ? 5.836 30.117 48.334 1.00 16.77 4 ILE B CA 1
ATOM 2887 C C . ILE B 1 17 ? 4.853 30.431 47.219 1.00 15.65 4 ILE B C 1
ATOM 2888 O O . ILE B 1 17 ? 3.709 30.822 47.480 1.00 16.42 4 ILE B O 1
ATOM 2893 N N . VAL B 1 18 ? 5.303 30.271 45.979 1.00 14.88 5 VAL B N 1
ATOM 2894 C CA . VAL B 1 18 ? 4.452 30.373 44.801 1.00 15.24 5 VAL B CA 1
ATOM 2895 C C . VAL B 1 18 ? 4.293 28.965 44.249 1.00 16.12 5 VAL B C 1
ATOM 2896 O O . VAL B 1 18 ? 5.291 28.286 43.975 1.00 15.83 5 VAL B O 1
ATOM 2900 N N . VAL B 1 19 ? 3.049 28.516 44.106 1.00 13.91 6 VAL B N 1
ATOM 2901 C CA . VAL B 1 19 ? 2.747 27.195 43.568 1.00 15.01 6 VAL B CA 1
ATOM 2902 C C . VAL B 1 19 ? 2.357 27.355 42.107 1.00 16.66 6 VAL B C 1
ATOM 2903 O O . VAL B 1 19 ? 1.374 28.034 41.791 1.00 14.23 6 VAL B O 1
ATOM 2907 N N . GLY B 1 20 ? 3.116 26.722 41.216 1.00 14.40 7 GLY B N 1
ATOM 2908 C CA . GLY B 1 20 ? 2.852 26.825 39.794 1.00 13.84 7 GLY B CA 1
ATOM 2909 C C . GLY B 1 20 ? 3.790 27.790 39.100 1.00 14.87 7 GLY B C 1
ATOM 2910 O O . GLY B 1 20 ? 3.895 28.956 39.492 1.00 14.33 7 GLY B O 1
ATOM 2911 N N . ALA B 1 21 ? 4.473 27.316 38.061 1.00 13.21 8 ALA B N 1
ATOM 2912 C CA . ALA B 1 21 ? 5.479 28.097 37.349 1.00 14.86 8 ALA B CA 1
ATOM 2913 C C . ALA B 1 21 ? 5.071 28.386 35.906 1.00 14.63 8 ALA B C 1
ATOM 2914 O O . ALA B 1 21 ? 5.876 28.265 34.980 1.00 14.59 8 ALA B O 1
ATOM 2916 N N . GLY B 1 22 ? 3.813 28.763 35.701 1.00 14.44 9 GLY B N 1
ATOM 2917 C CA . GLY B 1 22 ? 3.339 29.228 34.414 1.00 13.02 9 GLY B CA 1
ATOM 2918 C C . GLY B 1 22 ? 3.592 30.710 34.239 1.00 12.18 9 GLY B C 1
ATOM 2919 O O . GLY B 1 22 ? 4.392 31.320 34.951 1.00 13.01 9 GLY B O 1
ATOM 2920 N N . VAL B 1 23 ? 2.886 31.301 33.271 1.00 13.27 10 VAL B N 1
ATOM 2921 C CA . VAL B 1 23 ? 3.062 32.726 33.000 1.00 13.68 10 VAL B CA 1
ATOM 2922 C C . VAL B 1 23 ? 2.683 33.577 34.210 1.00 14.59 10 VAL B C 1
ATOM 2923 O O . VAL B 1 23 ? 3.251 34.656 34.423 1.00 16.07 10 VAL B O 1
ATOM 2927 N N . ILE B 1 24 ? 1.740 33.109 35.029 1.00 14.44 11 ILE B N 1
ATOM 2928 C CA . ILE B 1 24 ? 1.335 33.878 36.202 1.00 14.95 11 ILE B CA 1
ATOM 2929 C C . ILE B 1 24 ? 2.299 33.654 37.360 1.00 14.41 11 ILE B C 1
ATOM 2930 O O . ILE B 1 24 ? 2.841 34.609 37.927 1.00 13.91 11 ILE B O 1
ATOM 2935 N N . GLY B 1 25 ? 2.526 32.390 37.726 1.00 12.91 12 GLY B N 1
ATOM 2936 C CA . GLY B 1 25 ? 3.383 32.098 38.864 1.00 14.48 12 GLY B CA 1
ATOM 2937 C C . GLY B 1 25 ? 4.801 32.606 38.688 1.00 13.69 12 GLY B C 1
ATOM 2938 O O . GLY B 1 25 ? 5.406 33.123 39.631 1.00 14.04 12 GLY B O 1
ATOM 2939 N N . SER B 1 26 ? 5.352 32.471 37.479 1.00 13.90 13 SER B N 1
ATOM 2940 C CA . SER B 1 26 ? 6.701 32.976 37.240 1.00 14.01 13 SER B CA 1
ATOM 2941 C C . SER B 1 26 ? 6.764 34.488 37.422 1.00 14.27 13 SER B C 1
ATOM 2942 O O . SER B 1 26 ? 7.766 35.018 37.914 1.00 15.43 13 SER B O 1
ATOM 2945 N N . SER B 1 27 ? 5.700 35.197 37.039 1.00 13.93 14 SER B N 1
ATOM 2946 C CA . SER B 1 27 ? 5.669 36.645 37.220 1.00 14.30 14 SER B CA 1
ATOM 2947 C C . SER B 1 27 ? 5.568 37.019 38.692 1.00 14.82 14 SER B C 1
ATOM 2948 O O . SER B 1 27 ? 6.257 37.939 39.152 1.00 15.80 14 SER B O 1
ATOM 2951 N N . VAL B 1 28 ? 4.702 36.331 39.440 1.00 14.85 15 VAL B N 1
ATOM 2952 C CA . VAL B 1 28 ? 4.564 36.611 40.868 1.00 14.68 15 VAL B CA 1
ATOM 2953 C C . VAL B 1 28 ? 5.872 36.319 41.593 1.00 16.68 15 VAL B C 1
ATOM 2954 O O . VAL B 1 28 ? 6.352 37.126 42.397 1.00 17.15 15 VAL B O 1
ATOM 2958 N N . ALA B 1 29 ? 6.474 35.162 41.306 1.00 15.71 16 ALA B N 1
ATOM 2959 C CA . ALA B 1 29 ? 7.726 34.791 41.959 1.00 16.54 16 ALA B CA 1
ATOM 2960 C C . ALA B 1 29 ? 8.847 35.762 41.604 1.00 16.71 16 ALA B C 1
ATOM 2961 O O . ALA B 1 29 ? 9.659 36.126 42.464 1.00 16.70 16 ALA B O 1
ATOM 2963 N N . TYR B 1 30 ? 8.899 36.200 40.344 1.00 17.59 17 TYR B N 1
ATOM 2964 C CA . TYR B 1 30 ? 9.942 37.128 39.917 1.00 17.53 17 TYR B CA 1
ATOM 2965 C C . TYR B 1 30 ? 9.828 38.461 40.648 1.00 16.68 17 TYR B C 1
ATOM 2966 O O . TYR B 1 30 ? 10.818 38.978 41.177 1.00 16.88 17 TYR B O 1
ATOM 2975 N N . ARG B 1 31 ? 8.623 39.035 40.687 1.00 16.84 18 ARG B N 1
ATOM 2976 C CA . ARG B 1 31 ? 8.451 40.332 41.335 1.00 16.85 18 ARG B CA 1
ATOM 2977 C C . ARG B 1 31 ? 8.611 40.233 42.847 1.00 19.82 18 ARG B C 1
ATOM 2978 O O . ARG B 1 31 ? 9.133 41.162 43.474 1.00 18.80 18 ARG B O 1
ATOM 2986 N N . LEU B 1 32 ? 8.184 39.120 43.449 1.00 16.73 19 LEU B N 1
ATOM 2987 C CA . LEU B 1 32 ? 8.382 38.935 44.884 1.00 17.00 19 LEU B CA 1
ATOM 2988 C C . LEU B 1 32 ? 9.865 38.855 45.223 1.00 19.66 19 LEU B C 1
ATOM 2989 O O . LEU B 1 32 ? 10.334 39.493 46.173 1.00 19.87 19 LEU B O 1
ATOM 2994 N N . ALA B 1 33 ? 10.622 38.065 44.456 1.00 18.96 20 ALA B N 1
ATOM 2995 C CA . ALA B 1 33 ? 12.055 37.946 44.702 1.00 20.87 20 ALA B CA 1
ATOM 2996 C C . ALA B 1 33 ? 12.766 39.269 44.447 1.00 19.67 20 ALA B C 1
ATOM 2997 O O . ALA B 1 33 ? 13.653 39.665 45.213 1.00 19.54 20 ALA B O 1
ATOM 2999 N N . GLN B 1 34 ? 12.385 39.963 43.374 1.00 19.37 21 GLN B N 1
ATOM 3000 C CA . GLN B 1 34 ? 12.920 41.293 43.109 1.00 20.84 21 GLN B CA 1
ATOM 3001 C C . GLN B 1 34 ? 12.638 42.238 44.271 1.00 23.28 21 GLN B C 1
ATOM 3002 O O . GLN B 1 34 ? 13.473 43.084 44.612 1.00 26.50 21 GLN B O 1
ATOM 3008 N N . GLY B 1 35 ? 11.470 42.100 44.896 1.00 20.96 22 GLY B N 1
ATOM 3009 C CA . GLY B 1 35 ? 11.061 42.931 46.008 1.00 23.02 22 GLY B CA 1
ATOM 3010 C C . GLY B 1 35 ? 11.661 42.582 47.349 1.00 25.61 22 GLY B C 1
ATOM 3011 O O . GLY B 1 35 ? 11.363 43.256 48.340 1.00 26.88 22 GLY B O 1
ATOM 3012 N N . GLY B 1 36 ? 12.490 41.542 47.423 1.00 20.64 23 GLY B N 1
ATOM 3013 C CA . GLY B 1 36 ? 13.211 41.220 48.640 1.00 24.03 23 GLY B CA 1
ATOM 3014 C C . GLY B 1 36 ? 12.733 39.993 49.386 1.00 25.01 23 GLY B C 1
ATOM 3015 O O . GLY B 1 36 ? 13.352 39.629 50.393 1.00 27.54 23 GLY B O 1
ATOM 3016 N N . ALA B 1 37 ? 11.662 39.344 48.945 1.00 23.12 24 ALA B N 1
ATOM 3017 C CA . ALA B 1 37 ? 11.196 38.141 49.614 1.00 21.75 24 ALA B CA 1
ATOM 3018 C C . ALA B 1 37 ? 12.092 36.958 49.268 1.00 22.03 24 ALA B C 1
ATOM 3019 O O . ALA B 1 37 ? 12.713 36.912 48.202 1.00 23.10 24 ALA B O 1
ATOM 3021 N N . GLN B 1 38 ? 12.166 36.000 50.190 1.00 20.22 25 GLN B N 1
ATOM 3022 C CA . GLN B 1 38 ? 12.798 34.714 49.917 1.00 19.75 25 GLN B CA 1
ATOM 3023 C C . GLN B 1 38 ? 11.729 33.806 49.324 1.00 21.25 25 GLN B C 1
ATOM 3024 O O . GLN B 1 38 ? 10.821 33.356 50.032 1.00 20.70 25 GLN B O 1
ATOM 3030 N N . VAL B 1 39 ? 11.828 33.545 48.025 1.00 18.56 26 VAL B N 1
ATOM 3031 C CA . VAL B 1 39 ? 10.758 32.918 47.261 1.00 19.21 26 VAL B CA 1
ATOM 3032 C C . VAL B 1 39 ? 11.131 31.475 46.964 1.00 18.70 26 VAL B C 1
ATOM 3033 O O . VAL B 1 39 ? 12.250 31.192 46.516 1.00 21.43 26 VAL B O 1
ATOM 3037 N N . THR B 1 40 ? 10.191 30.568 47.208 1.00 18.67 27 THR B N 1
ATOM 3038 C CA . THR B 1 40 ? 10.284 29.181 46.775 1.00 18.11 27 THR B CA 1
ATOM 3039 C C . THR B 1 40 ? 9.177 28.940 45.759 1.00 17.92 27 THR B C 1
ATOM 3040 O O . THR B 1 40 ? 7.994 29.101 46.075 1.00 18.11 27 THR B O 1
ATOM 3044 N N . LEU B 1 41 ? 9.564 28.576 44.541 1.00 15.17 28 LEU B N 1
ATOM 3045 C CA . LEU B 1 41 ? 8.627 28.297 43.462 1.00 15.78 28 LEU B CA 1
ATOM 3046 C C . LEU B 1 41 ? 8.492 26.784 43.330 1.00 16.52 28 LEU B C 1
ATOM 3047 O O . LEU B 1 41 ? 9.480 26.092 43.063 1.00 18.08 28 LEU B O 1
ATOM 3052 N N . VAL B 1 42 ? 7.279 26.272 43.529 1.00 14.52 29 VAL B N 1
ATOM 3053 C CA . VAL B 1 42 ? 7.013 24.835 43.530 1.00 15.06 29 VAL B CA 1
ATOM 3054 C C . VAL B 1 42 ? 6.221 24.483 42.278 1.00 15.62 29 VAL B C 1
ATOM 3055 O O . VAL B 1 42 ? 5.123 25.010 42.061 1.00 16.96 29 VAL B O 1
ATOM 3059 N N . GLU B 1 43 ? 6.766 23.577 41.466 1.00 13.90 30 GLU B N 1
ATOM 3060 C CA . GLU B 1 43 ? 6.183 23.216 40.177 1.00 13.71 30 GLU B CA 1
ATOM 3061 C C . GLU B 1 43 ? 6.182 21.700 40.040 1.00 15.47 30 GLU B C 1
ATOM 3062 O O . GLU B 1 43 ? 7.238 21.065 40.132 1.00 16.56 30 GLU B O 1
ATOM 3068 N N . ALA B 1 44 ? 4.999 21.122 39.810 1.00 14.96 31 ALA B N 1
ATOM 3069 C CA . ALA B 1 44 ? 4.857 19.669 39.799 1.00 16.32 31 ALA B CA 1
ATOM 3070 C C . ALA B 1 44 ? 5.373 19.038 38.514 1.00 16.21 31 ALA B C 1
ATOM 3071 O O . ALA B 1 44 ? 5.779 17.871 38.523 1.00 18.38 31 ALA B O 1
ATOM 3073 N N . ASP B 1 45 ? 5.357 19.779 37.410 1.00 14.83 32 ASP B N 1
ATOM 3074 C CA . ASP B 1 45 ? 5.728 19.230 36.113 1.00 16.18 32 ASP B CA 1
ATOM 3075 C C . ASP B 1 45 ? 7.013 19.887 35.626 1.00 16.60 32 ASP B C 1
ATOM 3076 O O . ASP B 1 45 ? 8.104 19.338 35.807 1.00 17.97 32 ASP B O 1
ATOM 3081 N N . ARG B 1 46 ? 6.893 21.064 35.019 1.00 14.68 33 ARG B N 1
ATOM 3082 C CA . ARG B 1 46 ? 8.054 21.809 34.555 1.00 14.50 33 ARG B CA 1
ATOM 3083 C C . ARG B 1 46 ? 7.653 23.265 34.383 1.00 13.73 33 ARG B C 1
ATOM 3084 O O . ARG B 1 46 ? 6.476 23.584 34.193 1.00 13.78 33 ARG B O 1
ATOM 3092 N N . VAL B 1 47 ? 8.655 24.147 34.465 1.00 13.54 34 VAL B N 1
ATOM 3093 C CA . VAL B 1 47 ? 8.415 25.573 34.273 1.00 13.00 34 VAL B CA 1
ATOM 3094 C C . VAL B 1 47 ? 7.782 25.799 32.908 1.00 13.40 34 VAL B C 1
ATOM 3095 O O . VAL B 1 47 ? 8.304 25.349 31.878 1.00 14.02 34 VAL B O 1
ATOM 3099 N N . GLY B 1 48 ? 6.635 26.478 32.897 1.00 13.05 35 GLY B N 1
ATOM 3100 C CA . GLY B 1 48 ? 5.947 26.804 31.661 1.00 13.32 35 GLY B CA 1
ATOM 3101 C C . GLY B 1 48 ? 5.301 25.644 30.938 1.00 13.61 35 GLY B C 1
ATOM 3102 O O . GLY B 1 48 ? 4.902 25.805 29.781 1.00 14.21 35 GLY B O 1
ATOM 3103 N N . GLY B 1 49 ? 5.164 24.486 31.578 1.00 13.57 36 GLY B N 1
ATOM 3104 C CA . GLY B 1 49 ? 4.668 23.308 30.897 1.00 14.97 36 GLY B CA 1
ATOM 3105 C C . GLY B 1 49 ? 3.171 23.099 30.899 1.00 14.34 36 GLY B C 1
ATOM 3106 O O . GLY B 1 49 ? 2.699 22.106 30.335 1.00 16.00 36 GLY B O 1
ATOM 3107 N N . GLY B 1 50 ? 2.401 24.001 31.505 1.00 13.35 37 GLY B N 1
ATOM 3108 C CA . GLY B 1 50 ? 0.965 23.821 31.607 1.00 15.00 37 GLY B CA 1
ATOM 3109 C C . GLY B 1 50 ? 0.184 24.478 30.488 1.00 15.52 37 GLY B C 1
ATOM 3110 O O . GLY B 1 50 ? 0.586 24.414 29.322 1.00 15.35 37 GLY B O 1
ATOM 3111 N N . THR B 1 51 ? -0.940 25.115 30.831 1.00 13.98 38 THR B N 1
ATOM 3112 C CA . THR B 1 51 ? -1.742 25.802 29.822 1.00 14.89 38 THR B CA 1
ATOM 3113 C C . THR B 1 51 ? -0.948 26.908 29.133 1.00 15.02 38 THR B C 1
ATOM 3114 O O . THR B 1 51 ? -1.222 27.236 27.970 1.00 14.91 38 THR B O 1
ATOM 3118 N N . SER B 1 52 ? 0.059 27.465 29.817 1.00 14.13 39 SER B N 1
ATOM 3119 C CA . SER B 1 52 ? 0.905 28.494 29.214 1.00 14.25 39 SER B CA 1
ATOM 3120 C C . SER B 1 52 ? 1.620 27.989 27.965 1.00 15.43 39 SER B C 1
ATOM 3121 O O . SER B 1 52 ? 1.979 28.787 27.091 1.00 15.52 39 SER B O 1
ATOM 3124 N N . CYS B 1 53 ? 1.839 26.673 27.868 1.00 14.32 40 CYS B N 1
ATOM 3125 C CA . CYS B 1 53 ? 2.448 26.031 26.708 1.00 14.42 40 CYS B CA 1
ATOM 3126 C C . CYS B 1 53 ? 1.468 25.830 25.560 1.00 14.58 40 CYS B C 1
ATOM 3127 O O . CYS B 1 53 ? 1.894 25.482 24.455 1.00 15.03 40 CYS B O 1
ATOM 3130 N N . VAL B 1 54 ? 0.172 26.018 25.798 1.00 13.55 41 VAL B N 1
ATOM 3131 C CA . VAL B 1 54 ? -0.862 25.767 24.798 1.00 13.81 41 VAL B CA 1
ATOM 3132 C C . VAL B 1 54 ? -1.738 27.010 24.701 1.00 15.74 41 VAL B C 1
ATOM 3133 O O . VAL B 1 54 ? -2.891 27.007 25.148 1.00 17.08 41 VAL B O 1
ATOM 3137 N N . SER B 1 55 ? -1.208 28.081 24.114 1.00 14.36 42 SER B N 1
ATOM 3138 C CA . SER B 1 55 ? -1.897 29.363 24.140 1.00 15.50 42 SER B CA 1
ATOM 3139 C C . SER B 1 55 ? -1.631 30.134 22.859 1.00 14.99 42 SER B C 1
ATOM 3140 O O . SER B 1 55 ? -0.500 30.170 22.370 1.00 14.93 42 SER B O 1
ATOM 3143 N N . TYR B 1 56 ? -2.684 30.758 22.325 1.00 14.84 43 TYR B N 1
ATOM 3144 C CA . TYR B 1 56 ? -2.491 31.731 21.255 1.00 13.94 43 TYR B CA 1
ATOM 3145 C C . TYR B 1 56 ? -1.717 32.940 21.761 1.00 13.61 43 TYR B C 1
ATOM 3146 O O . TYR B 1 56 ? -0.942 33.543 21.009 1.00 14.60 43 TYR B O 1
ATOM 3155 N N . ALA B 1 57 ? -1.924 33.315 23.026 1.00 13.81 44 ALA B N 1
ATOM 3156 C CA . ALA B 1 57 ? -1.054 34.248 23.739 1.00 14.22 44 ALA B CA 1
ATOM 3157 C C . ALA B 1 57 ? -1.046 35.651 23.135 1.00 14.43 44 ALA B C 1
ATOM 3158 O O . ALA B 1 57 ? -0.045 36.365 23.230 1.00 14.81 44 ALA B O 1
ATOM 3160 N N . TRP B 1 58 ? -2.155 36.065 22.527 1.00 13.94 45 TRP B N 1
ATOM 3161 C CA . TRP B 1 58 ? -2.298 37.443 22.075 1.00 15.16 45 TRP B CA 1
ATOM 3162 C C . TRP B 1 58 ? -2.370 38.359 23.290 1.00 15.29 45 TRP B C 1
ATOM 3163 O O . TRP B 1 58 ? -3.288 38.244 24.109 1.00 16.17 45 TRP B O 1
ATOM 3174 N N . VAL B 1 59 ? -1.393 39.256 23.421 1.00 15.51 46 VAL B N 1
ATOM 3175 C CA . VAL B 1 59 ? -1.370 40.235 24.507 1.00 15.65 46 VAL B CA 1
ATOM 3176 C C . VAL B 1 59 ? -2.274 41.388 24.076 1.00 17.87 46 VAL B C 1
ATOM 3177 O O . VAL B 1 59 ? -1.894 42.202 23.234 1.00 18.43 46 VAL B O 1
ATOM 3181 N N . ASN B 1 60 ? -3.477 41.463 24.644 1.00 16.86 47 ASN B N 1
ATOM 3182 C CA . ASN B 1 60 ? -4.492 42.329 24.064 1.00 17.78 47 ASN B CA 1
ATOM 3183 C C . ASN B 1 60 ? -5.472 42.808 25.124 1.00 18.41 47 ASN B C 1
ATOM 3184 O O . ASN B 1 60 ? -5.623 42.205 26.189 1.00 18.98 47 ASN B O 1
ATOM 3189 N N . ALA B 1 61 ? -6.157 43.901 24.794 1.00 19.24 48 ALA B N 1
ATOM 3190 C CA . ALA B 1 61 ? -7.255 44.445 25.584 1.00 20.85 48 ALA B CA 1
ATOM 3191 C C . ALA B 1 61 ? -8.471 44.687 24.703 1.00 23.81 48 ALA B C 1
ATOM 3192 O O . ALA B 1 61 ? -9.221 45.648 24.893 1.00 26.12 48 ALA B O 1
ATOM 3194 N N . CYS B 1 62 ? -8.685 43.814 23.718 1.00 23.64 49 CYS B N 1
ATOM 3195 C CA . CYS B 1 62 ? -9.764 44.003 22.761 1.00 25.90 49 CYS B CA 1
ATOM 3196 C C . CYS B 1 62 ? -10.671 42.793 22.582 1.00 29.50 49 CYS B C 1
ATOM 3197 O O . CYS B 1 62 ? -11.641 42.882 21.822 1.00 30.14 49 CYS B O 1
ATOM 3200 N N . GLU B 1 63 ? -10.397 41.678 23.252 1.00 31.67 50 GLU B N 1
ATOM 3201 C CA . GLU B 1 63 ? -11.214 40.482 23.109 1.00 33.12 50 GLU B CA 1
ATOM 3202 C C . GLU B 1 63 ? -12.342 40.483 24.129 1.00 36.21 50 GLU B C 1
ATOM 3203 O O . GLU B 1 63 ? -12.127 40.786 25.306 1.00 37.09 50 GLU B O 1
ATOM 3209 N N . LYS B 1 64 ? -13.543 40.140 23.664 1.00 35.44 51 LYS B N 1
ATOM 3210 C CA . LYS B 1 64 ? -14.731 40.025 24.508 1.00 36.77 51 LYS B CA 1
ATOM 3211 C C . LYS B 1 64 ? -14.917 41.267 25.381 1.00 39.26 51 LYS B C 1
ATOM 3212 O O . LYS B 1 64 ? -14.898 41.210 26.613 1.00 37.82 51 LYS B O 1
ATOM 3214 N N . LEU B 1 65 ? -15.087 42.403 24.707 1.00 35.62 52 LEU B N 1
ATOM 3215 C CA . LEU B 1 65 ? -15.213 43.676 25.401 1.00 34.37 52 LEU B CA 1
ATOM 3216 C C . LEU B 1 65 ? -16.423 43.668 26.325 1.00 37.12 52 LEU B C 1
ATOM 3217 O O . LEU B 1 65 ? -17.504 43.197 25.961 1.00 39.82 52 LEU B O 1
ATOM 3222 N N . THR B 1 66 ? -16.228 44.186 27.535 1.00 34.92 53 THR B N 1
ATOM 3223 C CA . THR B 1 66 ? -17.325 44.355 28.478 1.00 34.16 53 THR B CA 1
ATOM 3224 C C . THR B 1 66 ? -17.348 45.789 28.987 1.00 33.87 53 THR B C 1
ATOM 3225 O O . THR B 1 66 ? -17.940 46.671 28.356 1.00 39.24 53 THR B O 1
ATOM 3229 N N . SER B 1 67 ? -16.696 46.034 30.117 1.00 35.06 54 SER B N 1
ATOM 3230 C CA . SER B 1 67 ? -16.674 47.345 30.743 1.00 35.95 54 SER B CA 1
ATOM 3231 C C . SER B 1 67 ? -15.337 48.035 30.504 1.00 34.49 54 SER B C 1
ATOM 3232 O O . SER B 1 67 ? -14.347 47.413 30.111 1.00 33.03 54 SER B O 1
ATOM 3235 N N . HIS B 1 68 ? -15.327 49.348 30.747 1.00 30.40 55 HIS B N 1
ATOM 3236 C CA . HIS B 1 68 ? -14.079 50.102 30.701 1.00 32.81 55 HIS B CA 1
ATOM 3237 C C . HIS B 1 68 ? -13.113 49.641 31.783 1.00 33.76 55 HIS B C 1
ATOM 3238 O O . HIS B 1 68 ? -11.892 49.693 31.589 1.00 29.68 55 HIS B O 1
ATOM 3245 N N . SER B 1 69 ? -13.637 49.188 32.924 1.00 29.99 56 SER B N 1
ATOM 3246 C CA . SER B 1 69 ? -12.776 48.702 33.997 1.00 29.27 56 SER B CA 1
ATOM 3247 C C . SER B 1 69 ? -12.016 47.452 33.572 1.00 29.55 56 SER B C 1
ATOM 3248 O O . SER B 1 69 ? -10.824 47.310 33.870 1.00 29.37 56 SER B O 1
ATOM 3251 N N . TYR B 1 70 ? -12.689 46.533 32.875 1.00 28.79 57 TYR B N 1
ATOM 3252 C CA . TYR B 1 70 ? -12.008 45.336 32.392 1.00 27.25 57 TYR B CA 1
ATOM 3253 C C . TYR B 1 70 ? -10.976 45.684 31.327 1.00 27.20 57 TYR B C 1
ATOM 3254 O O . TYR B 1 70 ? -9.899 45.078 31.278 1.00 27.04 57 TYR B O 1
ATOM 3263 N N . TYR B 1 71 ? -11.287 46.658 30.468 1.00 27.91 58 TYR B N 1
ATOM 3264 C CA . TYR B 1 71 ? -10.318 47.109 29.474 1.00 24.29 58 TYR B CA 1
ATOM 3265 C C . TYR B 1 71 ? -9.068 47.662 30.145 1.00 27.59 58 TYR B C 1
ATOM 3266 O O . TYR B 1 71 ? -7.941 47.352 29.742 1.00 23.92 58 TYR B O 1
ATOM 3275 N N . LYS B 1 72 ? -9.252 48.495 31.173 1.00 26.45 59 LYS B N 1
ATOM 3276 C CA . LYS B 1 72 ? -8.112 49.117 31.836 1.00 25.42 59 LYS B CA 1
ATOM 3277 C C . LYS B 1 72 ? -7.201 48.080 32.477 1.00 21.92 59 LYS B C 1
ATOM 3278 O O . LYS B 1 72 ? -5.978 48.259 32.499 1.00 24.61 59 LYS B O 1
ATOM 3284 N N . LEU B 1 73 ? -7.771 46.989 32.993 1.00 24.68 60 LEU B N 1
ATOM 3285 C CA . LEU B 1 73 ? -6.949 45.934 33.576 1.00 24.33 60 LEU B CA 1
ATOM 3286 C C . LEU B 1 73 ? -6.153 45.203 32.501 1.00 21.61 60 LEU B C 1
ATOM 3287 O O . LEU B 1 73 ? -4.942 44.998 32.643 1.00 19.60 60 LEU B O 1
ATOM 3292 N N . ASN B 1 74 ? -6.820 44.800 31.417 1.00 22.38 61 ASN B N 1
ATOM 3293 C CA . ASN B 1 74 ? -6.119 44.116 30.336 1.00 18.81 61 ASN B CA 1
ATOM 3294 C C . ASN B 1 74 ? -5.085 45.027 29.686 1.00 22.92 61 ASN B C 1
ATOM 3295 O O . ASN B 1 74 ? -4.003 44.571 29.298 1.00 20.25 61 ASN B O 1
ATOM 3300 N N . TYR B 1 75 ? -5.397 46.320 29.562 1.00 20.38 62 TYR B N 1
ATOM 3301 C CA . TYR B 1 75 ? -4.435 47.249 28.978 1.00 19.81 62 TYR B CA 1
ATOM 3302 C C . TYR B 1 75 ? -3.213 47.416 29.873 1.00 23.17 62 TYR B C 1
ATOM 3303 O O . TYR B 1 75 ? -2.085 47.521 29.377 1.00 21.33 62 TYR B O 1
ATOM 3312 N N . ALA B 1 76 ? -3.415 47.448 31.192 1.00 20.78 63 ALA B N 1
ATOM 3313 C CA . ALA B 1 76 ? -2.278 47.498 32.104 1.00 20.19 63 ALA B CA 1
ATOM 3314 C C . ALA B 1 76 ? -1.435 46.234 31.993 1.00 19.41 63 ALA B C 1
ATOM 3315 O O . ALA B 1 76 ? -0.206 46.284 32.116 1.00 19.97 63 ALA B O 1
ATOM 3317 N N . GLY B 1 77 ? -2.080 45.090 31.761 1.00 19.37 64 GLY B N 1
ATOM 3318 C CA . GLY B 1 77 ? -1.324 43.873 31.513 1.00 18.34 64 GLY B CA 1
ATOM 3319 C C . GLY B 1 77 ? -0.487 43.968 30.253 1.00 17.91 64 GLY B C 1
ATOM 3320 O O . GLY B 1 77 ? 0.689 43.596 30.242 1.00 16.91 64 GLY B O 1
ATOM 3321 N N . ARG B 1 78 ? -1.084 44.484 29.176 1.00 17.77 65 ARG B N 1
ATOM 3322 C CA . ARG B 1 78 ? -0.357 44.653 27.921 1.00 17.21 65 ARG B CA 1
ATOM 3323 C C . ARG B 1 78 ? 0.848 45.568 28.106 1.00 18.16 65 ARG B C 1
ATOM 3324 O O . ARG B 1 78 ? 1.956 45.255 27.655 1.00 19.08 65 ARG B O 1
ATOM 3332 N N . GLN B 1 79 ? 0.656 46.700 28.788 1.00 19.89 66 GLN B N 1
ATOM 3333 C CA . GLN B 1 79 ? 1.762 47.632 28.983 1.00 19.16 66 GLN B CA 1
ATOM 3334 C C . GLN B 1 79 ? 2.854 47.029 29.856 1.00 17.60 66 GLN B C 1
ATOM 3335 O O . GLN B 1 79 ? 4.043 47.287 29.636 1.00 20.71 66 GLN B O 1
ATOM 3341 N N . ALA B 1 80 ? 2.473 46.219 30.848 1.00 18.09 67 ALA B N 1
ATOM 3342 C CA . ALA B 1 80 ? 3.464 45.596 31.719 1.00 17.30 67 ALA B CA 1
ATOM 3343 C C . ALA B 1 80 ? 4.363 44.636 30.953 1.00 17.20 67 ALA B C 1
ATOM 3344 O O . ALA B 1 80 ? 5.532 44.460 31.315 1.00 19.47 67 ALA B O 1
ATOM 3346 N N . HIS B 1 81 ? 3.843 44.008 29.896 1.00 16.02 68 HIS B N 1
ATOM 3347 C CA . HIS B 1 81 ? 4.663 43.085 29.119 1.00 16.01 68 HIS B CA 1
ATOM 3348 C C . HIS B 1 81 ? 5.709 43.818 28.290 1.00 17.64 68 HIS B C 1
ATOM 3349 O O . HIS B 1 81 ? 6.790 43.274 28.040 1.00 19.01 68 HIS B O 1
ATOM 3356 N N . GLU B 1 82 ? 5.411 45.043 27.852 1.00 19.18 69 GLU B N 1
ATOM 3357 C CA . GLU B 1 82 ? 6.427 45.835 27.167 1.00 19.47 69 GLU B CA 1
ATOM 3358 C C . GLU B 1 82 ? 7.484 46.333 28.143 1.00 19.19 69 GLU B C 1
ATOM 3359 O O . GLU B 1 82 ? 8.683 46.298 27.840 1.00 20.61 69 GLU B O 1
ATOM 3365 N N . ALA B 1 83 ? 7.060 46.787 29.325 1.00 19.98 70 ALA B N 1
ATOM 3366 C CA . ALA B 1 83 ? 7.992 47.391 30.272 1.00 20.98 70 ALA B CA 1
ATOM 3367 C C . ALA B 1 83 ? 8.991 46.373 30.811 1.00 19.97 70 ALA B C 1
ATOM 3368 O O . ALA B 1 83 ? 10.160 46.706 31.039 1.00 23.31 70 ALA B O 1
ATOM 3370 N N . ILE B 1 84 ? 8.554 45.129 31.020 1.00 18.60 71 ILE B N 1
ATOM 3371 C CA . ILE B 1 84 ? 9.431 44.125 31.616 1.00 18.57 71 ILE B CA 1
ATOM 3372 C C . ILE B 1 84 ? 10.582 43.733 30.693 1.00 17.74 71 ILE B C 1
ATOM 3373 O O . ILE B 1 84 ? 11.607 43.235 31.172 1.00 19.10 71 ILE B O 1
ATOM 3378 N N . LEU B 1 85 ? 10.447 43.957 29.382 1.00 19.02 72 LEU B N 1
ATOM 3379 C CA . LEU B 1 85 ? 11.507 43.579 28.450 1.00 18.67 72 LEU B CA 1
ATOM 3380 C C . LEU B 1 85 ? 12.824 44.273 28.772 1.00 20.85 72 LEU B C 1
ATOM 3381 O O . LEU B 1 85 ? 13.897 43.698 28.550 1.00 21.43 72 LEU B O 1
ATOM 3386 N N . ASP B 1 86 ? 12.768 45.498 29.299 1.00 22.65 73 ASP B N 1
ATOM 3387 C CA . ASP B 1 86 ? 13.977 46.257 29.596 1.00 22.59 73 ASP B CA 1
ATOM 3388 C C . ASP B 1 86 ? 14.825 45.630 30.694 1.00 25.19 73 ASP B C 1
ATOM 3389 O O . ASP B 1 86 ? 15.974 46.048 30.878 1.00 25.79 73 ASP B O 1
ATOM 3394 N N . GLU B 1 87 ? 14.300 44.649 31.424 1.00 21.40 74 GLU B N 1
ATOM 3395 C CA . GLU B 1 87 ? 15.031 44.010 32.508 1.00 19.82 74 GLU B CA 1
ATOM 3396 C C . GLU B 1 87 ? 15.781 42.757 32.066 1.00 20.34 74 GLU B C 1
ATOM 3397 O O . GLU B 1 87 ? 16.330 42.048 32.917 1.00 21.11 74 GLU B O 1
ATOM 3403 N N . PHE B 1 88 ? 15.836 42.476 30.764 1.00 18.35 75 PHE B N 1
ATOM 3404 C CA . PHE B 1 88 ? 16.415 41.234 30.271 1.00 19.96 75 PHE B CA 1
ATOM 3405 C C . PHE B 1 88 ? 17.292 41.504 29.057 1.00 18.61 75 PHE B C 1
ATOM 3406 O O . PHE B 1 88 ? 17.081 42.470 28.319 1.00 21.79 75 PHE B O 1
ATOM 3414 N N . GLU B 1 89 ? 18.275 40.627 28.855 1.00 19.72 76 GLU B N 1
ATOM 3415 C CA . GLU B 1 89 ? 19.149 40.704 27.693 1.00 23.05 76 GLU B CA 1
ATOM 3416 C C . GLU B 1 89 ? 18.490 39.997 26.520 1.00 21.16 76 GLU B C 1
ATOM 3417 O O . GLU B 1 89 ? 18.157 38.810 26.611 1.00 20.71 76 GLU B O 1
ATOM 3423 N N . SER B 1 90 ? 18.310 40.728 25.420 1.00 23.90 77 SER B N 1
ATOM 3424 C CA . SER B 1 90 ? 17.814 40.180 24.164 1.00 25.55 77 SER B CA 1
ATOM 3425 C C . SER B 1 90 ? 16.588 39.269 24.303 1.00 21.47 77 SER B C 1
ATOM 3426 O O . SER B 1 90 ? 16.575 38.155 23.796 1.00 23.93 77 SER B O 1
ATOM 3429 N N . PRO B 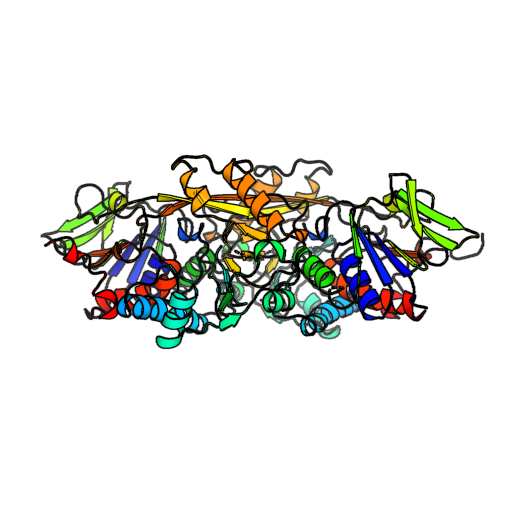1 91 ? 15.532 39.733 24.986 1.00 19.24 78 PRO B N 1
ATOM 3430 C CA . PRO B 1 91 ? 14.357 38.869 25.172 1.00 15.95 78 PRO B CA 1
ATOM 3431 C C . PRO B 1 91 ? 13.676 38.606 23.837 1.00 17.73 78 PRO B C 1
ATOM 3432 O O . PRO B 1 91 ? 13.423 39.528 23.058 1.00 19.09 78 PRO B O 1
ATOM 3436 N N . ALA B 1 92 ? 13.382 37.334 23.576 1.00 15.66 79 ALA B N 1
ATOM 3437 C CA . ALA B 1 92 ? 12.878 36.897 22.281 1.00 15.48 79 ALA B CA 1
ATOM 3438 C C . ALA B 1 92 ? 11.452 36.358 22.356 1.00 16.31 79 ALA B C 1
ATOM 3439 O O . ALA B 1 92 ? 11.041 35.572 21.500 1.00 17.31 79 ALA B O 1
ATOM 3441 N N . TRP B 1 93 ? 10.678 36.786 23.355 1.00 15.84 80 TRP B N 1
ATOM 3442 C CA . TRP B 1 93 ? 9.400 36.155 23.657 1.00 13.39 80 TRP B CA 1
ATOM 3443 C C . TRP B 1 93 ? 8.177 37.026 23.395 1.00 15.14 80 TRP B C 1
ATOM 3444 O O . TRP B 1 93 ? 7.057 36.578 23.660 1.00 16.33 80 TRP B O 1
ATOM 3455 N N . TYR B 1 94 ? 8.344 38.250 22.898 1.00 14.21 81 TYR B N 1
ATOM 3456 C CA . TYR B 1 94 ? 7.213 39.145 22.643 1.00 14.93 81 TYR B CA 1
ATOM 3457 C C . TYR B 1 94 ? 7.324 39.644 21.205 1.00 14.34 81 TYR B C 1
ATOM 3458 O O . TYR B 1 94 ? 8.102 40.557 20.913 1.00 16.59 81 TYR B O 1
ATOM 3467 N N . HIS B 1 95 ? 6.540 39.043 20.314 1.00 13.41 82 HIS B N 1
ATOM 3468 C CA . HIS B 1 95 ? 6.594 39.329 18.886 1.00 13.11 82 HIS B CA 1
ATOM 3469 C C . HIS B 1 95 ? 5.421 40.229 18.526 1.00 16.17 82 HIS B C 1
ATOM 3470 O O . HIS B 1 95 ? 4.268 39.856 18.750 1.00 16.09 82 HIS B O 1
ATOM 3477 N N . ARG B 1 96 ? 5.708 41.395 17.946 1.00 15.14 83 ARG B N 1
ATOM 3478 C CA . ARG B 1 96 ? 4.683 42.411 17.689 1.00 14.77 83 ARG B CA 1
ATOM 3479 C C . ARG B 1 96 ? 4.675 42.867 16.231 1.00 15.10 83 ARG B C 1
ATOM 3480 O O . ARG B 1 96 ? 4.901 44.043 15.931 1.00 17.50 83 ARG B O 1
ATOM 3488 N N . PRO B 1 97 ? 4.375 41.963 15.292 1.00 14.73 84 PRO B N 1
ATOM 3489 C CA . PRO B 1 97 ? 4.267 42.365 13.885 1.00 15.46 84 PRO B CA 1
ATOM 3490 C C . PRO B 1 97 ? 2.899 42.903 13.499 1.00 15.26 84 PRO B C 1
ATOM 3491 O O . PRO B 1 97 ? 2.737 43.372 12.363 1.00 16.50 84 PRO B O 1
ATOM 3495 N N . GLY B 1 98 ? 1.928 42.849 14.398 1.00 16.38 85 GLY B N 1
ATOM 3496 C CA . GLY B 1 98 ? 0.570 43.248 14.106 1.00 17.05 85 GLY B CA 1
ATOM 3497 C C . GLY B 1 98 ? -0.378 42.057 14.090 1.00 16.63 85 GLY B C 1
ATOM 3498 O O . GLY B 1 98 ? 0.015 40.905 13.879 1.00 15.51 85 GLY B O 1
ATOM 3499 N N . VAL B 1 99 ? -1.658 42.354 14.317 1.00 17.12 86 VAL B N 1
ATOM 3500 C CA . VAL B 1 99 ? -2.721 41.356 14.332 1.00 16.03 86 VAL B CA 1
ATOM 3501 C C . VAL B 1 99 ? -3.846 41.832 13.422 1.00 16.41 86 VAL B C 1
ATOM 3502 O O . VAL B 1 99 ? -4.221 43.009 13.451 1.00 19.55 86 VAL B O 1
ATOM 3506 N N . LEU B 1 100 ? -4.377 40.918 12.613 1.00 14.99 87 LEU B N 1
ATOM 3507 C CA . LEU B 1 100 ? -5.518 41.180 11.744 1.00 17.14 87 LEU B CA 1
ATOM 3508 C C . LEU B 1 100 ? -6.696 40.329 12.195 1.00 19.71 87 LEU B C 1
ATOM 3509 O O . LEU B 1 100 ? -6.537 39.140 12.488 1.00 18.51 87 LEU B O 1
ATOM 3514 N N . GLN B 1 101 ? -7.882 40.936 12.236 1.00 18.15 88 GLN B N 1
ATOM 3515 C CA . GLN B 1 101 ? -9.059 40.288 12.799 1.00 20.35 88 GLN B CA 1
ATOM 3516 C C . GLN B 1 101 ? -10.281 40.625 11.959 1.00 21.01 88 GLN B C 1
ATOM 3517 O O . GLN B 1 101 ? -10.555 41.802 11.706 1.00 22.82 88 GLN B O 1
ATOM 3523 N N . TRP B 1 102 ? -11.016 39.597 11.534 1.00 19.14 89 TRP B N 1
ATOM 3524 C CA . TRP B 1 102 ? -12.258 39.817 10.806 1.00 19.55 89 TRP B CA 1
ATOM 3525 C C . TRP B 1 102 ? -13.242 38.687 11.081 1.00 26.09 89 TRP B C 1
ATOM 3526 O O . TRP B 1 102 ? -12.851 37.568 11.425 1.00 21.20 89 TRP B O 1
ATOM 3537 N N . GLN B 1 103 ? -14.524 39.004 10.933 1.00 26.80 90 GLN B N 1
ATOM 3538 C CA . GLN B 1 103 ? -15.634 38.083 11.132 1.00 30.79 90 GLN B CA 1
ATOM 3539 C C . GLN B 1 103 ? -16.372 37.889 9.811 1.00 31.49 90 GLN B C 1
ATOM 3540 O O . GLN B 1 103 ? -15.998 38.448 8.777 1.00 34.41 90 GLN B O 1
ATOM 3546 N N . HIS B 1 104 ? -17.434 37.090 9.853 1.00 37.09 91 HIS B N 1
ATOM 3547 C CA . HIS B 1 104 ? -18.292 36.896 8.688 1.00 37.55 91 HIS B CA 1
ATOM 3548 C C . HIS B 1 104 ? -18.952 38.215 8.299 1.00 37.76 91 HIS B C 1
ATOM 3549 O O . HIS B 1 104 ? -18.931 38.612 7.134 1.00 44.63 91 HIS B O 1
ATOM 3556 N N . ASN B 1 115 ? -19.863 41.901 19.695 1.00 51.86 102 ASN B N 1
ATOM 3557 C CA . ASN B 1 115 ? -20.727 41.469 18.603 1.00 51.76 102 ASN B CA 1
ATOM 3558 C C . ASN B 1 115 ? -20.318 42.116 17.283 1.00 49.86 102 ASN B C 1
ATOM 3559 O O . ASN B 1 115 ? -19.514 41.564 16.532 1.00 48.44 102 ASN B O 1
ATOM 3564 N N . ASP B 1 116 ? -20.876 43.289 17.012 1.00 47.18 103 ASP B N 1
ATOM 3565 C CA . ASP B 1 116 ? -20.612 43.971 15.751 1.00 41.69 103 ASP B CA 1
ATOM 3566 C C . ASP B 1 116 ? -19.170 44.468 15.722 1.00 38.72 103 ASP B C 1
ATOM 3567 O O . ASP B 1 116 ? -18.703 45.060 16.703 1.00 39.89 103 ASP B O 1
ATOM 3572 N N . PRO B 1 117 ? -18.435 44.252 14.626 1.00 36.99 104 PRO B N 1
ATOM 3573 C CA . PRO B 1 117 ? -17.028 44.684 14.605 1.00 36.91 104 PRO B CA 1
ATOM 3574 C C . PRO B 1 117 ? -16.858 46.192 14.602 1.00 33.61 104 PRO B C 1
ATOM 3575 O O . PRO B 1 117 ? -15.907 46.703 15.207 1.00 30.19 104 PRO B O 1
ATOM 3579 N N . LEU B 1 118 ? -17.749 46.925 13.928 1.00 30.12 105 LEU B N 1
ATOM 3580 C CA . LEU B 1 118 ? -17.677 48.382 13.972 1.00 31.59 105 LEU B CA 1
ATOM 3581 C C . LEU B 1 118 ? -17.911 48.894 15.387 1.00 29.43 105 LEU B C 1
ATOM 3582 O O . LEU B 1 118 ? -17.204 49.792 15.854 1.00 28.63 105 LEU B O 1
ATOM 3587 N N . ASP B 1 119 ? -18.900 48.327 16.086 1.00 34.43 106 ASP B N 1
ATOM 3588 C CA . ASP B 1 119 ? -19.127 48.692 17.481 1.00 33.69 106 ASP B CA 1
ATOM 3589 C C . ASP B 1 119 ? -17.888 48.426 18.325 1.00 26.91 106 ASP B C 1
ATOM 3590 O O . ASP B 1 119 ? -17.508 49.252 19.163 1.00 27.26 106 ASP B O 1
ATOM 3595 N N . LYS B 1 120 ? -17.240 47.279 18.111 1.00 29.41 107 LYS B N 1
ATOM 3596 C CA . LYS B 1 120 ? -16.019 46.970 18.847 1.00 28.83 107 LYS B CA 1
ATOM 3597 C C . LYS B 1 120 ? -14.897 47.933 18.477 1.00 25.74 107 LYS B C 1
ATOM 3598 O O . LYS B 1 120 ? -14.196 48.449 19.354 1.00 25.87 107 LYS B O 1
ATOM 3604 N N . TYR B 1 121 ? -14.714 48.187 17.178 1.00 27.40 108 TYR B N 1
ATOM 3605 C CA . TYR B 1 121 ? -13.674 49.116 16.747 1.00 28.48 108 TYR B CA 1
ATOM 3606 C C . TYR B 1 121 ? -13.902 50.506 17.331 1.00 25.63 108 TYR B C 1
ATOM 3607 O O . TYR B 1 121 ? -12.967 51.142 17.832 1.00 26.77 108 TYR B O 1
ATOM 3616 N N . ARG B 1 122 ? -15.143 50.995 17.270 1.00 28.74 109 ARG B N 1
ATOM 3617 C CA . ARG B 1 122 ? -15.445 52.318 17.809 1.00 29.94 109 ARG B CA 1
ATOM 3618 C C . ARG B 1 122 ? -15.170 52.381 19.304 1.00 30.10 109 ARG B C 1
ATOM 3619 O O . ARG B 1 122 ? -14.611 53.367 19.800 1.00 29.39 109 ARG B O 1
ATOM 3627 N N . GLN B 1 123 ? -15.558 51.337 20.039 1.00 29.12 110 GLN B N 1
ATOM 3628 C CA . GLN B 1 123 ? -15.312 51.317 21.476 1.00 30.41 110 GLN B CA 1
ATOM 3629 C C . GLN B 1 123 ? -13.819 51.324 21.778 1.00 27.61 110 GLN B C 1
ATOM 3630 O O . GLN B 1 123 ? -13.369 52.005 22.706 1.00 27.28 110 GLN B O 1
ATOM 3636 N N . LEU B 1 124 ? -13.034 50.582 20.994 1.00 28.72 111 LEU B N 1
ATOM 3637 C CA . LEU B 1 124 ? -11.594 50.530 21.225 1.00 29.82 111 LEU B CA 1
ATOM 3638 C C . LEU B 1 124 ? -10.936 51.872 20.936 1.00 26.98 111 LEU B C 1
ATOM 3639 O O . LEU B 1 124 ? -10.061 52.314 21.690 1.00 29.56 111 LEU B O 1
ATOM 3644 N N . VAL B 1 125 ? -11.338 52.533 19.847 1.00 30.21 112 VAL B N 1
ATOM 3645 C CA . VAL B 1 125 ? -10.807 53.859 19.543 1.00 29.95 112 VAL B CA 1
ATOM 3646 C C . VAL B 1 125 ? -11.143 54.837 20.662 1.00 31.05 112 VAL B C 1
ATOM 3647 O O . VAL B 1 125 ? -10.295 55.632 21.088 1.00 34.56 112 VAL B O 1
ATOM 3651 N N . GLU B 1 126 ? -12.381 54.788 21.161 1.00 32.18 113 GLU B N 1
ATOM 3652 C CA . GLU B 1 126 ? -12.787 55.690 22.234 1.00 32.64 113 GLU B CA 1
ATOM 3653 C C . GLU B 1 126 ? -11.976 55.460 23.502 1.00 33.78 113 GLU B C 1
ATOM 3654 O O . GLU B 1 126 ? -11.693 56.412 24.239 1.00 35.79 113 GLU B O 1
ATOM 3656 N N . TRP B 1 127 ? -11.593 54.213 23.774 1.00 30.25 114 TRP B N 1
ATOM 3657 C CA . TRP B 1 127 ? -10.776 53.910 24.942 1.00 30.46 114 TRP B CA 1
ATOM 3658 C C . TRP B 1 127 ? -9.284 54.096 24.693 1.00 28.55 114 TRP B C 1
ATOM 3659 O O . TRP B 1 127 ? -8.499 53.995 25.640 1.00 33.39 114 TRP B O 1
ATOM 3670 N N . GLY B 1 128 ? -8.879 54.367 23.459 1.00 31.72 115 GLY B N 1
ATOM 3671 C CA . GLY B 1 128 ? -7.499 54.677 23.153 1.00 30.70 115 GLY B CA 1
ATOM 3672 C C . GLY B 1 128 ? -6.639 53.519 22.696 1.00 30.75 115 GLY B C 1
ATOM 3673 O O . GLY B 1 128 ? -5.409 53.633 22.749 1.00 31.02 115 GLY B O 1
ATOM 3674 N N . TYR B 1 129 ? -7.236 52.420 22.248 1.00 29.47 116 TYR B N 1
ATOM 3675 C CA . TYR B 1 129 ? -6.443 51.268 21.839 1.00 26.59 116 TYR B CA 1
ATOM 3676 C C . TYR B 1 129 ? -5.943 51.453 20.407 1.00 27.52 116 TYR B C 1
ATOM 3677 O O . TYR B 1 129 ? -6.682 51.942 19.548 1.00 25.79 116 TYR B O 1
ATOM 3686 N N . PRO B 1 130 ? -4.695 51.069 20.124 1.00 25.46 117 PRO B N 1
ATOM 3687 C CA . PRO B 1 130 ? -4.180 51.188 18.752 1.00 26.61 117 PRO B CA 1
ATOM 3688 C C . PRO B 1 130 ? -4.843 50.211 17.793 1.00 25.90 117 PRO B C 1
ATOM 3689 O O . PRO B 1 130 ? -4.401 49.067 17.649 1.00 25.00 117 PRO B O 1
ATOM 3693 N N . ALA B 1 131 ? -5.909 50.657 17.131 1.00 25.36 118 ALA B N 1
ATOM 3694 C CA . ALA B 1 131 ? -6.646 49.826 16.191 1.00 23.19 118 ALA B CA 1
ATOM 3695 C C . ALA B 1 131 ? -7.027 50.659 14.977 1.00 26.99 118 ALA B C 1
ATOM 3696 O O . ALA B 1 131 ? -7.304 51.856 15.088 1.00 30.45 118 ALA B O 1
ATOM 3698 N N . GLU B 1 132 ? -7.040 50.011 13.814 1.00 24.51 119 GLU B N 1
ATOM 3699 C CA . GLU B 1 132 ? -7.389 50.653 12.555 1.00 25.28 119 GLU B CA 1
ATOM 3700 C C . GLU B 1 132 ? -8.422 49.810 11.825 1.00 25.98 119 GLU B C 1
ATOM 3701 O O . GLU B 1 132 ? -8.379 48.578 11.876 1.00 25.60 119 GLU B O 1
ATOM 3707 N N . LEU B 1 133 ? -9.342 50.480 11.138 1.00 23.07 120 LEU B N 1
ATOM 3708 C CA . LEU B 1 133 ? -10.356 49.820 10.328 1.00 24.12 120 LEU B CA 1
ATOM 3709 C C . LEU B 1 133 ? -9.896 49.831 8.875 1.00 24.14 120 LEU B C 1
ATOM 3710 O O . LEU B 1 133 ? -9.692 50.902 8.294 1.00 26.95 120 LEU B O 1
ATOM 3715 N N . ILE B 1 134 ? -9.728 48.643 8.295 1.00 21.65 121 ILE B N 1
ATOM 3716 C CA . ILE B 1 134 ? -9.256 48.477 6.927 1.00 21.04 121 ILE B CA 1
ATOM 3717 C C . ILE B 1 134 ? -10.166 47.487 6.203 1.00 22.57 121 ILE B C 1
ATOM 3718 O O . ILE B 1 134 ? -11.130 46.974 6.770 1.00 22.92 121 ILE B O 1
ATOM 3723 N N . ASP B 1 135 ? -9.855 47.225 4.933 1.00 22.60 122 ASP B N 1
ATOM 3724 C CA . ASP B 1 135 ? -10.658 46.329 4.108 1.00 23.36 122 ASP B CA 1
ATOM 3725 C C . ASP B 1 135 ? -9.769 45.279 3.445 1.00 21.56 122 ASP B C 1
ATOM 3726 O O . ASP B 1 135 ? -8.554 45.227 3.665 1.00 23.38 122 ASP B O 1
ATOM 3731 N N . ALA B 1 136 ? -10.394 44.439 2.614 1.00 24.19 123 ALA B N 1
ATOM 3732 C CA . ALA B 1 136 ? -9.675 43.330 1.992 1.00 23.25 123 ALA B CA 1
ATOM 3733 C C . ALA B 1 136 ? -8.559 43.824 1.079 1.00 24.65 123 ALA B C 1
ATOM 3734 O O . ALA B 1 136 ? -7.505 43.185 0.978 1.00 23.09 123 ALA B O 1
ATOM 3736 N N . ARG B 1 137 ? -8.772 44.954 0.400 1.00 23.26 124 ARG B N 1
ATOM 3737 C CA . ARG B 1 137 ? -7.718 45.507 -0.446 1.00 22.25 124 ARG B CA 1
ATOM 3738 C C . ARG B 1 137 ? -6.513 45.931 0.383 1.00 23.54 124 ARG B C 1
ATOM 3739 O O . ARG B 1 137 ? -5.365 45.776 -0.051 1.00 23.84 124 ARG B O 1
ATOM 3747 N N . ASP B 1 138 ? -6.753 46.468 1.581 1.00 21.16 125 ASP B N 1
ATOM 3748 C CA . ASP B 1 138 ? -5.647 46.812 2.467 1.00 21.27 125 ASP B CA 1
ATOM 3749 C C . ASP B 1 138 ? -4.898 45.563 2.914 1.00 22.52 125 ASP B C 1
ATOM 3750 O O . ASP B 1 138 ? -3.664 45.567 2.999 1.00 22.59 125 ASP B O 1
ATOM 3755 N N . VAL B 1 139 ? -5.629 44.482 3.199 1.00 22.24 126 VAL B N 1
ATOM 3756 C CA . VAL B 1 139 ? -4.990 43.237 3.620 1.00 23.52 126 VAL B CA 1
ATOM 3757 C C . VAL B 1 139 ? -4.134 42.666 2.496 1.00 25.33 126 VAL B C 1
ATOM 3758 O O . VAL B 1 139 ? -3.051 42.117 2.738 1.00 23.72 126 VAL B O 1
ATOM 3762 N N . ARG B 1 140 ? -4.600 42.791 1.249 1.00 23.69 127 ARG B N 1
ATOM 3763 C CA . ARG B 1 140 ? -3.817 42.325 0.109 1.00 24.03 127 ARG B CA 1
ATOM 3764 C C . ARG B 1 140 ? -2.437 42.969 0.073 1.00 24.42 127 ARG B C 1
ATOM 3765 O O . ARG B 1 140 ? -1.462 42.328 -0.337 1.00 24.40 127 ARG B O 1
ATOM 3773 N N . GLU B 1 141 ? -2.329 44.226 0.505 1.00 21.57 128 GLU B N 1
ATOM 3774 C CA . GLU B 1 141 ? -1.028 44.884 0.566 1.00 23.10 128 GLU B CA 1
ATOM 3775 C C . GLU B 1 141 ? -0.198 44.380 1.742 1.00 23.49 128 GLU B C 1
ATOM 3776 O O . GLU B 1 141 ? 1.020 44.215 1.618 1.00 23.45 128 GLU B O 1
ATOM 3782 N N . LEU B 1 142 ? -0.837 44.132 2.887 1.00 19.11 129 LEU B N 1
ATOM 3783 C CA . LEU B 1 142 ? -0.100 43.752 4.089 1.00 20.25 129 LEU B CA 1
ATOM 3784 C C . LEU B 1 142 ? 0.296 42.281 4.064 1.00 19.32 129 LEU B C 1
ATOM 3785 O O . LEU B 1 142 ? 1.433 41.930 4.402 1.00 19.06 129 LEU B O 1
ATOM 3790 N N . GLU B 1 143 ? -0.637 41.407 3.698 1.00 18.75 130 GLU B N 1
ATOM 3791 C CA . GLU B 1 143 ? -0.408 39.961 3.684 1.00 16.60 130 GLU B CA 1
ATOM 3792 C C . GLU B 1 143 ? -0.987 39.405 2.395 1.00 18.22 130 GLU B C 1
ATOM 3793 O O . GLU B 1 143 ? -2.098 38.859 2.371 1.00 17.20 130 GLU B O 1
ATOM 3799 N N . PRO B 1 144 ? -0.248 39.519 1.288 1.00 18.06 131 PRO B N 1
ATOM 3800 C CA . PRO B 1 144 ? -0.817 39.170 -0.024 1.00 17.31 131 PRO B CA 1
ATOM 3801 C C . PRO B 1 144 ? -1.139 37.695 -0.207 1.00 16.19 131 PRO B C 1
ATOM 3802 O O . PRO B 1 144 ? -1.866 37.360 -1.150 1.00 20.40 131 PRO B O 1
ATOM 3806 N N . GLN B 1 145 ? -0.639 36.804 0.647 1.00 15.13 132 GLN B N 1
ATOM 3807 C CA . GLN B 1 145 ? -0.928 35.387 0.481 1.00 14.08 132 GLN B CA 1
ATOM 3808 C C . GLN B 1 145 ? -2.233 34.952 1.136 1.00 14.33 132 GLN B C 1
ATOM 3809 O O . GLN B 1 145 ? -2.633 33.794 0.971 1.00 16.97 132 GLN B O 1
ATOM 3815 N N . ILE B 1 146 ? -2.906 35.844 1.863 1.00 16.03 133 ILE B N 1
ATOM 3816 C CA . ILE B 1 146 ? -4.242 35.542 2.360 1.00 16.60 133 ILE B CA 1
ATOM 3817 C C . ILE B 1 146 ? -5.209 35.494 1.185 1.00 18.35 133 ILE B C 1
ATOM 3818 O O . ILE B 1 146 ? -5.190 36.366 0.306 1.00 18.69 133 ILE B O 1
ATOM 3823 N N . ASN B 1 147 ? -6.047 34.462 1.156 1.00 18.92 134 ASN B N 1
ATOM 3824 C CA . ASN B 1 147 ? -7.077 34.341 0.134 1.00 23.08 134 ASN B CA 1
ATOM 3825 C C . ASN B 1 147 ? -8.110 35.444 0.331 1.00 25.77 134 ASN B C 1
ATOM 3826 O O . ASN B 1 147 ? -8.716 35.549 1.402 1.00 24.82 134 ASN B O 1
ATOM 3831 N N . ALA B 1 148 ? -8.312 36.265 -0.704 1.00 32.09 135 ALA B N 1
ATOM 3832 C CA . ALA B 1 148 ? -9.313 37.324 -0.618 1.00 32.09 135 ALA B CA 1
ATOM 3833 C C . ALA B 1 148 ? -10.709 36.759 -0.395 1.00 27.30 135 ALA B C 1
ATOM 3834 O O . ALA B 1 148 ? -11.539 37.400 0.262 1.00 31.53 135 ALA B O 1
ATOM 3836 N N . ASP B 1 149 ? -10.984 35.563 -0.924 1.00 28.72 136 ASP B N 1
ATOM 3837 C CA . ASP B 1 149 ? -12.276 34.925 -0.695 1.00 28.25 136 ASP B CA 1
ATOM 3838 C C . ASP B 1 149 ? -12.527 34.684 0.788 1.00 31.14 136 ASP B C 1
ATOM 3839 O O . ASP B 1 149 ? -13.682 34.664 1.228 1.00 29.14 136 ASP B O 1
ATOM 3844 N N . ALA B 1 150 ? -11.463 34.501 1.574 1.00 29.14 137 ALA B N 1
ATOM 3845 C CA . ALA B 1 150 ? -11.608 34.277 3.007 1.00 24.38 137 ALA B CA 1
ATOM 3846 C C . ALA B 1 150 ? -12.067 35.519 3.760 1.00 27.97 137 ALA B C 1
ATOM 3847 O O . ALA B 1 150 ? -12.450 35.405 4.930 1.00 27.63 137 ALA B O 1
ATOM 3849 N N . ILE B 1 151 ? -12.042 36.691 3.130 1.00 28.36 138 ILE B N 1
ATOM 3850 C CA . ILE B 1 151 ? -12.453 37.933 3.764 1.00 26.66 138 ILE B CA 1
ATOM 3851 C C . ILE B 1 151 ? -13.795 38.425 3.236 1.00 31.02 138 ILE B C 1
ATOM 3852 O O . ILE B 1 151 ? -14.657 38.839 4.014 1.00 33.27 138 ILE B O 1
ATOM 3857 N N . GLY B 1 152 ? -13.994 38.387 1.920 1.00 31.79 139 GLY B N 1
ATOM 3858 C CA . GLY B 1 152 ? -15.194 38.980 1.355 1.00 32.41 139 GLY B CA 1
ATOM 3859 C C . GLY B 1 152 ? -15.160 40.489 1.506 1.00 33.97 139 GLY B C 1
ATOM 3860 O O . GLY B 1 152 ? -14.103 41.122 1.413 1.00 34.78 139 GLY B O 1
ATOM 3861 N N . ASN B 1 153 ? -16.328 41.080 1.751 1.00 34.57 140 ASN B N 1
ATOM 3862 C CA . ASN B 1 153 ? -16.430 42.512 1.997 1.00 33.69 140 ASN B CA 1
ATOM 3863 C C . ASN B 1 153 ? -16.474 42.856 3.481 1.00 37.53 140 ASN B C 1
ATOM 3864 O O . ASN B 1 153 ? -16.818 43.989 3.835 1.00 35.68 140 ASN B O 1
ATOM 3869 N N . ALA B 1 154 ? -16.140 41.907 4.350 1.00 34.01 141 ALA B N 1
ATOM 3870 C CA . ALA B 1 154 ? -16.195 42.154 5.778 1.00 33.60 141 ALA B CA 1
ATOM 3871 C C . ALA B 1 154 ? -15.157 43.202 6.174 1.00 29.87 141 ALA B C 1
ATOM 3872 O O . ALA B 1 154 ? -14.074 43.270 5.586 1.00 32.09 141 ALA B O 1
ATOM 3874 N N . PRO B 1 155 ? -15.470 44.040 7.157 1.00 30.40 142 PRO B N 1
ATOM 3875 C CA . PRO B 1 155 ? -14.457 44.959 7.681 1.00 28.58 142 PRO B CA 1
ATOM 3876 C C . PRO B 1 155 ? -13.366 44.187 8.402 1.00 27.72 142 PRO B C 1
ATOM 3877 O O . PRO B 1 155 ? -13.588 43.095 8.931 1.00 27.49 142 PRO B O 1
ATOM 3881 N N . VAL B 1 156 ? -12.170 44.766 8.407 1.00 24.54 143 VAL B N 1
ATOM 3882 C CA . VAL B 1 156 ? -10.997 44.157 9.022 1.00 22.13 143 VAL B CA 1
ATOM 3883 C C . VAL B 1 156 ? -10.439 45.137 10.039 1.00 22.79 143 VAL B C 1
ATOM 3884 O O . VAL B 1 156 ? -10.235 46.315 9.724 1.00 25.27 143 VAL B O 1
ATOM 3888 N N . ILE B 1 157 ? -10.201 44.659 11.257 1.00 18.65 144 ILE B N 1
ATOM 3889 C CA . ILE B 1 157 ? -9.516 45.446 12.271 1.00 19.01 144 ILE B CA 1
ATOM 3890 C C . ILE B 1 157 ? -8.047 45.059 12.262 1.00 22.72 144 ILE B C 1
ATOM 3891 O O . ILE B 1 157 ? -7.707 43.874 12.365 1.00 21.71 144 ILE B O 1
ATOM 3896 N N . HIS B 1 158 ? -7.180 46.055 12.120 1.00 21.21 145 HIS B N 1
ATOM 3897 C CA . HIS B 1 158 ? -5.738 45.869 12.169 1.00 20.08 145 HIS B CA 1
ATOM 3898 C C . HIS B 1 158 ? -5.237 46.472 13.473 1.00 21.25 145 HIS B C 1
ATOM 3899 O O . HIS B 1 158 ? -5.477 47.654 13.747 1.00 19.64 145 HIS B O 1
ATOM 3906 N N . TYR B 1 159 ? -4.576 45.655 14.285 1.00 18.28 146 TYR B N 1
ATOM 3907 C CA . TYR B 1 159 ? -3.920 46.131 15.492 1.00 18.56 146 TYR B CA 1
ATOM 3908 C C . TYR B 1 159 ? -2.428 46.200 15.189 1.00 20.82 146 TYR B C 1
ATOM 3909 O O . TYR B 1 159 ? -1.702 45.223 15.411 1.00 17.93 146 TYR B O 1
ATOM 3918 N N . PRO B 1 160 ? -1.938 47.335 14.676 1.00 18.10 147 PRO B N 1
ATOM 3919 C CA . PRO B 1 160 ? -0.604 47.347 14.048 1.00 18.38 147 PRO B CA 1
ATOM 3920 C C . PRO B 1 160 ? 0.557 47.162 15.009 1.00 18.64 147 PRO B C 1
ATOM 3921 O O . PRO B 1 160 ? 1.639 46.760 14.561 1.00 20.63 147 PRO B O 1
ATOM 3925 N N . GLN B 1 161 ? 0.390 47.452 16.298 1.00 18.35 148 GLN B N 1
ATOM 3926 C CA . GLN B 1 161 ? 1.464 47.289 17.269 1.00 18.55 148 GLN B CA 1
ATOM 3927 C C . GLN B 1 161 ? 1.254 46.092 18.183 1.00 15.25 148 GLN B C 1
ATOM 3928 O O . GLN B 1 161 ? 1.989 45.937 19.165 1.00 18.56 148 GLN B O 1
ATOM 3934 N N . ASP B 1 162 ? 0.278 45.242 17.885 1.00 17.24 149 ASP B N 1
ATOM 3935 C CA . ASP B 1 162 ? -0.051 44.128 18.757 1.00 17.31 149 ASP B CA 1
ATOM 3936 C C . ASP B 1 162 ? 0.738 42.881 18.373 1.00 16.30 149 ASP B C 1
ATOM 3937 O O . ASP B 1 162 ? 1.276 42.763 17.269 1.00 17.41 149 ASP B O 1
ATOM 3942 N N . GLY B 1 163 ? 0.794 41.945 19.305 1.00 15.85 150 GLY B N 1
ATOM 3943 C CA . GLY B 1 163 ? 1.437 40.684 19.031 1.00 17.48 150 GLY B CA 1
ATOM 3944 C C . GLY B 1 163 ? 1.183 39.675 20.123 1.00 15.97 150 GLY B C 1
ATOM 3945 O O . GLY B 1 163 ? 0.271 39.830 20.937 1.00 15.80 150 GLY B O 1
ATOM 3946 N N . TRP B 1 164 ? 2.013 38.635 20.135 1.00 14.92 151 TRP B N 1
ATOM 3947 C CA . TRP B 1 164 ? 1.813 37.498 21.017 1.00 14.49 151 TRP B CA 1
ATOM 3948 C C . TRP B 1 164 ? 3.059 37.238 21.852 1.00 15.62 151 TRP B C 1
ATOM 3949 O O . TRP B 1 164 ? 4.174 37.629 21.497 1.00 15.40 151 TRP B O 1
ATOM 3960 N N . LEU B 1 165 ? 2.844 36.562 22.973 1.00 13.26 152 LEU B N 1
ATOM 3961 C CA . LEU B 1 165 ? 3.908 36.137 23.867 1.00 12.21 152 LEU B CA 1
ATOM 3962 C C . LEU B 1 165 ? 4.274 34.685 23.587 1.00 12.42 152 LEU B C 1
ATOM 3963 O O . LEU B 1 165 ? 3.486 33.915 23.033 1.00 14.37 152 LEU B O 1
ATOM 3968 N N . ASP B 1 166 ? 5.500 34.328 23.965 1.00 12.76 153 ASP B N 1
ATOM 3969 C CA . ASP B 1 166 ? 5.905 32.936 24.089 1.00 13.38 153 ASP B CA 1
ATOM 3970 C C . ASP B 1 166 ? 5.920 32.632 25.582 1.00 13.23 153 ASP B C 1
ATOM 3971 O O . ASP B 1 166 ? 6.955 32.808 26.236 1.00 13.22 153 ASP B O 1
ATOM 3976 N N . PRO B 1 167 ? 4.796 32.192 26.155 1.00 13.27 154 PRO B N 1
ATOM 3977 C CA . PRO B 1 167 ? 4.688 32.147 27.626 1.00 14.23 154 PRO B CA 1
ATOM 3978 C C . PRO B 1 167 ? 5.648 31.180 28.299 1.00 13.92 154 PRO B C 1
ATOM 3979 O O . PRO B 1 167 ? 6.066 31.430 29.437 1.00 13.31 154 PRO B O 1
ATOM 3983 N N . THR B 1 168 ? 6.001 30.075 27.641 1.00 13.89 155 THR B N 1
ATOM 3984 C CA . THR B 1 168 ? 6.935 29.129 28.244 1.00 13.12 155 THR B CA 1
ATOM 3985 C C . THR B 1 168 ? 8.347 29.702 28.287 1.00 12.33 155 THR B C 1
ATOM 3986 O O . THR B 1 168 ? 9.053 29.561 29.293 1.00 13.04 155 THR B O 1
ATOM 3990 N N . LEU B 1 169 ? 8.769 30.360 27.205 1.00 12.90 156 LEU B N 1
ATOM 3991 C CA . LEU B 1 169 ? 10.063 31.035 27.194 1.00 11.88 156 LEU B CA 1
ATOM 3992 C C . LEU B 1 169 ? 10.083 32.201 28.175 1.00 13.68 156 LEU B C 1
ATOM 3993 O O . LEU B 1 169 ? 11.090 32.432 28.854 1.00 13.87 156 LEU B O 1
ATOM 3998 N N . TYR B 1 170 ? 8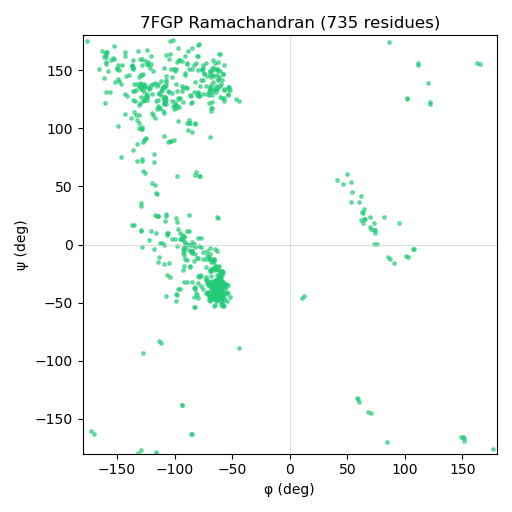.978 32.948 28.255 1.00 12.39 157 TYR B N 1
ATOM 3999 C CA . TYR B 1 170 ? 8.840 34.001 29.256 1.00 12.01 157 TYR B CA 1
ATOM 4000 C C . TYR B 1 170 ? 9.007 33.439 30.662 1.00 13.41 157 TYR B C 1
ATOM 4001 O O . TYR B 1 170 ? 9.821 33.936 31.450 1.00 13.58 157 TYR B O 1
ATOM 4010 N N . ALA B 1 171 ? 8.248 32.389 30.991 1.00 11.74 158 ALA B N 1
ATOM 4011 C CA . ALA B 1 171 ? 8.312 31.812 32.331 1.00 13.05 158 ALA B CA 1
ATOM 4012 C C . ALA B 1 171 ? 9.712 31.304 32.650 1.00 12.80 158 ALA B C 1
ATOM 4013 O O . ALA B 1 171 ? 10.208 31.487 33.768 1.00 13.62 158 ALA B O 1
ATOM 4015 N N . GLY B 1 172 ? 10.370 30.673 31.677 1.00 13.48 159 GLY B N 1
ATOM 4016 C CA . GLY B 1 172 ? 11.715 30.177 31.915 1.00 14.40 159 GLY B CA 1
ATOM 4017 C C . GLY B 1 172 ? 12.718 31.293 32.125 1.00 14.29 159 GLY B C 1
ATOM 4018 O O . GLY B 1 172 ? 13.636 31.169 32.943 1.00 14.28 159 GLY B O 1
ATOM 4019 N N . SER B 1 173 ? 12.550 32.403 31.402 1.00 13.73 160 SER B N 1
ATOM 4020 C CA . SER B 1 173 ? 13.486 33.514 31.519 1.00 12.74 160 SER B CA 1
ATOM 4021 C C . SER B 1 173 ? 13.318 34.243 32.845 1.00 13.94 160 SER B C 1
ATOM 4022 O O . SER B 1 173 ? 14.309 34.610 33.488 1.00 15.17 160 SER B O 1
ATOM 4025 N N . LEU B 1 174 ? 12.071 34.464 33.272 1.00 14.36 161 LEU B N 1
ATOM 4026 C CA . LEU B 1 174 ? 11.842 35.112 34.560 1.00 14.87 161 LEU B CA 1
ATOM 4027 C C . LEU B 1 174 ? 12.327 34.236 35.706 1.00 15.34 161 LEU B C 1
ATOM 4028 O O . LEU B 1 174 ? 12.903 34.737 36.679 1.00 16.02 161 LEU B O 1
ATOM 4033 N N . THR B 1 175 ? 12.108 32.923 35.607 1.00 14.03 162 THR B N 1
ATOM 4034 C CA . THR B 1 175 ? 12.577 32.019 36.651 1.00 14.19 162 THR B CA 1
ATOM 4035 C C . THR B 1 175 ? 14.098 32.005 36.721 1.00 14.78 162 THR B C 1
ATOM 4036 O O . THR B 1 175 ? 14.676 32.031 37.813 1.00 16.21 162 THR B O 1
ATOM 4040 N N . GLU B 1 176 ? 14.765 31.983 35.565 1.00 15.41 163 GLU B N 1
ATOM 4041 C CA . GLU B 1 176 ? 16.223 32.029 35.551 1.00 15.44 163 GLU B CA 1
ATOM 4042 C C . GLU B 1 176 ? 16.738 33.305 36.206 1.00 16.83 163 GLU B C 1
ATOM 4043 O O . GLU B 1 176 ? 17.656 33.265 37.034 1.00 16.29 163 GLU B O 1
ATOM 4049 N N . ALA B 1 177 ? 16.145 34.449 35.855 1.00 16.45 164 ALA B N 1
ATOM 4050 C CA . ALA B 1 177 ? 16.594 35.720 36.415 1.00 16.15 164 ALA B CA 1
ATOM 4051 C C . ALA B 1 177 ? 16.344 35.788 37.917 1.00 17.56 164 ALA B C 1
ATOM 4052 O O . ALA B 1 177 ? 17.186 36.290 38.671 1.00 18.68 164 ALA B O 1
ATOM 4054 N N . ALA B 1 178 ? 15.192 35.288 38.371 1.00 16.00 165 ALA B N 1
ATOM 4055 C CA . ALA B 1 178 ? 14.890 35.311 39.798 1.00 16.99 165 ALA B CA 1
ATOM 4056 C C . ALA B 1 178 ? 15.885 34.472 40.588 1.00 17.64 165 ALA B C 1
ATOM 4057 O O . ALA B 1 178 ? 16.275 34.841 41.702 1.00 19.21 165 ALA B O 1
ATOM 4067 N N . VAL B 1 180 ? 19.100 33.668 39.599 1.00 18.05 167 VAL B N 1
ATOM 4068 C CA . VAL B 1 180 ? 20.450 34.215 39.502 1.00 19.39 167 VAL B CA 1
ATOM 4069 C C . VAL B 1 180 ? 20.567 35.526 40.272 1.00 18.84 167 VAL B C 1
ATOM 4070 O O . VAL B 1 180 ? 21.545 35.751 40.995 1.00 22.09 167 VAL B O 1
ATOM 4074 N N . ARG B 1 181 ? 19.580 36.410 40.130 1.00 20.27 168 ARG B N 1
ATOM 4075 C CA . ARG B 1 181 ? 19.686 37.754 40.685 1.00 18.68 168 ARG B CA 1
ATOM 4076 C C . ARG B 1 181 ? 19.175 37.862 42.113 1.00 22.30 168 ARG B C 1
ATOM 4077 O O . ARG B 1 181 ? 19.698 38.673 42.886 1.00 23.28 168 ARG B O 1
ATOM 4085 N N . HIS B 1 182 ? 18.163 37.075 42.487 1.00 21.55 169 HIS B N 1
ATOM 4086 C CA . HIS B 1 182 ? 17.465 37.290 43.748 1.00 23.38 169 HIS B CA 1
ATOM 4087 C C . HIS B 1 182 ? 17.341 36.037 44.609 1.00 23.97 169 HIS B C 1
ATOM 4088 O O . HIS B 1 182 ? 16.571 36.041 45.577 1.00 28.93 169 HIS B O 1
ATOM 4095 N N . GLY B 1 183 ? 18.070 34.970 44.289 1.00 20.97 170 GLY B N 1
ATOM 4096 C CA . GLY B 1 183 ? 18.106 33.802 45.147 1.00 23.29 170 GLY B CA 1
ATOM 4097 C C . GLY B 1 183 ? 16.832 32.992 45.221 1.00 23.06 170 GLY B C 1
ATOM 4098 O O . GLY B 1 183 ? 16.619 32.289 46.213 1.00 23.05 170 GLY B O 1
ATOM 4099 N N . LEU B 1 184 ? 15.974 33.064 44.206 1.00 18.85 171 LEU B N 1
ATOM 4100 C CA . LEU B 1 184 ? 14.787 32.221 44.187 1.00 17.23 171 LEU B CA 1
ATOM 4101 C C . LEU B 1 184 ? 15.188 30.750 44.138 1.00 21.21 171 LEU B C 1
ATOM 4102 O O . LEU B 1 184 ? 16.190 30.375 43.522 1.00 18.61 171 LEU B O 1
ATOM 4107 N N . THR B 1 185 ? 14.387 29.915 44.796 1.00 18.73 172 THR B N 1
ATOM 4108 C CA . THR B 1 185 ? 14.565 28.470 44.803 1.00 20.11 172 THR B CA 1
ATOM 4109 C C . THR B 1 185 ? 13.429 27.826 44.018 1.00 18.71 172 THR B C 1
ATOM 4110 O O . THR B 1 185 ? 12.264 28.203 44.184 1.00 19.67 172 THR B O 1
ATOM 4114 N N . LEU B 1 186 ? 13.769 26.870 43.156 1.00 18.37 173 LEU B N 1
ATOM 4115 C CA . LEU B 1 186 ? 12.790 26.113 42.388 1.00 16.86 173 LEU B CA 1
ATOM 4116 C C . LEU B 1 186 ? 12.728 24.692 42.929 1.00 18.95 173 LEU B C 1
ATOM 4117 O O . LEU B 1 186 ? 13.758 24.017 43.032 1.00 22.14 173 LEU B O 1
ATOM 4122 N N . VAL B 1 187 ? 11.525 24.243 43.278 1.00 17.20 174 VAL B N 1
ATOM 4123 C CA . VAL B 1 187 ? 11.304 22.913 43.835 1.00 18.49 174 VAL B CA 1
ATOM 4124 C C . VAL B 1 187 ? 10.438 22.125 42.864 1.00 18.97 174 VAL B C 1
ATOM 4125 O O . VAL B 1 187 ? 9.332 22.559 42.517 1.00 18.17 174 VAL B O 1
ATOM 4129 N N . ARG B 1 188 ? 10.937 20.970 42.429 1.00 18.43 175 ARG B N 1
ATOM 4130 C CA . ARG B 1 188 ? 10.146 20.040 41.629 1.00 20.06 175 ARG B CA 1
ATOM 4131 C C . ARG B 1 188 ? 9.336 19.182 42.591 1.00 23.22 175 ARG B C 1
ATOM 4132 O O . ARG B 1 188 ? 9.836 18.199 43.143 1.00 25.90 175 ARG B O 1
ATOM 4134 N N . GLY B 1 189 ? 8.082 19.564 42.808 1.00 19.09 176 GLY B N 1
ATOM 4135 C CA . GLY B 1 189 ? 7.220 18.843 43.724 1.00 18.86 176 GLY B CA 1
ATOM 4136 C C . GLY B 1 189 ? 5.771 19.176 43.464 1.00 19.80 176 GLY B C 1
ATOM 4137 O O . GLY B 1 189 ? 5.449 20.190 42.838 1.00 16.65 176 GLY B O 1
ATOM 4138 N N . LYS B 1 190 ? 4.892 18.307 43.953 1.00 17.04 177 LYS B N 1
ATOM 4139 C CA . LYS B 1 190 ? 3.455 18.460 43.768 1.00 17.18 177 LYS B CA 1
ATOM 4140 C C . LYS B 1 190 ? 2.809 18.811 45.100 1.00 18.13 177 LYS B C 1
ATOM 4141 O O . LYS B 1 190 ? 2.821 18.000 46.033 1.00 18.44 177 LYS B O 1
ATOM 4147 N N . VAL B 1 191 ? 2.246 20.017 45.185 1.00 15.26 178 VAL B N 1
ATOM 4148 C CA . VAL B 1 191 ? 1.517 20.418 46.381 1.00 15.48 178 VAL B CA 1
ATOM 4149 C C . VAL B 1 191 ? 0.232 19.607 46.478 1.00 16.12 178 VAL B C 1
ATOM 4150 O O . VAL B 1 191 ? -0.519 19.478 45.502 1.00 17.50 178 VAL B O 1
ATOM 4154 N N . ALA B 1 192 ? -0.018 19.036 47.659 1.00 17.92 179 ALA B N 1
ATOM 4155 C CA . ALA B 1 192 ? -1.230 18.272 47.909 1.00 17.95 179 ALA B CA 1
ATOM 4156 C C . ALA B 1 192 ? -2.203 18.969 48.847 1.00 19.92 179 ALA B C 1
ATOM 4157 O O . ALA B 1 192 ? -3.379 18.592 48.883 1.00 22.06 179 ALA B O 1
ATOM 4159 N N . GLY B 1 193 ? -1.748 19.969 49.590 1.00 18.40 180 GLY B N 1
ATOM 4160 C CA . GLY B 1 193 ? -2.620 20.701 50.487 1.00 21.06 180 GLY B CA 1
ATOM 4161 C C . GLY B 1 193 ? -1.858 21.832 51.137 1.00 19.33 180 GLY B C 1
ATOM 4162 O O . GLY B 1 193 ? -0.646 21.989 50.948 1.00 18.77 180 GLY B O 1
ATOM 4163 N N . LEU B 1 194 ? -2.589 22.626 51.908 1.00 19.47 181 LEU B N 1
ATOM 4164 C CA . LEU B 1 194 ? -2.015 23.743 52.639 1.00 18.81 181 LEU B CA 1
ATOM 4165 C C . LEU B 1 194 ? -1.811 23.362 54.098 1.00 23.01 181 LEU B C 1
ATOM 4166 O O . LEU B 1 194 ? -2.529 22.522 54.646 1.00 25.61 181 LEU B O 1
ATOM 4171 N N . VAL B 1 195 ? -0.816 23.986 54.720 1.00 21.33 182 VAL B N 1
ATOM 4172 C CA . VAL B 1 195 ? -0.589 23.873 56.155 1.00 21.61 182 VAL B CA 1
ATOM 4173 C C . VAL B 1 195 ? -1.255 25.068 56.821 1.00 23.34 182 VAL B C 1
ATOM 4174 O O . VAL B 1 195 ? -0.989 26.219 56.454 1.00 23.08 182 VAL B O 1
ATOM 4178 N N . VAL B 1 196 ? -2.130 24.799 57.788 1.00 25.59 183 VAL B N 1
ATOM 4179 C CA . VAL B 1 196 ? -2.929 25.834 58.433 1.00 26.30 183 VAL B CA 1
ATOM 4180 C C . VAL B 1 196 ? -2.739 25.736 59.939 1.00 26.76 183 VAL B C 1
ATOM 4181 O O . VAL B 1 196 ? -2.842 24.646 60.514 1.00 28.82 183 VAL B O 1
ATOM 4185 N N . GLU B 1 197 ? -2.466 26.873 60.575 1.00 24.35 184 GLU B N 1
ATOM 4186 C CA . GLU B 1 197 ? -2.337 26.961 62.026 1.00 28.89 184 GLU B CA 1
ATOM 4187 C C . GLU B 1 197 ? -3.192 28.128 62.502 1.00 29.78 184 GLU B C 1
ATOM 4188 O O . GLU B 1 197 ? -2.875 29.287 62.216 1.00 29.49 184 GLU B O 1
ATOM 4190 N N . SER B 1 198 ? -4.272 27.816 63.219 1.00 33.81 185 SER B N 1
ATOM 4191 C CA . SER B 1 198 ? -5.181 28.820 63.776 1.00 32.29 185 SER B CA 1
ATOM 4192 C C . SER B 1 198 ? -5.682 29.794 62.711 1.00 30.88 185 SER B C 1
ATOM 4193 O O . SER B 1 198 ? -5.559 31.015 62.835 1.00 29.81 185 SER B O 1
ATOM 4196 N N . GLY B 1 199 ? -6.251 29.236 61.644 1.00 28.89 186 GLY B N 1
ATOM 4197 C CA . GLY B 1 199 ? -6.863 30.038 60.605 1.00 28.47 186 GLY B CA 1
ATOM 4198 C C . GLY B 1 199 ? -5.909 30.760 59.683 1.00 26.61 186 GLY B C 1
ATOM 4199 O O . GLY B 1 199 ? -6.353 31.601 58.897 1.00 24.09 186 GLY B O 1
ATOM 4200 N N . ARG B 1 200 ? -4.613 30.463 59.749 1.00 25.88 187 ARG B N 1
ATOM 4201 C CA . ARG B 1 200 ? -3.626 31.099 58.892 1.00 27.26 187 ARG B CA 1
ATOM 4202 C C . ARG B 1 200 ? -2.822 30.037 58.159 1.00 25.95 187 ARG B C 1
ATOM 4203 O O . ARG B 1 200 ? -2.432 29.024 58.745 1.00 21.69 187 ARG B O 1
ATOM 4211 N N . CYS B 1 201 ? -2.590 30.264 56.870 1.00 22.22 188 CYS B N 1
ATOM 4212 C CA . CYS B 1 201 ? -1.744 29.371 56.094 1.00 21.84 188 CYS B CA 1
ATOM 4213 C C . CYS B 1 201 ? -0.284 29.618 56.450 1.00 20.24 188 CYS B C 1
ATOM 4214 O O . CYS B 1 201 ? 0.183 30.761 56.440 1.00 22.32 188 CYS B O 1
ATOM 4217 N N . THR B 1 202 ? 0.434 28.541 56.764 1.00 19.88 189 THR B N 1
ATOM 4218 C CA . THR B 1 202 ? 1.833 28.629 57.164 1.00 19.06 189 THR B CA 1
ATOM 4219 C C . THR B 1 202 ? 2.760 27.852 56.240 1.00 20.50 189 THR B C 1
ATOM 4220 O O . THR B 1 202 ? 3.933 27.656 56.581 1.00 19.82 189 THR B O 1
ATOM 4224 N N . GLY B 1 203 ? 2.275 27.401 55.095 1.00 19.73 190 GLY B N 1
ATOM 4225 C CA . GLY B 1 203 ? 3.106 26.676 54.160 1.00 19.60 190 GLY B CA 1
ATOM 4226 C C . GLY B 1 203 ? 2.273 25.708 53.347 1.00 20.07 190 GLY B C 1
ATOM 4227 O O . GLY B 1 203 ? 1.048 25.778 53.326 1.00 20.22 190 GLY B O 1
ATOM 4228 N N . VAL B 1 204 ? 2.974 24.797 52.673 1.00 17.34 191 VAL B N 1
ATOM 4229 C CA . VAL B 1 204 ? 2.342 23.800 51.820 1.00 18.33 191 VAL B CA 1
ATOM 4230 C C . VAL B 1 204 ? 2.852 22.416 52.192 1.00 18.89 191 VAL B C 1
ATOM 4231 O O . VAL B 1 204 ? 3.957 22.257 52.718 1.00 20.30 191 VAL B O 1
ATOM 4235 N N . ARG B 1 205 ? 2.030 21.410 51.915 1.00 18.28 192 ARG B N 1
ATOM 4236 C CA . ARG B 1 205 ? 2.393 20.012 52.084 1.00 19.86 192 ARG B CA 1
ATOM 4237 C C . ARG B 1 205 ? 2.452 19.364 50.709 1.00 20.11 192 ARG B C 1
ATOM 4238 O O . ARG B 1 205 ? 1.518 19.507 49.913 1.00 18.91 192 ARG B O 1
ATOM 4246 N N . LEU B 1 206 ? 3.549 18.671 50.426 1.00 19.29 193 LEU B N 1
ATOM 4247 C CA . LEU B 1 206 ? 3.707 17.991 49.152 1.00 20.03 193 LEU B CA 1
ATOM 4248 C C . LEU B 1 206 ? 3.123 16.583 49.232 1.00 21.85 193 LEU B C 1
ATOM 4249 O O . LEU B 1 206 ? 2.839 16.062 50.312 1.00 24.26 193 LEU B O 1
ATOM 4254 N N . ASP B 1 207 ? 2.950 15.957 48.066 1.00 21.73 194 ASP B N 1
ATOM 4255 C CA . ASP B 1 207 ? 2.315 14.643 48.032 1.00 21.95 194 ASP B CA 1
ATOM 4256 C C . ASP B 1 207 ? 3.167 13.539 48.651 1.00 29.08 194 ASP B C 1
ATOM 4257 O O . ASP B 1 207 ? 2.697 12.398 48.731 1.00 31.89 194 ASP B O 1
ATOM 4262 N N . ASP B 1 208 ? 4.390 13.835 49.086 1.00 27.70 195 ASP B N 1
ATOM 4263 C CA . ASP B 1 208 ? 5.178 12.900 49.877 1.00 32.11 195 ASP B CA 1
ATOM 4264 C C . ASP B 1 208 ? 5.051 13.145 51.375 1.00 32.73 195 ASP B C 1
ATOM 4265 O O . ASP B 1 208 ? 5.735 12.482 52.161 1.00 35.68 195 ASP B O 1
ATOM 4270 N N . GLY B 1 209 ? 4.190 14.074 51.787 1.00 30.90 196 GLY B N 1
ATOM 4271 C CA . GLY B 1 209 ? 4.047 14.419 53.181 1.00 29.96 196 GLY B CA 1
ATOM 4272 C C . GLY B 1 209 ? 5.027 15.451 53.689 1.00 31.10 196 GLY B C 1
ATOM 4273 O O . GLY B 1 209 ? 4.848 15.950 54.809 1.00 31.80 196 GLY B O 1
ATOM 4274 N N . SER B 1 210 ? 6.057 15.789 52.916 1.00 26.49 197 SER B N 1
ATOM 4275 C CA . SER B 1 210 ? 6.986 16.828 53.330 1.00 23.00 197 SER B CA 1
ATOM 4276 C C . SER B 1 210 ? 6.282 18.181 53.363 1.00 20.60 197 SER B C 1
ATOM 4277 O O . SER B 1 210 ? 5.243 18.390 52.731 1.00 21.41 197 SER B O 1
ATOM 4280 N N . VAL B 1 211 ? 6.864 19.107 54.117 1.00 18.39 198 VAL B N 1
ATOM 4281 C CA . VAL B 1 211 ? 6.273 20.419 54.344 1.00 18.99 198 VAL B CA 1
ATOM 4282 C C . VAL B 1 211 ? 7.291 21.492 53.987 1.00 19.88 198 VAL B C 1
ATOM 4283 O O . VAL B 1 211 ? 8.480 21.365 54.299 1.00 20.69 198 VAL B O 1
ATOM 4287 N N . LEU B 1 212 ? 6.823 22.537 53.308 1.00 19.35 199 LEU B N 1
ATOM 4288 C CA . LEU B 1 212 ? 7.591 23.754 53.082 1.00 18.05 199 LEU B CA 1
ATOM 4289 C C . LEU B 1 212 ? 6.870 24.881 53.803 1.00 16.99 199 LEU B C 1
ATOM 4290 O O . LEU B 1 212 ? 5.729 25.205 53.460 1.00 18.93 199 LEU B O 1
ATOM 4295 N N . GLY B 1 213 ? 7.524 25.469 54.800 1.00 17.56 200 GLY B N 1
ATOM 4296 C CA . GLY B 1 213 ? 6.929 26.557 55.551 1.00 18.88 200 GLY B CA 1
ATOM 4297 C C . GLY B 1 213 ? 7.191 27.910 54.911 1.00 19.84 200 GLY B C 1
ATOM 4298 O O . GLY B 1 213 ? 8.201 28.115 54.245 1.00 22.82 200 GLY B O 1
ATOM 4299 N N . ALA B 1 214 ? 6.260 28.840 55.124 1.00 18.65 201 ALA B N 1
ATOM 4300 C CA . ALA B 1 214 ? 6.398 30.185 54.582 1.00 18.80 201 ALA B CA 1
ATOM 4301 C C . ALA B 1 214 ? 5.441 31.125 55.302 1.00 19.27 201 ALA B C 1
ATOM 4302 O O . ALA B 1 214 ? 4.531 30.697 56.016 1.00 20.40 201 ALA B O 1
ATOM 4304 N N . ASP B 1 215 ? 5.666 32.422 55.095 1.00 18.69 202 ASP B N 1
ATOM 4305 C CA . ASP B 1 215 ? 4.786 33.462 55.611 1.00 19.10 202 ASP B CA 1
ATOM 4306 C C . ASP B 1 215 ? 3.620 33.762 54.681 1.00 21.39 202 ASP B C 1
ATOM 4307 O O . ASP B 1 215 ? 2.621 34.339 55.127 1.00 20.72 202 ASP B O 1
ATOM 4312 N N . ALA B 1 216 ? 3.725 33.390 53.408 1.00 18.71 203 ALA B N 1
ATOM 4313 C CA . ALA B 1 216 ? 2.675 33.646 52.436 1.00 19.31 203 ALA B CA 1
ATOM 4314 C C . ALA B 1 216 ? 2.702 32.535 51.400 1.00 17.29 203 ALA B C 1
ATOM 4315 O O . ALA B 1 216 ? 3.774 32.055 51.022 1.00 18.73 203 ALA B O 1
ATOM 4317 N N . VAL B 1 217 ? 1.519 32.124 50.954 1.00 16.29 204 VAL B N 1
ATOM 4318 C CA . VAL B 1 217 ? 1.381 31.130 49.898 1.00 17.15 204 VAL B CA 1
ATOM 4319 C C . VAL B 1 217 ? 0.495 31.717 48.812 1.00 16.59 204 VAL B C 1
ATOM 4320 O O . VAL B 1 217 ? -0.611 32.189 49.096 1.00 17.52 204 VAL B O 1
ATOM 4324 N N . ILE B 1 218 ? 0.981 31.694 47.574 1.00 15.38 205 ILE B N 1
ATOM 4325 C CA . ILE B 1 218 ? 0.248 32.208 46.422 1.00 15.75 205 ILE B CA 1
ATOM 4326 C C . ILE B 1 218 ? 0.038 31.043 45.465 1.00 15.17 205 ILE B C 1
ATOM 4327 O O . ILE B 1 218 ? 0.998 30.534 44.873 1.00 17.06 205 ILE B O 1
ATOM 4332 N N . ASN B 1 219 ? -1.214 30.618 45.318 1.00 14.20 206 ASN B N 1
ATOM 4333 C CA . ASN B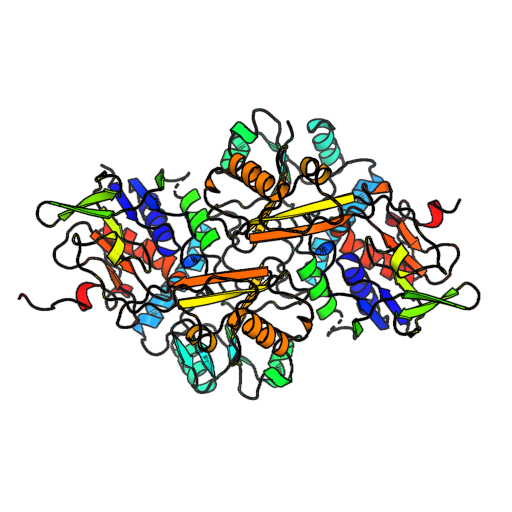 1 219 ? -1.569 29.462 44.499 1.00 13.82 206 ASN B CA 1
ATOM 4334 C C . ASN B 1 219 ? -1.761 29.940 43.066 1.00 15.71 206 ASN B C 1
ATOM 4335 O O . ASN B 1 219 ? -2.784 30.547 42.733 1.00 16.38 206 ASN B O 1
ATOM 4340 N N . CYS B 1 220 ? -0.774 29.657 42.213 1.00 13.95 207 CYS B N 1
ATOM 4341 C CA . CYS B 1 220 ? -0.848 30.003 40.798 1.00 16.20 207 CYS B CA 1
ATOM 4342 C C . CYS B 1 220 ? -0.823 28.739 39.941 1.00 15.07 207 CYS B C 1
ATOM 4343 O O . CYS B 1 220 ? -0.032 28.636 38.995 1.00 14.44 207 CYS B O 1
ATOM 4346 N N . SER B 1 221 ? -1.689 27.775 40.254 1.00 13.88 208 SER B N 1
ATOM 4347 C CA . SER B 1 221 ? -1.701 26.496 39.557 1.00 14.98 208 SER B CA 1
ATOM 4348 C C . SER B 1 221 ? -2.761 26.424 38.461 1.00 14.42 208 SER B C 1
ATOM 4349 O O . SER B 1 221 ? -3.130 25.323 38.038 1.00 16.06 208 SER B O 1
ATOM 4352 N N . GLY B 1 222 ? -3.252 27.573 37.999 1.00 14.65 209 GLY B N 1
ATOM 4353 C CA . GLY B 1 222 ? -4.101 27.603 36.816 1.00 16.13 209 GLY B CA 1
ATOM 4354 C C . GLY B 1 222 ? -5.349 26.759 36.976 1.00 16.00 209 GLY B C 1
ATOM 4355 O O . GLY B 1 222 ? -6.054 26.830 37.989 1.00 16.29 209 GLY B O 1
ATOM 4356 N N . ARG B 1 223 ? -5.626 25.934 35.964 1.00 16.38 210 ARG B N 1
ATOM 4357 C CA . ARG B 1 223 ? -6.818 25.095 35.979 1.00 15.10 210 ARG B CA 1
ATOM 4358 C C . ARG B 1 223 ? -6.784 24.033 37.072 1.00 15.87 210 ARG B C 1
ATOM 4359 O O . ARG B 1 223 ? -7.828 23.440 37.365 1.00 18.32 210 ARG B O 1
ATOM 4367 N N . TRP B 1 224 ? -5.622 23.780 37.671 1.00 15.90 211 TRP B N 1
ATOM 4368 C CA . TRP B 1 224 ? -5.484 22.851 38.785 1.00 16.18 211 TRP B CA 1
ATOM 4369 C C . TRP B 1 224 ? -5.717 23.514 40.138 1.00 18.07 211 TRP B C 1
ATOM 4370 O O . TRP B 1 224 ? -5.435 22.894 41.168 1.00 18.38 211 TRP B O 1
ATOM 4381 N N . SER B 1 225 ? -6.244 24.744 40.154 1.00 17.51 212 SER B N 1
ATOM 4382 C CA . SER B 1 225 ? -6.238 25.573 41.359 1.00 15.11 212 SER B CA 1
ATOM 4383 C C . SER B 1 225 ? -6.862 24.865 42.559 1.00 16.10 212 SER B C 1
ATOM 4384 O O . SER B 1 225 ? -6.289 24.856 43.654 1.00 17.43 212 SER B O 1
ATOM 4387 N N . ASN B 1 226 ? -8.047 24.278 42.375 1.00 15.88 213 ASN B N 1
ATOM 4388 C CA . ASN B 1 226 ? -8.729 23.635 43.496 1.00 17.20 213 ASN B CA 1
ATOM 4389 C C . ASN B 1 226 ? -8.116 22.280 43.825 1.00 19.77 213 ASN B C 1
ATOM 4390 O O . ASN B 1 226 ? -8.051 21.894 44.998 1.00 20.15 213 ASN B O 1
ATOM 4395 N N . GLU B 1 227 ? -7.671 21.542 42.805 1.00 19.51 214 GLU B N 1
ATOM 4396 C CA . GLU B 1 227 ? -7.026 20.255 43.042 1.00 17.78 214 GLU B CA 1
ATOM 4397 C C . GLU B 1 227 ? -5.745 20.416 43.849 1.00 20.89 214 GLU B C 1
ATOM 4398 O O . GLU B 1 227 ? -5.384 19.530 44.633 1.00 23.07 214 GLU B O 1
ATOM 4404 N N . THR B 1 228 ? -5.063 21.552 43.689 1.00 20.21 215 THR B N 1
ATOM 4405 C CA . THR B 1 228 ? -3.787 21.780 44.359 1.00 18.50 215 THR B CA 1
ATOM 4406 C C . THR B 1 228 ? -3.944 21.823 45.873 1.00 22.78 215 THR B C 1
ATOM 4407 O O . THR B 1 228 ? -3.113 21.274 46.607 1.00 22.06 215 THR B O 1
ATOM 4411 N N . VAL B 1 229 ? -5.006 22.468 46.364 1.00 20.30 216 VAL B N 1
ATOM 4412 C CA . VAL B 1 229 ? -5.191 22.622 47.805 1.00 22.82 216 VAL B CA 1
ATOM 4413 C C . VAL B 1 229 ? -5.958 21.470 48.440 1.00 25.66 216 VAL B C 1
ATOM 4414 O O . VAL B 1 229 ? -5.971 21.357 49.675 1.00 28.51 216 VAL B O 1
ATOM 4418 N N . GLY B 1 230 ? -6.601 20.619 47.645 1.00 26.34 217 GLY B N 1
ATOM 4419 C CA . GLY B 1 230 ? -7.205 19.420 48.201 1.00 30.74 217 GLY B CA 1
ATOM 4420 C C . GLY B 1 230 ? -8.427 19.718 49.051 1.00 32.33 217 GLY B C 1
ATOM 4421 O O . GLY B 1 230 ? -9.198 20.646 48.783 1.00 28.24 217 GLY B O 1
ATOM 4422 N N . GLU B 1 231 ? -8.595 18.925 50.109 1.00 34.43 218 GLU B N 1
ATOM 4423 C CA . GLU B 1 231 ? -9.830 18.897 50.881 1.00 32.43 218 GLU B CA 1
ATOM 4424 C C . GLU B 1 231 ? -9.851 19.862 52.061 1.00 33.93 218 GLU B C 1
ATOM 4425 O O . GLU B 1 231 ? -10.923 20.081 52.635 1.00 34.15 218 GLU B O 1
ATOM 4431 N N . GLY B 1 232 ? -8.719 20.447 52.441 1.00 32.95 219 GLY B N 1
ATOM 4432 C CA . GLY B 1 232 ? -8.694 21.242 53.655 1.00 34.38 219 GLY B CA 1
ATOM 4433 C C . GLY B 1 232 ? -8.591 22.742 53.466 1.00 35.89 219 GLY B C 1
ATOM 4434 O O . GLY B 1 232 ? -8.215 23.456 54.400 1.00 37.18 219 GLY B O 1
ATOM 4435 N N . ALA B 1 233 ? -8.936 23.241 52.288 1.00 33.30 220 ALA B N 1
ATOM 4436 C CA . ALA B 1 233 ? -8.714 24.637 51.951 1.00 26.76 220 ALA B CA 1
ATOM 4437 C C . ALA B 1 233 ? -9.870 25.150 51.107 1.00 19.74 220 ALA B C 1
ATOM 4438 O O . ALA B 1 233 ? -10.639 24.359 50.550 1.00 21.23 220 ALA B O 1
ATOM 4440 N N . PRO B 1 234 ? -10.029 26.471 51.006 1.00 19.53 221 PRO B N 1
ATOM 4441 C CA . PRO B 1 234 ? -11.115 27.017 50.186 1.00 18.26 221 PRO B CA 1
ATOM 4442 C C . PRO B 1 234 ? -10.932 26.716 48.707 1.00 17.57 221 PRO B C 1
ATOM 4443 O O . PRO B 1 234 ? -9.815 26.552 48.209 1.00 19.65 221 PRO B O 1
ATOM 4447 N N . HIS B 1 235 ? -12.061 26.645 48.008 1.00 17.14 222 HIS B N 1
ATOM 4448 C CA . HIS B 1 235 ? -12.105 26.455 46.567 1.00 15.75 222 HIS B CA 1
ATOM 4449 C C . HIS B 1 235 ? -12.786 27.655 45.925 1.00 16.96 222 HIS B C 1
ATOM 4450 O O . HIS B 1 235 ? -13.672 28.276 46.518 1.00 16.34 222 HIS B O 1
ATOM 4457 N N . VAL B 1 236 ? -12.371 27.969 44.701 1.00 16.70 223 VAL B N 1
ATOM 4458 C CA . VAL B 1 236 ? -12.976 29.052 43.927 1.00 19.51 223 VAL B CA 1
ATOM 4459 C C . VAL B 1 236 ? -13.869 28.440 42.854 1.00 17.06 223 VAL B C 1
ATOM 4460 O O . VAL B 1 236 ? -13.699 27.259 42.516 1.00 16.33 223 VAL B O 1
ATOM 4464 N N . PRO B 1 237 ? -14.830 29.180 42.298 1.00 16.65 224 PRO B N 1
ATOM 4465 C CA . PRO B 1 237 ? -15.657 28.612 41.226 1.00 17.70 224 PRO B CA 1
ATOM 4466 C C . PRO B 1 237 ? -14.834 28.392 39.968 1.00 16.68 224 PRO B C 1
ATOM 4467 O O . PRO B 1 237 ? -13.941 29.177 39.644 1.00 18.84 224 PRO B O 1
ATOM 4471 N N . LEU B 1 238 ? -15.143 27.308 39.260 1.00 15.73 225 LEU B N 1
ATOM 4472 C CA . LEU B 1 238 ? -14.500 27.000 37.992 1.00 17.61 225 LEU B CA 1
ATOM 4473 C C . LEU B 1 238 ? -15.555 26.536 37.000 1.00 18.63 225 LEU B C 1
ATOM 4474 O O . LEU B 1 238 ? -16.613 26.035 37.386 1.00 17.98 225 LEU B O 1
ATOM 4479 N N . ALA B 1 239 ? -15.262 26.720 35.714 1.00 17.29 226 ALA B N 1
ATOM 4480 C CA . ALA B 1 239 ? -16.134 26.247 34.637 1.00 20.12 226 ALA B CA 1
ATOM 4481 C C . ALA B 1 239 ? -15.255 25.838 33.467 1.00 20.77 226 ALA B C 1
ATOM 4482 O O . ALA B 1 239 ? -15.157 26.546 32.457 1.00 23.26 226 ALA B O 1
ATOM 4484 N N . PRO B 1 240 ? -14.596 24.686 33.569 1.00 20.05 227 PRO B N 1
ATOM 4485 C CA . PRO B 1 240 ? -13.512 24.368 32.633 1.00 21.54 227 PRO B CA 1
ATOM 4486 C C . PRO B 1 240 ? -14.007 23.974 31.250 1.00 23.11 227 PRO B C 1
ATOM 4487 O O . PRO B 1 240 ? -15.066 23.363 31.085 1.00 23.52 227 PRO B O 1
ATOM 4491 N N . THR B 1 241 ? -13.209 24.338 30.245 1.00 21.51 228 THR B N 1
ATOM 4492 C CA . THR B 1 241 ? -13.413 23.902 28.871 1.00 23.99 228 THR B CA 1
ATOM 4493 C C . THR B 1 241 ? -12.067 23.506 28.281 1.00 20.54 228 THR B C 1
ATOM 4494 O O . THR B 1 241 ? -11.009 23.928 28.753 1.00 23.28 228 THR B O 1
ATOM 4498 N N . VAL B 1 242 ? -12.118 22.699 27.231 1.00 21.15 229 VAL B N 1
ATOM 4499 C CA . VAL B 1 242 ? -10.921 22.147 26.609 1.00 19.48 229 VAL B CA 1
ATOM 4500 C C . VAL B 1 242 ? -10.569 22.956 25.368 1.00 20.80 229 VAL B C 1
ATOM 4501 O O . VAL B 1 242 ? -11.444 23.522 24.696 1.00 20.44 229 VAL B O 1
ATOM 4505 N N . GLY B 1 243 ? -9.277 23.029 25.078 1.00 17.00 230 GLY B N 1
ATOM 4506 C CA . GLY B 1 243 ? -8.802 23.666 23.858 1.00 15.97 230 GLY B CA 1
ATOM 4507 C C . GLY B 1 243 ? -7.730 22.836 23.187 1.00 16.89 230 GLY B C 1
ATOM 4508 O O . GLY B 1 243 ? -6.854 22.281 23.847 1.00 18.72 230 GLY B O 1
ATOM 4509 N N . LEU B 1 244 ? -7.815 22.744 21.863 1.00 14.83 231 LEU B N 1
ATOM 4510 C CA . LEU B 1 244 ? -6.830 22.034 21.059 1.00 15.01 231 LEU B CA 1
ATOM 4511 C C . LEU B 1 244 ? -6.108 23.033 20.168 1.00 14.44 231 LEU B C 1
ATOM 4512 O O . LEU B 1 244 ? -6.735 23.929 19.595 1.00 15.70 231 LEU B O 1
ATOM 4517 N N . ILE B 1 245 ? -4.793 22.877 20.050 1.00 13.78 232 ILE B N 1
ATOM 4518 C CA . ILE B 1 245 ? -3.989 23.691 19.146 1.00 12.08 232 ILE B CA 1
ATOM 4519 C C . ILE B 1 245 ? -3.132 22.764 18.298 1.00 14.21 232 ILE B C 1
ATOM 4520 O O . ILE B 1 245 ? -2.515 21.831 18.821 1.00 14.08 232 ILE B O 1
ATOM 4525 N N . ALA B 1 246 ? -3.104 23.016 16.993 1.00 12.80 233 ALA B N 1
ATOM 4526 C CA . ALA B 1 246 ? -2.252 22.291 16.067 1.00 13.47 233 ALA B CA 1
ATOM 4527 C C . ALA B 1 246 ? -1.111 23.193 15.618 1.00 14.21 233 ALA B C 1
ATOM 4528 O O . ALA B 1 246 ? -1.279 24.407 15.471 1.00 14.64 233 ALA B O 1
ATOM 4530 N N . TYR B 1 247 ? 0.057 22.590 15.412 1.00 13.47 234 TYR B N 1
ATOM 4531 C CA . TYR B 1 247 ? 1.257 23.316 15.012 1.00 12.80 234 TYR B CA 1
ATOM 4532 C C . TYR B 1 247 ? 1.803 22.665 13.754 1.00 12.64 234 TYR B C 1
ATOM 4533 O O . TYR B 1 247 ? 2.064 21.459 13.743 1.00 14.24 234 TYR B O 1
ATOM 4542 N N . THR B 1 248 ? 1.968 23.456 12.698 1.00 12.52 235 THR B N 1
ATOM 4543 C CA . THR B 1 248 ? 2.489 22.911 11.457 1.00 13.19 235 THR B CA 1
ATOM 4544 C C . THR B 1 248 ? 4.006 22.774 11.521 1.00 12.81 235 THR B C 1
ATOM 4545 O O . THR B 1 248 ? 4.685 23.383 12.352 1.00 13.18 235 THR B O 1
ATOM 4549 N N . ALA B 1 249 ? 4.535 21.954 10.614 1.00 13.14 236 ALA B N 1
ATOM 4550 C CA . ALA B 1 249 ? 5.948 22.004 10.304 1.00 12.82 236 ALA B CA 1
ATOM 4551 C C . ALA B 1 249 ? 6.270 23.390 9.744 1.00 13.44 236 ALA B C 1
ATOM 4552 O O . ALA B 1 249 ? 5.362 24.139 9.375 1.00 14.43 236 ALA B O 1
ATOM 4554 N N . PRO B 1 250 ? 7.546 23.769 9.694 1.00 12.48 237 PRO B N 1
ATOM 4555 C CA . PRO B 1 250 ? 7.896 25.068 9.105 1.00 13.01 237 PRO B CA 1
ATOM 4556 C C . PRO B 1 250 ? 7.315 25.207 7.705 1.00 12.68 237 PRO B C 1
ATOM 4557 O O . PRO B 1 250 ? 7.463 24.323 6.857 1.00 12.14 237 PRO B O 1
ATOM 4561 N N . ALA B 1 251 ? 6.633 26.326 7.472 1.00 12.28 238 ALA B N 1
ATOM 4562 C CA . ALA B 1 251 ? 5.870 26.557 6.254 1.00 12.51 238 ALA B CA 1
ATOM 4563 C C . ALA B 1 251 ? 6.545 27.612 5.388 1.00 11.81 238 ALA B C 1
ATOM 4564 O O . ALA B 1 251 ? 6.981 28.654 5.887 1.00 13.10 238 ALA B O 1
ATOM 4566 N N . GLY B 1 252 ? 6.609 27.343 4.085 1.00 11.87 239 GLY B N 1
ATOM 4567 C CA . GLY B 1 252 ? 7.225 28.260 3.147 1.00 13.37 239 GLY B CA 1
ATOM 4568 C C . GLY B 1 252 ? 6.302 29.380 2.715 1.00 12.40 239 GLY B C 1
ATOM 4569 O O . GLY B 1 252 ? 6.005 29.526 1.522 1.00 13.32 239 GLY B O 1
ATOM 4570 N N . ILE B 1 253 ? 5.848 30.179 3.683 1.00 13.86 240 ILE B N 1
ATOM 4571 C CA . ILE B 1 253 ? 4.988 31.329 3.440 1.00 13.79 240 ILE B CA 1
ATOM 4572 C C . ILE B 1 253 ? 5.594 32.552 4.118 1.00 13.59 240 ILE B C 1
ATOM 4573 O O . ILE B 1 253 ? 6.409 32.445 5.037 1.00 15.53 240 ILE B O 1
ATOM 4578 N N . GLY B 1 254 ? 5.176 33.728 3.657 1.00 12.65 241 GLY B N 1
ATOM 4579 C CA . GLY B 1 254 ? 5.746 34.961 4.153 1.00 13.02 241 GLY B CA 1
ATOM 4580 C C . GLY B 1 254 ? 5.040 35.610 5.322 1.00 13.56 241 GLY B C 1
ATOM 4581 O O . GLY B 1 254 ? 5.523 36.631 5.818 1.00 15.36 241 GLY B O 1
ATOM 4582 N N . LEU B 1 255 ? 3.931 35.032 5.787 1.00 13.98 242 LEU B N 1
ATOM 4583 C CA . LEU B 1 255 ? 3.062 35.654 6.783 1.00 14.63 242 LEU B CA 1
ATOM 4584 C C . LEU B 1 255 ? 3.844 36.236 7.952 1.00 14.42 242 LEU B C 1
ATOM 4585 O O . LEU B 1 255 ? 4.628 35.538 8.600 1.00 14.60 242 LEU B O 1
ATOM 4590 N N . ARG B 1 256 ? 3.628 37.524 8.213 1.00 13.42 243 ARG B N 1
ATOM 4591 C CA . ARG B 1 256 ? 4.195 38.202 9.371 1.00 13.25 243 ARG B CA 1
ATOM 4592 C C . ARG B 1 256 ? 3.213 38.301 10.528 1.00 14.22 243 ARG B C 1
ATOM 4593 O O . ARG B 1 256 ? 3.584 38.044 11.675 1.00 15.96 243 ARG B O 1
ATOM 4601 N N . ARG B 1 257 ? 1.965 38.651 10.243 1.00 15.64 244 ARG B N 1
ATOM 4602 C CA . ARG B 1 257 ? 0.999 39.017 11.264 1.00 14.26 244 ARG B CA 1
ATOM 4603 C C . ARG B 1 257 ? 0.233 37.805 11.783 1.00 13.69 244 ARG B C 1
ATOM 4604 O O . ARG B 1 257 ? 0.091 36.783 11.106 1.00 15.85 244 ARG B O 1
ATOM 4612 N N . ALA B 1 258 ? -0.259 37.937 13.013 1.00 14.92 245 ALA B N 1
ATOM 4613 C CA . ALA B 1 258 ? -1.212 36.985 13.562 1.00 13.55 245 ALA B CA 1
ATOM 4614 C C . ALA B 1 258 ? -2.587 37.253 12.971 1.00 14.09 245 ALA B C 1
ATOM 4615 O O . ALA B 1 258 ? -2.980 38.407 12.777 1.00 16.39 245 ALA B O 1
ATOM 4617 N N . LEU B 1 259 ? -3.318 36.180 12.681 1.00 13.75 246 LEU B N 1
ATOM 4618 C CA . LEU B 1 259 ? -4.629 36.270 12.055 1.00 14.41 246 LEU B CA 1
ATOM 4619 C C . LEU B 1 259 ? -5.691 35.720 12.994 1.00 17.05 246 LEU B C 1
ATOM 4620 O O . LEU B 1 259 ? -5.485 34.697 13.656 1.00 17.02 246 LEU B O 1
ATOM 4625 N N . ARG B 1 260 ? -6.829 36.403 13.044 1.00 17.41 247 ARG B N 1
ATOM 4626 C CA . ARG B 1 260 ? -7.999 35.924 13.774 1.00 18.36 247 ARG B CA 1
ATOM 4627 C C . ARG B 1 260 ? -9.178 36.037 12.818 1.00 17.07 247 ARG B C 1
ATOM 4628 O O . ARG B 1 260 ? -9.669 37.135 12.545 1.00 20.87 247 ARG B O 1
ATOM 4636 N N . THR B 1 261 ? -9.606 34.893 12.289 1.00 17.04 248 THR B N 1
ATOM 4637 C CA . THR B 1 261 ? -10.528 34.841 11.161 1.00 19.55 248 THR B CA 1
ATOM 4638 C C . THR B 1 261 ? -11.757 34.022 11.542 1.00 22.25 248 THR B C 1
ATOM 4639 O O . THR B 1 261 ? -11.750 33.352 12.585 1.00 21.80 248 THR B O 1
ATOM 4643 N N . PRO B 1 262 ? -12.834 34.059 10.748 1.00 23.28 249 PRO B N 1
ATOM 4644 C CA . PRO B 1 262 ? -14.021 33.264 11.105 1.00 26.67 249 PRO B CA 1
ATOM 4645 C C . PRO B 1 262 ? -13.771 31.767 11.150 1.00 23.70 249 PRO B C 1
ATOM 4646 O O . PRO B 1 262 ? -14.419 31.066 11.937 1.00 27.58 249 PRO B O 1
ATOM 4650 N N . LEU B 1 263 ? -12.852 31.253 10.333 1.00 22.27 250 LEU B N 1
ATOM 4651 C CA . LEU B 1 263 ? -12.614 29.818 10.256 1.00 23.50 250 LEU B CA 1
ATOM 4652 C C . LEU B 1 263 ? -11.524 29.343 11.202 1.00 21.35 250 LEU B C 1
ATOM 4653 O O . LEU B 1 263 ? -11.588 28.208 11.688 1.00 20.55 250 LEU B O 1
ATOM 4658 N N . VAL B 1 264 ? -10.519 30.174 11.462 1.00 19.31 251 VAL B N 1
ATOM 4659 C CA . VAL B 1 264 ? -9.337 29.727 12.188 1.00 16.08 251 VAL B CA 1
ATOM 4660 C C . VAL B 1 264 ? -8.604 30.948 12.720 1.00 17.74 251 VAL B C 1
ATOM 4661 O O . VAL B 1 264 ? -8.561 31.999 12.073 1.00 19.85 251 VAL B O 1
ATOM 4665 N N . ASN B 1 265 ? -8.041 30.804 13.915 1.00 15.49 252 ASN B N 1
ATOM 4666 C CA . ASN B 1 265 ? -7.058 31.740 14.438 1.00 16.21 252 ASN B CA 1
ATOM 4667 C C . ASN B 1 265 ? -5.685 31.127 14.204 1.00 17.40 252 ASN B C 1
ATOM 4668 O O . ASN B 1 265 ? -5.397 30.033 14.702 1.00 16.73 252 ASN B O 1
ATOM 4681 N N . ARG B 1 267 ? -1.263 31.961 13.450 1.00 14.06 254 ARG B N 1
ATOM 4682 C CA . ARG B 1 267 ? -0.199 32.945 13.582 1.00 14.34 254 ARG B CA 1
ATOM 4683 C C . ARG B 1 267 ? 1.142 32.241 13.449 1.00 14.46 254 ARG B C 1
ATOM 4684 O O . ARG B 1 267 ? 1.244 31.035 13.705 1.00 13.73 254 ARG B O 1
ATOM 4692 N N . PRO B 1 268 ? 2.188 32.967 13.052 1.00 13.55 255 PRO B N 1
ATOM 4693 C CA . PRO B 1 268 ? 3.540 32.406 13.124 1.00 13.36 255 PRO B CA 1
ATOM 4694 C C . PRO B 1 268 ? 3.870 31.997 14.552 1.00 11.55 255 PRO B C 1
ATOM 4695 O O . PRO B 1 268 ? 3.431 32.623 15.519 1.00 12.82 255 PRO B O 1
ATOM 4699 N N . ASP B 1 269 ? 4.660 30.926 14.677 1.00 11.77 256 ASP B N 1
ATOM 4700 C CA . ASP B 1 269 ? 5.084 30.468 15.995 1.00 12.60 256 ASP B CA 1
ATOM 4701 C C . ASP B 1 269 ? 6.559 30.079 16.035 1.00 14.07 256 ASP B C 1
ATOM 4702 O O . ASP B 1 269 ? 6.984 29.392 16.974 1.00 14.21 256 ASP B O 1
ATOM 4707 N N . GLY B 1 270 ? 7.350 30.497 15.052 1.00 13.84 257 GLY B N 1
ATOM 4708 C CA . GLY B 1 270 ? 8.781 30.271 15.106 1.00 14.13 257 GLY B CA 1
ATOM 4709 C C . GLY B 1 270 ? 9.320 29.472 13.939 1.00 13.36 257 GLY B C 1
ATOM 4710 O O . GLY B 1 270 ? 8.898 28.334 13.707 1.00 13.19 257 GLY B O 1
ATOM 4711 N N . ALA B 1 271 ? 10.249 30.072 13.191 1.00 13.11 258 ALA B N 1
ATOM 4712 C CA . ALA B 1 271 ? 10.962 29.423 12.091 1.00 12.85 258 ALA B CA 1
ATOM 4713 C C . ALA B 1 271 ? 10.050 29.017 10.937 1.00 13.21 258 ALA B C 1
ATOM 4714 O O . ALA B 1 271 ? 10.426 28.184 10.106 1.00 14.21 258 ALA B O 1
ATOM 4716 N N . GLY B 1 272 ? 8.858 29.600 10.854 1.00 12.96 259 GLY B N 1
ATOM 4717 C CA . GLY B 1 272 ? 7.905 29.249 9.827 1.00 13.46 259 GLY B CA 1
ATOM 4718 C C . GLY B 1 272 ? 6.774 28.362 10.296 1.00 11.33 259 GLY B C 1
ATOM 4719 O O . GLY B 1 272 ? 5.813 28.165 9.543 1.00 13.14 259 GLY B O 1
ATOM 4720 N N . ARG B 1 273 ? 6.863 27.819 11.509 1.00 12.60 260 ARG B N 1
ATOM 4721 C CA . ARG B 1 273 ? 5.755 27.053 12.057 1.00 11.46 260 ARG B CA 1
ATOM 4722 C C . ARG B 1 273 ? 4.538 27.951 12.218 1.00 12.90 260 ARG B C 1
ATOM 4723 O O . ARG B 1 273 ? 4.653 29.157 12.447 1.00 12.93 260 ARG B O 1
ATOM 4731 N N . LEU B 1 274 ? 3.359 27.349 12.106 1.00 13.05 261 LEU B N 1
ATOM 4732 C CA . LEU B 1 274 ? 2.105 28.057 12.311 1.00 13.17 261 LEU B CA 1
ATOM 4733 C C . LEU B 1 274 ? 1.313 27.395 13.427 1.00 13.43 261 LEU B C 1
ATOM 4734 O O . LEU B 1 274 ? 1.194 26.167 13.475 1.00 15.03 261 LEU B O 1
ATOM 4739 N N . LEU B 1 275 ? 0.781 28.226 14.318 1.00 12.20 262 LEU B N 1
ATOM 4740 C CA . LEU B 1 275 ? -0.131 27.799 15.367 1.00 12.95 262 LEU B CA 1
ATOM 4741 C C . LEU B 1 275 ? -1.552 27.972 14.844 1.00 15.15 262 LEU B C 1
ATOM 4742 O O . LEU B 1 275 ? -1.885 29.028 14.299 1.00 14.88 262 LEU B O 1
ATOM 4747 N N . LEU B 1 276 ? -2.385 26.940 15.004 1.00 12.90 263 LEU B N 1
ATOM 4748 C CA . LEU B 1 276 ? -3.753 26.945 14.495 1.00 14.00 263 LEU B CA 1
ATOM 4749 C C . LEU B 1 276 ? -4.722 26.534 15.595 1.00 13.84 263 LEU B C 1
ATOM 4750 O O . LEU B 1 276 ? -4.480 25.553 16.304 1.00 14.65 263 LEU B O 1
ATOM 4755 N N . ARG B 1 277 ? -5.835 27.263 15.714 1.00 13.27 264 ARG B N 1
ATOM 4756 C CA . ARG B 1 277 ? -6.873 26.914 16.682 1.00 13.15 264 ARG B CA 1
ATOM 4757 C C . ARG B 1 277 ? -8.200 27.539 16.263 1.00 15.39 264 ARG B C 1
ATOM 4758 O O . ARG B 1 277 ? -8.252 28.426 15.409 1.00 16.15 264 ARG B O 1
ATOM 4766 N N . SER B 1 278 ? -9.281 27.059 16.880 1.00 16.15 265 SER B N 1
ATOM 4767 C CA . SER B 1 278 ? -10.618 27.557 16.571 1.00 15.17 265 SER B CA 1
ATOM 4768 C C . SER B 1 278 ? -11.551 27.235 17.727 1.00 17.72 265 SER B C 1
ATOM 4769 O O . SER B 1 278 ? -11.600 26.089 18.181 1.00 17.59 265 SER B O 1
ATOM 4772 N N . ASN B 1 279 ? -12.304 28.243 18.180 1.00 18.03 266 ASN B N 1
ATOM 4773 C CA . ASN B 1 279 ? -13.297 28.027 19.231 1.00 19.86 266 ASN B CA 1
ATOM 4774 C C . ASN B 1 279 ? -14.346 27.019 18.790 1.00 20.00 266 ASN B C 1
ATOM 4775 O O . ASN B 1 279 ? -14.746 26.148 19.570 1.00 19.07 266 ASN B O 1
ATOM 4780 N N . GLU B 1 280 ? -14.814 27.136 17.545 1.00 19.12 267 GLU B N 1
ATOM 4781 C CA . GLU B 1 280 ? -15.837 26.228 17.040 1.00 20.76 267 GLU B CA 1
ATOM 4782 C C . GLU B 1 280 ? -15.370 24.779 17.102 1.00 21.96 267 GLU B C 1
ATOM 4783 O O . GLU B 1 280 ? -16.121 23.892 17.524 1.00 20.54 267 GLU B O 1
ATOM 4789 N N . LEU B 1 281 ? -14.124 24.521 16.700 1.00 18.79 268 LEU B N 1
ATOM 4790 C CA . LEU B 1 281 ? -13.622 23.153 16.700 1.00 16.81 268 LEU B CA 1
ATOM 4791 C C . LEU B 1 281 ? -13.345 22.652 18.111 1.00 17.55 268 LEU B C 1
ATOM 4792 O O . LEU B 1 281 ? -13.432 21.444 18.364 1.00 17.72 268 LEU B O 1
ATOM 4797 N N . ASP B 1 282 ? -13.016 23.556 19.039 1.00 17.95 269 ASP B N 1
ATOM 4798 C CA . ASP B 1 282 ? -12.804 23.153 20.426 1.00 17.14 269 ASP B CA 1
ATOM 4799 C C . ASP B 1 282 ? -14.044 22.488 21.010 1.00 20.70 269 ASP B C 1
ATOM 4800 O O . ASP B 1 282 ? -13.926 21.601 21.865 1.00 19.59 269 ASP B O 1
ATOM 4805 N N . GLN B 1 283 ? -15.235 22.891 20.556 1.00 21.12 270 GLN B N 1
ATOM 4806 C CA . GLN B 1 283 ? -16.474 22.289 21.039 1.00 21.81 270 GLN B CA 1
ATOM 4807 C C . GLN B 1 283 ? -16.570 20.806 20.712 1.00 22.75 270 GLN B C 1
ATOM 4808 O O . GLN B 1 283 ? -17.359 20.094 21.342 1.00 24.64 270 GLN B O 1
ATOM 4814 N N . LEU B 1 284 ? -15.799 20.326 19.740 1.00 21.51 271 LEU B N 1
ATOM 4815 C CA . LEU B 1 284 ? -15.842 18.932 19.323 1.00 21.68 271 LEU B CA 1
ATOM 4816 C C . LEU B 1 284 ? -14.747 18.084 19.956 1.00 22.87 271 LEU B C 1
ATOM 4817 O O . LEU B 1 284 ? -14.695 16.876 19.706 1.00 29.40 271 LEU B O 1
ATOM 4822 N N . VAL B 1 285 ? -13.880 18.678 20.765 1.00 19.97 272 VAL B N 1
ATOM 4823 C CA . VAL B 1 285 ? -12.761 17.967 21.371 1.00 20.76 272 VAL B CA 1
ATOM 4824 C C . VAL B 1 285 ? -13.165 17.467 22.750 1.00 22.92 272 VAL B C 1
ATOM 4825 O O . VAL B 1 285 ? -13.801 18.187 23.527 1.00 26.85 272 VAL B O 1
ATOM 4829 N N . GLY B 1 286 ? -12.799 16.223 23.054 1.00 25.28 273 GLY B N 1
ATOM 4830 C CA . GLY B 1 286 ? -13.017 15.672 24.377 1.00 27.06 273 GLY B CA 1
ATOM 4831 C C . GLY B 1 286 ? -11.891 16.029 25.333 1.00 27.90 273 GLY B C 1
ATOM 4832 O O . GLY B 1 286 ? -10.745 16.209 24.930 1.00 29.73 273 GLY B O 1
ATOM 4833 N N . ASN B 1 287 ? -12.236 16.118 26.622 1.00 31.78 274 ASN B N 1
ATOM 4834 C CA . ASN B 1 287 ? -11.275 16.583 27.619 1.00 33.70 274 ASN B CA 1
ATOM 4835 C C . ASN B 1 287 ? -10.072 15.655 27.737 1.00 36.09 274 ASN B C 1
ATOM 4836 O O . ASN B 1 287 ? -8.974 16.106 28.080 1.00 39.94 274 ASN B O 1
ATOM 4841 N N . HIS B 1 288 ? -10.254 14.363 27.465 1.00 34.61 275 HIS B N 1
ATOM 4842 C CA . HIS B 1 288 ? -9.167 13.395 27.546 1.00 34.05 275 HIS B CA 1
ATOM 4843 C C . HIS B 1 288 ? -8.806 12.806 26.188 1.00 35.45 275 HIS B C 1
ATOM 4844 O O . HIS B 1 288 ? -8.279 11.691 26.116 1.00 32.85 275 HIS B O 1
ATOM 4851 N N . ASP B 1 289 ? -9.090 13.534 25.110 1.00 29.43 276 ASP B N 1
ATOM 4852 C CA . ASP B 1 289 ? -8.621 13.134 23.793 1.00 29.72 276 ASP B CA 1
ATOM 4853 C C . ASP B 1 289 ? -7.101 13.067 23.790 1.00 24.52 276 ASP B C 1
ATOM 4854 O O . ASP B 1 289 ? -6.423 13.932 24.353 1.00 28.35 276 ASP B O 1
ATOM 4859 N N . ALA B 1 290 ? -6.564 12.032 23.160 1.00 26.83 277 ALA B N 1
ATOM 4860 C CA . ALA B 1 290 ? -5.134 11.999 22.916 1.00 26.42 277 ALA B CA 1
ATOM 4861 C C . ALA B 1 290 ? -4.775 13.082 21.902 1.00 23.55 277 ALA B C 1
ATOM 4862 O O . ALA B 1 290 ? -5.495 13.275 20.918 1.00 25.62 277 ALA B O 1
ATOM 4864 N N . PRO B 1 291 ? -3.683 13.816 22.118 1.00 21.30 278 PRO B N 1
ATOM 4865 C CA . PRO B 1 291 ? -3.281 14.866 21.163 1.00 20.94 278 PRO B CA 1
ATOM 4866 C C . PRO B 1 291 ? -2.590 14.290 19.931 1.00 18.61 278 PRO B C 1
ATOM 4867 O O . PRO B 1 291 ? -1.441 14.613 19.615 1.00 20.94 278 PRO B O 1
ATOM 4871 N N . ALA B 1 292 ? -3.301 13.420 19.220 1.00 19.75 279 ALA B N 1
ATOM 4872 C CA . ALA B 1 292 ? -2.728 12.749 18.065 1.00 20.74 279 ALA B CA 1
ATOM 4873 C C . ALA B 1 292 ? -2.510 13.734 16.923 1.00 18.94 279 ALA B C 1
ATOM 4874 O O . ALA B 1 292 ? -3.270 14.689 16.740 1.00 18.00 279 ALA B O 1
ATOM 4876 N N . LEU B 1 293 ? -1.453 13.488 16.146 1.00 18.80 280 LEU B N 1
ATOM 4877 C CA . LEU B 1 293 ? -1.158 14.344 15.004 1.00 18.74 280 LEU B CA 1
ATOM 4878 C C . LEU B 1 293 ? -2.241 14.269 13.938 1.00 19.58 280 LEU B C 1
ATOM 4879 O O . LEU B 1 293 ? -2.364 15.196 13.129 1.00 19.71 280 LEU B O 1
ATOM 4884 N N . ASP B 1 294 ? -3.027 13.192 13.918 1.00 19.50 281 ASP B N 1
ATOM 4885 C CA . ASP B 1 294 ? -4.153 13.049 13.004 1.00 17.66 281 ASP B CA 1
ATOM 4886 C C . ASP B 1 294 ? -5.493 13.178 13.723 1.00 19.02 281 ASP B C 1
ATOM 4887 O O . ASP B 1 294 ? -6.499 12.619 13.277 1.00 20.31 281 ASP B O 1
ATOM 4892 N N . HIS B 1 295 ? -5.512 13.895 14.842 1.00 17.77 282 HIS B N 1
ATOM 4893 C CA . HIS B 1 295 ? -6.761 14.180 15.529 1.00 16.34 282 HIS B CA 1
ATOM 4894 C C . HIS B 1 295 ? -7.738 14.822 14.546 1.00 18.82 282 HIS B C 1
ATOM 4895 O O . HIS B 1 295 ? -7.337 15.692 13.761 1.00 17.83 282 HIS B O 1
ATOM 4902 N N . PRO B 1 296 ? -9.010 14.407 14.536 1.00 16.38 283 PRO B N 1
ATOM 4903 C CA . PRO B 1 296 ? -9.938 14.914 13.507 1.00 18.36 283 PRO B CA 1
ATOM 4904 C C . PRO B 1 296 ? -10.031 16.429 13.445 1.00 19.02 283 PRO B C 1
ATOM 4905 O O . PRO B 1 296 ? -10.143 16.992 12.347 1.00 17.95 283 PRO B O 1
ATOM 4909 N N . GLN B 1 297 ? -9.972 17.108 14.591 1.00 15.30 284 GLN B N 1
ATOM 4910 C CA . GLN B 1 297 ? -10.041 18.563 14.597 1.00 16.52 284 GLN B CA 1
ATOM 4911 C C . GLN B 1 297 ? -8.705 19.206 14.244 1.00 17.63 284 GLN B C 1
ATOM 4912 O O . GLN B 1 297 ? -8.683 20.327 13.725 1.00 16.76 284 GLN B O 1
ATOM 4918 N N . ALA B 1 298 ? -7.588 18.526 14.516 1.00 15.64 285 ALA B N 1
ATOM 4919 C CA . ALA B 1 298 ? -6.301 19.027 14.043 1.00 16.05 285 ALA B CA 1
ATOM 4920 C C . ALA B 1 298 ? -6.233 18.998 12.522 1.00 16.87 285 ALA B C 1
ATOM 4921 O O . ALA B 1 298 ? -5.758 19.954 11.896 1.00 15.71 285 ALA B O 1
ATOM 4923 N N . LEU B 1 299 ? -6.711 17.912 11.911 1.00 16.58 286 LEU B N 1
ATOM 4924 C CA . LEU B 1 299 ? -6.736 17.837 10.455 1.00 16.27 286 LEU B CA 1
ATOM 4925 C C . LEU B 1 299 ? -7.639 18.912 9.863 1.00 17.46 286 LEU B C 1
ATOM 4926 O O . LEU B 1 299 ? -7.313 19.508 8.830 1.00 16.03 286 LEU B O 1
ATOM 4931 N N . GLU B 1 300 ? -8.775 19.184 10.510 1.00 16.26 287 GLU B N 1
ATOM 4932 C CA . GLU B 1 300 ? -9.667 20.221 10.003 1.00 17.38 287 GLU B CA 1
ATOM 4933 C C . GLU B 1 300 ? -9.071 21.612 10.180 1.00 16.60 287 GLU B C 1
ATOM 4934 O O . GLU B 1 300 ? -9.286 22.487 9.333 1.00 16.31 287 GLU B O 1
ATOM 4940 N N . LEU B 1 301 ? -8.316 21.835 11.259 1.00 17.49 288 LEU B N 1
ATOM 4941 C CA . LEU B 1 301 ? -7.602 23.099 11.409 1.00 14.78 288 LEU B CA 1
ATOM 4942 C C . LEU B 1 301 ? -6.638 23.322 10.252 1.00 14.82 288 LEU B C 1
ATOM 4943 O O . LEU B 1 301 ? -6.547 24.433 9.713 1.00 15.91 288 LEU B O 1
ATOM 4948 N N . LEU B 1 302 ? -5.910 22.277 9.856 1.00 14.45 289 LEU B N 1
ATOM 4949 C CA . LEU B 1 302 ? -4.972 22.407 8.746 1.00 15.38 289 LEU B CA 1
ATOM 4950 C C . LEU B 1 302 ? -5.695 22.744 7.448 1.00 16.65 289 LEU B C 1
ATOM 4951 O O . LEU B 1 302 ? -5.224 23.580 6.668 1.00 16.72 289 LEU B O 1
ATOM 4956 N N . ARG B 1 303 ? -6.844 22.107 7.201 1.00 16.33 290 ARG B N 1
ATOM 4957 C CA . ARG B 1 303 ? -7.613 22.418 5.999 1.00 17.13 290 ARG B CA 1
ATOM 4958 C C . ARG B 1 303 ? -8.072 23.870 6.002 1.00 16.92 290 ARG B C 1
ATOM 4959 O O . ARG B 1 303 ? -7.973 24.565 4.983 1.00 16.31 290 ARG B O 1
ATOM 4967 N N . ARG B 1 304 ? -8.574 24.349 7.142 1.00 16.56 291 ARG B N 1
ATOM 4968 C CA . ARG B 1 304 ? -9.019 25.735 7.232 1.00 16.27 291 ARG B CA 1
ATOM 4969 C C . ARG B 1 304 ? -7.855 26.701 7.059 1.00 18.02 291 ARG B C 1
ATOM 4970 O O . ARG B 1 304 ? -8.013 27.772 6.461 1.00 18.15 291 ARG B O 1
ATOM 4978 N N . ALA B 1 305 ? -6.676 26.334 7.569 1.00 16.62 292 ALA B N 1
ATOM 4979 C CA . ALA B 1 305 ? -5.501 27.182 7.396 1.00 16.53 292 ALA B CA 1
ATOM 4980 C C . ALA B 1 305 ? -5.111 27.291 5.928 1.00 14.15 292 ALA B C 1
ATOM 4981 O O . ALA B 1 305 ? -4.788 28.383 5.446 1.00 15.50 292 ALA B O 1
ATOM 4983 N N . GLU B 1 306 ? -5.135 26.170 5.201 1.00 13.69 293 GLU B N 1
ATOM 4984 C CA . GLU B 1 306 ? -4.813 26.219 3.778 1.00 15.81 293 GLU B CA 1
ATOM 4985 C C . GLU B 1 306 ? -5.872 26.980 2.991 1.00 17.90 293 GLU B C 1
ATOM 4986 O O . GLU B 1 306 ? -5.543 27.665 2.017 1.00 17.87 293 GLU B O 1
ATOM 4992 N N . ALA B 1 307 ? -7.140 26.879 3.393 1.00 17.95 294 ALA B N 1
ATOM 4993 C CA . ALA B 1 307 ? -8.176 27.673 2.741 1.00 19.13 294 ALA B CA 1
ATOM 4994 C C . ALA B 1 307 ? -7.939 29.164 2.939 1.00 18.70 294 ALA B C 1
ATOM 4995 O O . ALA B 1 307 ? -8.286 29.971 2.068 1.00 20.60 294 ALA B O 1
ATOM 4997 N N . THR B 1 308 ? -7.340 29.544 4.068 1.00 17.43 295 THR B N 1
ATOM 4998 C CA . THR B 1 308 ? -7.054 30.945 4.349 1.00 15.80 295 THR B CA 1
ATOM 4999 C C . THR B 1 308 ? -5.779 31.404 3.651 1.00 17.42 295 THR B C 1
ATOM 5000 O O . THR B 1 308 ? -5.731 32.513 3.108 1.00 18.76 295 THR B O 1
ATOM 5004 N N . VAL B 1 309 ? -4.742 30.571 3.665 1.00 16.36 296 VAL B N 1
ATOM 5005 C CA . VAL B 1 309 ? -3.481 30.867 2.987 1.00 15.93 296 VAL B CA 1
ATOM 5006 C C . VAL B 1 309 ? -3.149 29.696 2.068 1.00 15.55 296 VAL B C 1
ATOM 5007 O O . VAL B 1 309 ? -2.488 28.739 2.498 1.00 16.18 296 VAL B O 1
ATOM 5011 N N . PRO B 1 310 ? -3.597 29.721 0.810 1.00 16.43 297 PRO B N 1
ATOM 5012 C CA . PRO B 1 310 ? -3.355 28.576 -0.085 1.00 16.62 297 PRO B CA 1
ATOM 5013 C C . PRO B 1 310 ? -1.890 28.223 -0.274 1.00 16.74 297 PRO B C 1
ATOM 5014 O O . PRO B 1 310 ? -1.589 27.067 -0.598 1.00 18.81 297 PRO B O 1
ATOM 5018 N N . ALA B 1 311 ? -0.969 29.168 -0.067 1.00 17.20 298 ALA B N 1
ATOM 5019 C CA . ALA B 1 311 ? 0.455 28.868 -0.183 1.00 17.34 298 ALA B CA 1
ATOM 5020 C C . ALA B 1 311 ? 0.930 27.845 0.842 1.00 17.66 298 ALA B C 1
ATOM 5021 O O . ALA B 1 311 ? 2.091 27.427 0.781 1.00 17.55 298 ALA B O 1
ATOM 5023 N N . LEU B 1 312 ? 0.066 27.432 1.767 1.00 16.74 299 LEU B N 1
ATOM 5024 C CA . LEU B 1 312 ? 0.361 26.396 2.747 1.00 17.62 299 LEU B CA 1
ATOM 5025 C C . LEU B 1 312 ? 0.292 24.989 2.172 1.00 18.72 299 LEU B C 1
ATOM 5026 O O . LEU B 1 312 ? 0.413 24.027 2.937 1.00 21.08 299 LEU B O 1
ATOM 5031 N N . ALA B 1 313 ? 0.093 24.849 0.862 1.00 19.35 300 ALA B N 1
ATOM 5032 C CA . ALA B 1 313 ? -0.072 23.537 0.251 1.00 19.58 300 ALA B CA 1
ATOM 5033 C C . ALA B 1 313 ? 1.088 22.617 0.607 1.00 19.00 300 ALA B C 1
ATOM 5034 O O . ALA B 1 313 ? 2.255 23.013 0.548 1.00 20.08 300 ALA B O 1
ATOM 5036 N N . SER B 1 314 ? 0.752 21.391 1.000 1.00 19.72 301 SER B N 1
ATOM 5037 C CA . SER B 1 314 ? 1.663 20.292 1.320 1.00 17.93 301 SER B CA 1
ATOM 5038 C C . SER B 1 314 ? 2.344 20.427 2.680 1.00 17.25 301 SER B C 1
ATOM 5039 O O . SER B 1 314 ? 3.145 19.552 3.030 1.00 18.77 301 SER B O 1
ATOM 5042 N N . VAL B 1 315 ? 2.070 21.476 3.451 1.00 16.57 302 VAL B N 1
ATOM 5043 C CA . VAL B 1 315 ? 2.597 21.581 4.808 1.00 17.19 302 VAL B CA 1
ATOM 5044 C C . VAL B 1 315 ? 1.737 20.725 5.726 1.00 19.42 302 VAL B C 1
ATOM 5045 O O . VAL B 1 315 ? 0.503 20.803 5.692 1.00 20.23 302 VAL B O 1
ATOM 5049 N N . GLY B 1 316 ? 2.384 19.896 6.544 1.00 17.40 303 GLY B N 1
ATOM 5050 C CA . GLY B 1 316 ? 1.687 18.995 7.433 1.00 17.65 303 GLY B CA 1
ATOM 5051 C C . GLY B 1 316 ? 1.707 19.463 8.881 1.00 16.52 303 GLY B C 1
ATOM 5052 O O . GLY B 1 316 ? 2.330 20.458 9.245 1.00 16.11 303 GLY B O 1
ATOM 5053 N N . ILE B 1 317 ? 0.989 18.711 9.712 1.00 15.76 304 ILE B N 1
ATOM 5054 C CA . ILE B 1 317 ? 0.960 18.955 11.149 1.00 15.73 304 ILE B CA 1
ATOM 5055 C C . ILE B 1 317 ? 2.174 18.289 11.780 1.00 16.75 304 ILE B C 1
ATOM 5056 O O . ILE B 1 317 ? 2.460 17.114 11.518 1.00 19.23 304 ILE B O 1
ATOM 5061 N N . GLU B 1 318 ? 2.896 19.039 12.611 1.00 13.37 305 GLU B N 1
ATOM 5062 C CA . GLU B 1 318 ? 4.046 18.508 13.328 1.00 15.69 305 GLU B CA 1
ATOM 5063 C C . GLU B 1 318 ? 3.793 18.290 14.811 1.00 14.89 305 GLU B C 1
ATOM 5064 O O . GLU B 1 318 ? 4.442 17.434 15.416 1.00 16.76 305 GLU B O 1
ATOM 5070 N N . ALA B 1 319 ? 2.861 19.027 15.411 1.00 14.08 306 ALA B N 1
ATOM 5071 C CA . ALA B 1 319 ? 2.570 18.861 16.826 1.00 13.44 306 ALA B CA 1
ATOM 5072 C C . ALA B 1 319 ? 1.111 19.200 17.084 1.00 14.06 306 ALA B C 1
ATOM 5073 O O . ALA B 1 319 ? 0.508 20.001 16.366 1.00 14.46 306 ALA B O 1
ATOM 5075 N N . VAL B 1 320 ? 0.552 18.570 18.114 1.00 14.22 307 VAL B N 1
ATOM 5076 C CA . VAL B 1 320 ? -0.790 18.869 18.601 1.00 13.43 307 VAL B CA 1
ATOM 5077 C C . VAL B 1 320 ? -0.721 18.912 20.119 1.00 14.02 307 VAL B C 1
ATOM 5078 O O . VAL B 1 320 ? -0.139 18.018 20.741 1.00 16.20 307 VAL B O 1
ATOM 5082 N N . ARG B 1 321 ? -1.295 19.956 20.711 1.00 13.55 308 ARG B N 1
ATOM 5083 C CA . ARG B 1 321 ? -1.333 20.106 22.157 1.00 14.18 308 ARG B CA 1
ATOM 5084 C C . ARG B 1 321 ? -2.763 20.385 22.596 1.00 15.90 308 ARG B C 1
ATOM 5085 O O . ARG B 1 321 ? -3.532 21.040 21.887 1.00 15.23 308 ARG B O 1
ATOM 5093 N N . ILE B 1 322 ? -3.113 19.876 23.774 1.00 16.04 309 ILE B N 1
ATOM 5094 C CA . ILE B 1 322 ? -4.445 20.034 24.341 1.00 15.46 309 ILE B CA 1
ATOM 5095 C C . ILE B 1 322 ? -4.297 20.558 25.762 1.00 15.24 309 ILE B C 1
ATOM 5096 O O . ILE B 1 322 ? -3.408 20.122 26.503 1.00 18.76 309 ILE B O 1
ATOM 5101 N N . ALA B 1 323 ? -5.156 21.505 26.138 1.00 14.32 310 ALA B N 1
ATOM 5102 C CA . ALA B 1 323 ? -5.120 22.096 27.468 1.00 17.02 310 ALA B CA 1
ATOM 5103 C C . ALA B 1 323 ? -6.539 22.377 27.940 1.00 15.81 310 ALA B C 1
ATOM 5104 O O . ALA B 1 323 ? -7.496 22.357 27.163 1.00 16.95 310 ALA B O 1
ATOM 5106 N N . ILE B 1 324 ? -6.666 22.641 29.237 1.00 18.66 311 ILE B N 1
ATOM 5107 C CA . ILE B 1 324 ? -7.944 22.952 29.864 1.00 19.20 311 ILE B CA 1
ATOM 5108 C C . ILE B 1 324 ? -7.905 24.398 30.331 1.00 18.84 311 ILE B C 1
ATOM 5109 O O . ILE B 1 324 ? -6.943 24.823 30.983 1.00 22.46 311 ILE B O 1
ATOM 5114 N N . ARG B 1 325 ? -8.936 25.155 29.981 1.00 18.31 312 ARG B N 1
ATOM 5115 C CA . ARG B 1 325 ? -9.078 26.504 30.509 1.00 19.67 312 ARG B CA 1
ATOM 5116 C C . ARG B 1 325 ? -9.993 26.469 31.713 1.00 20.34 312 ARG B C 1
ATOM 5117 O O . ARG B 1 325 ? -11.121 25.977 31.601 1.00 24.21 312 ARG B O 1
ATOM 5125 N N . PRO B 1 326 ? -9.561 26.989 32.862 1.00 20.30 313 PRO B N 1
ATOM 5126 C CA . PRO B 1 326 ? -10.406 26.898 34.064 1.00 20.07 313 PRO B CA 1
ATOM 5127 C C . PRO B 1 326 ? -11.718 27.653 33.953 1.00 22.72 313 PRO B C 1
ATOM 5128 O O . PRO B 1 326 ? -12.729 27.200 34.509 1.00 20.47 313 PRO B O 1
ATOM 5132 N N . ILE B 1 327 ? -11.739 28.786 33.254 1.00 20.36 314 ILE B N 1
ATOM 5133 C CA . ILE B 1 327 ? -12.942 29.616 33.165 1.00 19.61 314 ILE B CA 1
ATOM 5134 C C . ILE B 1 327 ? -13.051 30.186 31.765 1.00 21.99 314 ILE B C 1
ATOM 5135 O O . ILE B 1 327 ? -12.046 30.494 31.108 1.00 22.71 314 ILE B O 1
ATOM 5140 N N . PRO B 1 328 ? -14.283 30.332 31.270 1.00 21.02 315 PRO B N 1
ATOM 5141 C CA . PRO B 1 328 ? -14.482 30.752 29.878 1.00 23.99 315 PRO B CA 1
ATOM 5142 C C . PRO B 1 328 ? -14.456 32.252 29.624 1.00 23.48 315 PRO B C 1
ATOM 5143 O O . PRO B 1 328 ? -14.477 32.651 28.451 1.00 23.62 315 PRO B O 1
ATOM 5147 N N . GLN B 1 329 ? -14.408 33.090 30.657 1.00 21.52 316 GLN B N 1
ATOM 5148 C CA . GLN B 1 329 ? -14.430 34.531 30.446 1.00 23.98 316 GLN B CA 1
ATOM 5149 C C . GLN B 1 329 ? -13.768 35.232 31.623 1.00 24.22 316 GLN B C 1
ATOM 5150 O O . GLN B 1 329 ? -13.678 34.688 32.729 1.00 21.92 316 GLN B O 1
ATOM 5156 N N . ASP B 1 330 ? -13.321 36.466 31.367 1.00 25.16 317 ASP B N 1
ATOM 5157 C CA . ASP B 1 330 ? -12.531 37.204 32.349 1.00 24.83 317 ASP B CA 1
ATOM 5158 C C . ASP B 1 330 ? -13.303 37.462 33.637 1.00 26.46 317 ASP B C 1
ATOM 5159 O O . ASP B 1 330 ? -12.699 37.535 34.713 1.00 25.81 317 ASP B O 1
ATOM 5164 N N . SER B 1 331 ? -14.627 37.608 33.555 1.00 26.02 318 SER B N 1
ATOM 5165 C CA . SER B 1 331 ? -15.406 37.963 34.737 1.00 26.36 318 SER B CA 1
ATOM 5166 C C . SER B 1 331 ? -15.498 36.839 35.762 1.00 26.90 318 SER B C 1
ATOM 5167 O O . SER B 1 331 ? -15.962 37.087 36.879 1.00 27.41 318 SER B O 1
ATOM 5170 N N . TYR B 1 332 ? -15.080 35.624 35.415 1.00 24.46 319 TYR B N 1
ATOM 5171 C CA . TYR B 1 332 ? -15.018 34.525 36.368 1.00 21.45 319 TYR B CA 1
ATOM 5172 C C . TYR B 1 332 ? -13.717 34.513 37.164 1.00 20.60 319 TYR B C 1
ATOM 5173 O O . TYR B 1 332 ? -13.539 33.632 38.012 1.00 20.97 319 TYR B O 1
ATOM 5182 N N . SER B 1 333 ? -12.808 35.452 36.908 1.00 20.94 320 SER B N 1
ATOM 5183 C CA . SER B 1 333 ? -11.458 35.363 37.449 1.00 19.89 320 SER B CA 1
ATOM 5184 C C . SER B 1 333 ? -11.435 35.569 38.961 1.00 19.12 320 SER B C 1
ATOM 5185 O O . SER B 1 333 ? -12.252 36.297 39.532 1.00 20.16 320 SER B O 1
ATOM 5188 N N . ALA B 1 334 ? -10.474 34.911 39.607 1.00 17.45 321 ALA B N 1
ATOM 5189 C CA . ALA B 1 334 ? -10.248 35.029 41.046 1.00 17.44 321 ALA B CA 1
ATOM 5190 C C . ALA B 1 334 ? -8.760 35.295 41.242 1.00 19.03 321 ALA B C 1
ATOM 5191 O O . ALA B 1 334 ? -7.943 34.371 41.176 1.00 17.50 321 ALA B O 1
ATOM 5193 N N . VAL B 1 335 ? -8.407 36.558 41.471 1.00 18.59 322 VAL B N 1
ATOM 5194 C CA . VAL B 1 335 ? -7.020 36.977 41.644 1.00 17.63 322 VAL B CA 1
ATOM 5195 C C . VAL B 1 335 ? -6.961 37.873 42.872 1.00 19.39 322 VAL B C 1
ATOM 5196 O O . VAL B 1 335 ? -7.422 39.020 42.830 1.00 22.13 322 VAL B O 1
ATOM 5200 N N . GLY B 1 336 ? -6.395 37.359 43.961 1.00 17.30 323 GLY B N 1
ATOM 5201 C CA . GLY B 1 336 ? -6.275 38.120 45.181 1.00 19.96 323 GLY B CA 1
ATOM 5202 C C . GLY B 1 336 ? -6.327 37.249 46.419 1.00 19.67 323 GLY B C 1
ATOM 5203 O O . GLY B 1 336 ? -6.209 36.021 46.351 1.00 18.65 323 GLY B O 1
ATOM 5204 N N . PRO B 1 337 ? -6.512 37.871 47.580 1.00 19.71 324 PRO B N 1
ATOM 5205 C CA . PRO B 1 337 ? -6.532 37.113 48.834 1.00 19.76 324 PRO B CA 1
ATOM 5206 C C . PRO B 1 337 ? -7.840 36.360 49.016 1.00 18.62 324 PRO B C 1
ATOM 5207 O O . PRO B 1 337 ? -8.901 36.771 48.543 1.00 19.75 324 PRO B O 1
ATOM 5211 N N . VAL B 1 338 ? -7.742 35.237 49.711 1.00 22.48 325 VAL B N 1
ATOM 5212 C CA . VAL B 1 338 ? -8.878 34.355 49.968 1.00 23.29 325 VAL B CA 1
ATOM 5213 C C . VAL B 1 338 ? -9.344 34.589 51.403 1.00 26.57 325 VAL B C 1
ATOM 5214 O O . VAL B 1 338 ? -8.512 34.559 52.319 1.00 29.13 325 VAL B O 1
ATOM 5218 N N . PRO B 1 339 ? -10.642 34.810 51.637 1.00 28.72 326 PRO B N 1
ATOM 5219 C CA . PRO B 1 339 ? -11.059 35.427 52.913 1.00 30.33 326 PRO B CA 1
ATOM 5220 C C . PRO B 1 339 ? -10.910 34.556 54.152 1.00 37.13 326 PRO B C 1
ATOM 5221 O O . PRO B 1 339 ? -10.435 35.051 55.183 1.00 37.97 326 PRO B O 1
ATOM 5225 N N . ASN B 1 340 ? -11.318 33.289 54.110 1.00 33.85 327 ASN B N 1
ATOM 5226 C CA . ASN B 1 340 ? -11.405 32.483 55.325 1.00 34.26 327 ASN B CA 1
ATOM 5227 C C . ASN B 1 340 ? -10.097 31.779 55.684 1.00 31.65 327 ASN B C 1
ATOM 5228 O O . ASN B 1 340 ? -10.123 30.751 56.373 1.00 32.82 327 ASN B O 1
ATOM 5233 N N . LEU B 1 341 ? -8.961 32.322 55.254 1.00 28.60 328 LEU B N 1
ATOM 5234 C CA . LEU B 1 341 ? -7.659 31.727 55.539 1.00 24.57 328 LEU B CA 1
ATOM 5235 C C . LEU B 1 341 ? -6.613 32.812 55.352 1.00 23.76 328 LEU B C 1
ATOM 5236 O O . LEU B 1 341 ? -6.513 33.390 54.266 1.00 25.30 328 LEU B O 1
ATOM 5241 N N . GLY B 1 342 ? -5.841 33.091 56.399 1.00 21.65 329 GLY B N 1
ATOM 5242 C CA . GLY B 1 342 ? -4.859 34.157 56.329 1.00 23.29 329 GLY B CA 1
ATOM 5243 C C . GLY B 1 342 ? -3.634 33.768 55.518 1.00 19.90 329 GLY B C 1
ATOM 5244 O O . GLY B 1 342 ? -3.291 32.593 55.382 1.00 20.35 329 GLY B O 1
ATOM 5245 N N . ASN B 1 343 ? -2.975 34.790 54.967 1.00 22.25 330 ASN B N 1
ATOM 5246 C CA . ASN B 1 343 ? -1.696 34.642 54.267 1.00 21.82 330 ASN B CA 1
ATOM 5247 C C . ASN B 1 343 ? -1.804 33.785 53.008 1.00 20.67 330 ASN B C 1
ATOM 5248 O O . ASN B 1 343 ? -0.823 33.166 52.589 1.00 19.60 330 ASN B O 1
ATOM 5253 N N . TYR B 1 344 ? -2.980 33.736 52.384 1.00 19.06 331 TYR B N 1
ATOM 5254 C CA . TYR B 1 344 ? -3.206 32.864 51.237 1.00 19.43 331 TYR B CA 1
ATOM 5255 C C . TYR B 1 344 ? -3.821 33.653 50.090 1.00 18.46 331 TYR B C 1
ATOM 5256 O O . TYR B 1 344 ? -4.843 34.324 50.268 1.00 19.28 331 TYR B O 1
ATOM 5265 N N . TRP B 1 345 ? -3.199 33.562 48.915 1.00 16.43 332 TRP B N 1
ATOM 5266 C CA . TRP B 1 345 ? -3.665 34.219 47.704 1.00 17.99 332 TRP B CA 1
ATOM 5267 C C . TRP B 1 345 ? -3.861 33.179 46.607 1.00 15.91 332 TRP B C 1
ATOM 5268 O O . TRP B 1 345 ? -3.232 32.117 46.609 1.00 17.00 332 TRP B O 1
ATOM 5279 N N . VAL B 1 346 ? -4.730 33.501 45.651 1.00 15.17 333 VAL B N 1
ATOM 5280 C CA . VAL B 1 346 ? -5.001 32.625 44.518 1.00 15.55 333 VAL B CA 1
ATOM 5281 C C . VAL B 1 346 ? -5.037 33.462 43.246 1.00 16.71 333 VAL B C 1
ATOM 5282 O O . VAL B 1 346 ? -5.349 34.656 43.274 1.00 17.88 333 VAL B O 1
ATOM 5286 N N . ALA B 1 347 ? -4.694 32.829 42.124 1.00 16.01 334 ALA B N 1
ATOM 5287 C CA . ALA B 1 347 ? -4.741 33.474 40.815 1.00 17.60 334 ALA B CA 1
ATOM 5288 C C . ALA B 1 347 ? -5.334 32.485 39.820 1.00 18.85 334 ALA B C 1
ATOM 5289 O O . ALA B 1 347 ? -4.689 31.491 39.471 1.00 21.28 334 ALA B O 1
ATOM 5291 N N . VAL B 1 348 ? -6.565 32.747 39.387 1.00 17.23 335 VAL B N 1
ATOM 5292 C CA . VAL B 1 348 ? -7.234 31.994 38.332 1.00 17.37 335 VAL B CA 1
ATOM 5293 C C . VAL B 1 348 ? -7.769 33.015 37.340 1.00 18.10 335 VAL B C 1
ATOM 5294 O O . VAL B 1 348 ? -8.554 33.892 37.717 1.00 18.56 335 VAL B O 1
ATOM 5298 N N . THR B 1 349 ? -7.343 32.911 36.082 1.00 17.55 336 THR B N 1
ATOM 5299 C CA . THR B 1 349 ? -7.649 33.916 35.076 1.00 19.75 336 THR B CA 1
ATOM 5300 C C . THR B 1 349 ? -8.158 33.256 33.804 1.00 19.76 336 THR B C 1
ATOM 5301 O O . THR B 1 349 ? -8.039 32.043 33.605 1.00 21.69 336 THR B O 1
ATOM 5305 N N . HIS B 1 350 ? -8.727 34.085 32.931 1.00 18.16 337 HIS B N 1
ATOM 5306 C CA . HIS B 1 350 ? -9.004 33.704 31.552 1.00 17.81 337 HIS B CA 1
ATOM 5307 C C . HIS B 1 350 ? -7.937 34.223 30.594 1.00 18.27 337 HIS B C 1
ATOM 5308 O O . HIS B 1 350 ? -7.418 33.463 29.774 1.00 20.20 337 HIS B O 1
ATOM 5315 N N . SER B 1 351 ? -7.592 35.504 30.693 1.00 19.01 338 SER B N 1
ATOM 5316 C CA . SER B 1 351 ? -6.563 36.112 29.847 1.00 18.41 338 SER B CA 1
ATOM 5317 C C . SER B 1 351 ? -5.229 36.157 30.589 1.00 16.03 338 SER B C 1
ATOM 5318 O O . SER B 1 351 ? -4.632 37.212 30.800 1.00 17.50 338 SER B O 1
ATOM 5321 N N . GLY B 1 352 ? -4.764 34.969 30.985 1.00 15.90 339 GLY B N 1
ATOM 5322 C CA . GLY B 1 352 ? -3.612 34.882 31.867 1.00 15.98 339 GLY B CA 1
ATOM 5323 C C . GLY B 1 352 ? -2.314 35.343 31.241 1.00 14.02 339 GLY B C 1
ATOM 5324 O O . GLY B 1 352 ? -1.437 35.858 31.939 1.00 15.15 339 GLY B O 1
ATOM 5325 N N . VAL B 1 353 ? -2.158 35.153 29.931 1.00 15.20 340 VAL B N 1
ATOM 5326 C CA . VAL B 1 353 ? -0.963 35.653 29.261 1.00 14.83 340 VAL B CA 1
ATOM 5327 C C . VAL B 1 353 ? -0.936 37.176 29.296 1.00 14.79 340 VAL B C 1
ATOM 5328 O O . VAL B 1 353 ? 0.042 37.786 29.744 1.00 14.71 340 VAL B O 1
ATOM 5332 N N . THR B 1 354 ? -2.022 37.808 28.843 1.00 13.97 341 THR B N 1
ATOM 5333 C CA . THR B 1 354 ? -2.097 39.267 28.850 1.00 15.13 341 THR B CA 1
ATOM 5334 C C . THR B 1 354 ? -1.856 39.833 30.244 1.00 15.24 341 THR B C 1
ATOM 5335 O O . THR B 1 354 ? -1.145 40.832 30.402 1.00 16.86 341 THR B O 1
ATOM 5339 N N . LEU B 1 355 ? -2.418 39.197 31.270 1.00 16.33 342 LEU B N 1
ATOM 5340 C CA . LEU B 1 355 ? -2.393 39.740 32.621 1.00 16.02 342 LEU B CA 1
ATOM 5341 C C . LEU B 1 355 ? -1.207 39.268 33.453 1.00 15.54 342 LEU B C 1
ATOM 5342 O O . LEU B 1 355 ? -1.025 39.766 34.569 1.00 16.69 342 LEU B O 1
ATOM 5347 N N . GLY B 1 356 ? -0.388 38.350 32.933 1.00 16.58 343 GLY B N 1
ATOM 5348 C CA . GLY B 1 356 ? 0.589 37.671 33.773 1.00 16.84 343 GLY B CA 1
ATOM 5349 C C . GLY B 1 356 ? 1.564 38.613 34.455 1.00 17.38 343 GLY B C 1
ATOM 5350 O O . GLY B 1 356 ? 1.745 38.562 35.675 1.00 16.03 343 GLY B O 1
ATOM 5351 N N . ALA B 1 357 ? 2.215 39.480 33.675 1.00 17.04 344 ALA B N 1
ATOM 5352 C CA . ALA B 1 357 ? 3.207 40.385 34.248 1.00 15.35 344 ALA B CA 1
ATOM 5353 C C . ALA B 1 357 ? 2.574 41.340 35.253 1.00 16.97 344 ALA B C 1
ATOM 5354 O O . ALA B 1 357 ? 3.137 41.583 36.328 1.00 17.82 344 ALA B O 1
ATOM 5356 N N . PHE B 1 358 ? 1.400 41.885 34.927 1.00 15.54 345 PHE B N 1
ATOM 5357 C CA . PHE B 1 358 ? 0.751 42.821 35.839 1.00 16.81 345 PHE B CA 1
ATOM 5358 C C . PHE B 1 358 ? 0.305 42.134 37.125 1.00 16.91 345 PHE B C 1
ATOM 5359 O O . PHE B 1 358 ? 0.456 42.697 38.216 1.00 16.87 345 PHE B O 1
ATOM 5367 N N . ILE B 1 359 ? -0.261 40.929 37.018 1.00 16.21 346 ILE B N 1
ATOM 5368 C CA . ILE B 1 359 ? -0.625 40.175 38.216 1.00 15.95 346 ILE B CA 1
ATOM 5369 C C . ILE B 1 359 ? 0.603 39.930 39.082 1.00 17.11 346 ILE B C 1
ATOM 5370 O O . ILE B 1 359 ? 0.530 39.966 40.317 1.00 17.60 346 ILE B O 1
ATOM 5375 N N . GLY B 1 360 ? 1.755 39.703 38.446 1.00 15.47 347 GLY B N 1
ATOM 5376 C CA . GLY B 1 360 ? 2.983 39.517 39.201 1.00 16.12 347 GLY B CA 1
ATOM 5377 C C . GLY B 1 360 ? 3.316 40.706 40.081 1.00 18.43 347 GLY B C 1
ATOM 5378 O O . GLY B 1 360 ? 3.586 40.554 41.274 1.00 18.41 347 GLY B O 1
ATOM 5379 N N . GLU B 1 361 ? 3.296 41.913 39.506 1.00 17.15 348 GLU B N 1
ATOM 5380 C CA . GLU B 1 361 ? 3.599 43.096 40.308 1.00 20.08 348 GLU B CA 1
ATOM 5381 C C . GLU B 1 361 ? 2.472 43.428 41.279 1.00 20.45 348 GLU B C 1
ATOM 5382 O O . GLU B 1 361 ? 2.735 43.917 42.383 1.00 22.08 348 GLU B O 1
ATOM 5388 N N . ALA B 1 362 ? 1.221 43.153 40.900 1.00 19.10 349 ALA B N 1
ATOM 5389 C CA . ALA B 1 362 ? 0.090 43.490 41.759 1.00 19.09 349 ALA B CA 1
ATOM 5390 C C . ALA B 1 362 ? 0.052 42.605 43.001 1.00 18.89 349 ALA B C 1
ATOM 5391 O O . ALA B 1 362 ? -0.122 43.097 44.122 1.00 19.53 349 ALA B O 1
ATOM 5393 N N . LEU B 1 363 ? 0.199 41.290 42.820 1.00 18.09 350 LEU B N 1
ATOM 5394 C CA . LEU B 1 363 ? 0.187 40.385 43.963 1.00 18.32 350 LEU B CA 1
ATOM 5395 C C . LEU B 1 363 ? 1.449 40.525 44.804 1.00 20.56 350 LEU B C 1
ATOM 5396 O O . LEU B 1 363 ? 1.389 40.395 46.032 1.00 19.73 350 LEU B O 1
ATOM 5401 N N . ALA B 1 364 ? 2.595 40.790 44.171 1.00 19.09 351 ALA B N 1
ATOM 5402 C CA . ALA B 1 364 ? 3.804 41.064 44.941 1.00 18.46 351 ALA B CA 1
ATOM 5403 C C . ALA B 1 364 ? 3.612 42.280 45.837 1.00 21.17 351 ALA B C 1
ATOM 5404 O O . ALA B 1 364 ? 4.074 42.295 46.984 1.00 22.09 351 ALA B O 1
ATOM 5406 N N . ASP B 1 365 ? 2.917 43.302 45.333 1.00 20.98 352 ASP B N 1
ATOM 5407 C CA . ASP B 1 365 ? 2.643 44.490 46.136 1.00 24.22 352 ASP B CA 1
ATOM 5408 C C . ASP B 1 365 ? 1.769 44.153 47.339 1.00 23.74 352 ASP B C 1
ATOM 5409 O O . ASP B 1 365 ? 2.021 44.631 48.451 1.00 23.77 352 ASP B O 1
ATOM 5414 N N . GLU B 1 366 ? 0.738 43.326 47.136 1.00 22.22 353 GLU B N 1
ATOM 5415 C CA . GLU B 1 366 ? -0.131 42.934 48.243 1.00 22.16 353 GLU B CA 1
ATOM 5416 C C . GLU B 1 366 ? 0.640 42.145 49.292 1.00 23.11 353 GLU B C 1
ATOM 5417 O O . GLU B 1 366 ? 0.536 42.416 50.494 1.00 23.13 353 GLU B O 1
ATOM 5423 N N . VAL B 1 367 ? 1.410 41.150 48.851 1.00 19.35 354 VAL B N 1
ATOM 5424 C CA . VAL B 1 367 ? 2.101 40.267 49.784 1.00 19.89 354 VAL B CA 1
ATOM 5425 C C . VAL B 1 367 ? 3.172 41.026 50.558 1.00 23.30 354 VAL B C 1
ATOM 5426 O O . VAL B 1 367 ? 3.314 40.858 51.775 1.00 23.88 354 VAL B O 1
ATOM 5430 N N . LEU B 1 368 ? 3.931 41.882 49.873 1.00 21.62 355 LEU B N 1
ATOM 5431 C CA . LEU B 1 368 ? 5.065 42.543 50.509 1.00 21.76 355 LEU B CA 1
ATOM 5432 C C . LEU B 1 368 ? 4.642 43.772 51.305 1.00 25.29 355 LEU B C 1
ATOM 5433 O O . LEU B 1 368 ? 5.192 44.034 52.380 1.00 29.55 355 LEU B O 1
ATOM 5438 N N . ASN B 1 369 ? 3.675 44.536 50.799 1.00 25.15 356 ASN B N 1
ATOM 5439 C CA . ASN B 1 369 ? 3.348 45.833 51.371 1.00 28.59 356 ASN B CA 1
ATOM 5440 C C . ASN B 1 369 ? 1.930 45.937 51.914 1.00 30.78 356 ASN B C 1
ATOM 5441 O O . ASN B 1 369 ? 1.583 46.973 52.493 1.00 35.30 356 ASN B O 1
ATOM 5446 N N . GLY B 1 370 ? 1.106 44.904 51.757 1.00 28.34 357 GLY B N 1
ATOM 5447 C CA . GLY B 1 370 ? -0.279 45.005 52.177 1.00 35.77 357 GLY B CA 1
ATOM 5448 C C . GLY B 1 370 ? -1.083 46.022 51.403 1.00 33.07 357 GLY B C 1
ATOM 5449 O O . GLY B 1 370 ? -2.106 46.500 51.899 1.00 42.00 357 GLY B O 1
ATOM 5450 N N . ARG B 1 371 ? -0.644 46.372 50.192 1.00 38.73 358 ARG B N 1
ATOM 5451 C CA . ARG B 1 371 ? -1.295 47.379 49.361 1.00 39.30 358 ARG B CA 1
ATOM 5452 C C . ARG B 1 371 ? -1.975 46.689 48.186 1.00 41.34 358 ARG B C 1
ATOM 5453 O O . ARG B 1 371 ? -1.343 46.452 47.146 1.00 42.36 358 ARG B O 1
ATOM 5455 N N . PRO B 1 372 ? -3.258 46.343 48.298 1.00 44.00 359 PRO B N 1
ATOM 5456 C CA . PRO B 1 372 ? -3.953 45.728 47.160 1.00 41.88 359 PRO B CA 1
ATOM 5457 C C . PRO B 1 372 ? -4.168 46.740 46.046 1.00 43.52 359 PRO B C 1
ATOM 5458 O O . PRO B 1 372 ? -4.674 47.841 46.275 1.00 49.05 359 PRO B O 1
ATOM 5462 N N . ARG B 1 373 ? -3.766 46.362 44.838 1.00 41.67 360 ARG B N 1
ATOM 5463 C CA . ARG B 1 373 ? -3.986 47.224 43.690 1.00 42.14 360 ARG B CA 1
ATOM 5464 C C . ARG B 1 373 ? -5.486 47.376 43.452 1.00 45.96 360 ARG B C 1
ATOM 5465 O O . ARG B 1 373 ? -6.231 46.392 43.532 1.00 42.22 360 ARG B O 1
ATOM 5473 N N . PRO B 1 374 ? -5.967 48.591 43.173 1.00 47.62 361 PRO B N 1
ATOM 5474 C CA . PRO B 1 374 ? -7.396 48.756 42.871 1.00 43.72 361 PRO B CA 1
ATOM 5475 C C . PRO B 1 374 ? -7.809 48.138 41.547 1.00 39.11 361 PRO B C 1
ATOM 5476 O O . PRO B 1 374 ? -8.997 47.846 41.366 1.00 37.98 361 PRO B O 1
ATOM 5480 N N . GLU B 1 375 ? -6.869 47.923 40.622 1.00 38.11 362 GLU B N 1
ATOM 5481 C CA . GLU B 1 375 ? -7.206 47.296 39.349 1.00 39.21 362 GLU B CA 1
ATOM 5482 C C . GLU B 1 375 ? -7.678 45.859 39.522 1.00 30.54 362 GLU B C 1
ATOM 5483 O O . GLU B 1 375 ? -8.306 45.312 38.609 1.00 34.69 362 GLU B O 1
ATOM 5489 N N . LEU B 1 376 ? -7.390 45.240 40.664 1.00 33.92 363 LEU B N 1
ATOM 5490 C CA . LEU B 1 376 ? -7.791 43.867 40.940 1.00 32.25 363 LEU B CA 1
ATOM 5491 C C . LEU B 1 376 ? -9.111 43.769 41.692 1.00 31.94 363 LEU B C 1
ATOM 5492 O O . LEU B 1 376 ? -9.515 42.659 42.054 1.00 27.75 363 LEU B O 1
ATOM 5497 N N . ASP B 1 377 ? -9.793 44.893 41.932 1.00 32.30 364 ASP B N 1
ATOM 5498 C CA . ASP B 1 377 ? -10.968 44.875 42.799 1.00 30.46 364 ASP B CA 1
ATOM 5499 C C . ASP B 1 377 ? -12.074 43.991 42.235 1.00 29.15 364 ASP B C 1
ATOM 5500 O O . ASP B 1 377 ? -12.741 43.267 42.983 1.00 28.94 364 ASP B O 1
ATOM 5505 N N . ASP B 1 378 ? -12.284 44.032 40.919 1.00 27.79 365 ASP B N 1
ATOM 5506 C CA . ASP B 1 378 ? -13.326 43.211 40.314 1.00 29.90 365 ASP B CA 1
ATOM 5507 C C . ASP B 1 378 ? -12.972 41.730 40.283 1.00 24.58 365 ASP B C 1
ATOM 5508 O O . ASP B 1 378 ? -13.839 40.914 39.951 1.00 24.12 365 ASP B O 1
ATOM 5513 N N . PHE B 1 379 ? -11.736 41.367 40.625 1.00 23.10 366 PHE B N 1
ATOM 5514 C CA . PHE B 1 379 ? -11.292 39.979 40.624 1.00 23.67 366 PHE B CA 1
ATOM 5515 C C . PHE B 1 379 ? -11.137 39.407 42.029 1.00 23.49 366 PHE B C 1
ATOM 5516 O O . PHE B 1 379 ? -10.626 38.291 42.176 1.00 20.90 366 PHE B O 1
ATOM 5524 N N . ARG B 1 380 ? -11.560 40.138 43.057 1.00 21.40 367 ARG B N 1
ATOM 5525 C CA . ARG B 1 380 ? -11.391 39.703 44.439 1.00 20.81 367 ARG B CA 1
ATOM 5526 C C . ARG B 1 380 ? -12.052 38.347 44.657 1.00 20.60 367 ARG B C 1
ATOM 5527 O O . ARG B 1 380 ? -13.254 38.204 44.384 1.00 19.20 367 ARG B O 1
ATOM 5535 N N . PRO B 1 381 ? -11.320 37.335 45.130 1.00 20.29 368 PRO B N 1
ATOM 5536 C CA . PRO B 1 381 ? -11.978 36.067 45.482 1.00 19.78 368 PRO B CA 1
ATOM 5537 C C . PRO B 1 381 ? -13.053 36.222 46.541 1.00 20.84 368 PRO B C 1
ATOM 5538 O O . PRO B 1 381 ? -13.991 35.415 46.581 1.00 21.75 368 PRO B O 1
ATOM 5542 N N . ALA B 1 382 ? -12.952 37.246 47.392 1.00 21.50 369 ALA B N 1
ATOM 5543 C CA . ALA B 1 382 ? -13.931 37.449 48.454 1.00 21.76 369 ALA B CA 1
ATOM 5544 C C . ALA B 1 382 ? -15.333 37.706 47.919 1.00 25.30 369 ALA B C 1
ATOM 5545 O O . ALA B 1 382 ? -16.308 37.502 48.652 1.00 24.93 369 ALA B O 1
ATOM 5547 N N . ARG B 1 383 ? -15.464 38.149 46.666 1.00 21.54 370 ARG B N 1
ATOM 5548 C CA . ARG B 1 383 ? -16.790 38.394 46.112 1.00 22.92 370 ARG B CA 1
ATOM 5549 C C . ARG B 1 383 ? -17.601 37.114 45.951 1.00 25.65 370 ARG B C 1
ATOM 5550 O O . ARG B 1 383 ? -18.833 37.180 45.887 1.00 31.75 370 ARG B O 1
ATOM 5558 N N . PHE B 1 384 ? -16.942 35.955 45.895 1.00 24.15 371 PHE B N 1
ATOM 5559 C CA . PHE B 1 384 ? -17.637 34.676 45.833 1.00 28.61 371 PHE B CA 1
ATOM 5560 C C . PHE B 1 384 ? -18.089 34.182 47.198 1.00 33.36 371 PHE B C 1
ATOM 5561 O O . PHE B 1 384 ? -18.814 33.183 47.268 1.00 36.47 371 PHE B O 1
ATOM 5569 N N . PHE B 1 385 ? -17.678 34.842 48.276 1.00 30.80 372 PHE B N 1
ATOM 5570 C CA . PHE B 1 385 ? -18.019 34.438 49.637 1.00 31.33 372 PHE B CA 1
ATOM 5571 C C . PHE B 1 385 ? -18.816 35.578 50.263 1.00 35.06 372 PHE B C 1
ATOM 5572 O O . PHE B 1 385 ? -18.292 36.363 51.057 1.00 35.85 372 PHE B O 1
ATOM 5580 N N . GLU B 1 386 ? -20.091 35.659 49.886 1.00 35.94 373 GLU B N 1
ATOM 5581 C CA . GLU B 1 386 ? -20.996 36.728 50.308 1.00 38.50 373 GLU B CA 1
ATOM 5582 C C . GLU B 1 386 ? -20.464 38.106 49.925 1.00 42.23 373 GLU B C 1
ATOM 5583 O O . GLU B 1 386 ? -20.331 38.422 48.741 1.00 44.05 373 GLU B O 1
#

Solvent-accessible surface area: 27945 Å² total

Radius of gyration: 27.57 Å; Cα contacts (8 Å, |Δi|>4): 1810; chains: 2; bounding box: 66×50×94 Å